Protein 8IDR (pdb70)

Organism: Corynebacterium glutamicum (strain ATCC 13032 / DSM 20300 / JCM 1318 / BCRC 11384 / CCUG 27702 / LMG 3730 / NBRC 12168 / NCIMB 10025 / NRRL B-2784 / 534) (NCBI:txid196627)

Nearest PDB structures (foldseek):
  8idr-assembly1_C  TM=9.839E-01  e=5.251E-28  Corynebacterium glutamicum ATCC 13032
  8idu-assembly1_A  TM=9.775E-01  e=5.382E-27  Corynebacterium glutamicum ATCC 13032
  6hsq-assembly1_D  TM=9.578E-01  e=5.255E-18  Psychromonas ingrahamii 37
  3n76-assembly1_A  TM=9.384E-01  e=9.936E-17  Mycobacterium tuberculosis
  6sme-assembly1_B  TM=9.315E-01  e=4.428E-15  Cutibacterium acnes

Sequence (582 aa):
PGKILLLNGPNLNMLGKREPDIYGHDTLEDVVALATAEAAKHGLEVEALQSNHEGELIDALHNARGTHIGCVINPGGLTHTSVALLDAVKASELPTVEVHISNPHAREEFRHHSYISLAAVSVIAGAGIQGYRFAVDILANLKKLEGKILLLNGPNLNMLGKREPDIYGHDTLEDVVALATAEAAKHGLEVEALQSNHEGELIDALHNARGTHIGCVINPGGLTHTSVALLDAVKASELPTVEVHISNPHAREEFRHHSYISLAAVSVIAGAGIQGYRFAVDILANLKKLPGKILLLNGPNLNMLGKREPDIYGHDTLEDVVALATAEAAKHGLEVEALQSNHEGELIDALHNARGTHIGCVINPGGLTHTSVALLDAVKASELPTVEVHISNPHAREEFRHHSYISLAAVSVIAGAGIQGYRFAVDILANLKKLEHPGKILLLNGPNLNMLGKREPDIYGHDTLEDVVALATAEAAKHGLEVEALQSNHEGELIDALHNARGTHIGCVINPGGLTHTSVALLDAVKASELPTVEVHISNPHAREEFRHHSYISLAAVSVIAGAGIQGYRFAVDILANLKKL

Foldseek 3Di:
DAEEEEEEEAPLQVAQPPPCVFQNRQHVVNLQVLLQVLQVVLVYGYDYDYYPDLVVLLVVLCVCQPRHLAYEYARDPCQLPDPSSLVSNVNSVGQYEYEEQGAQ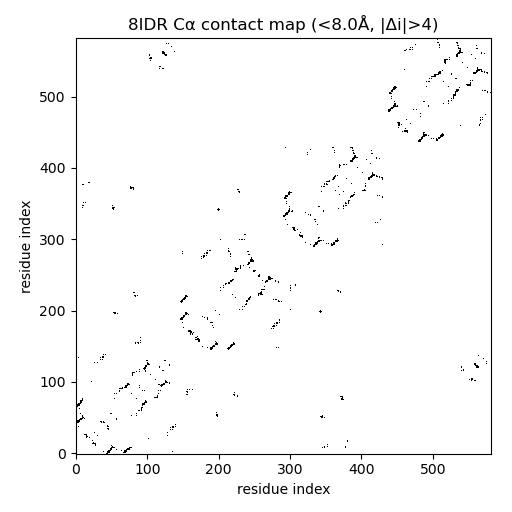CVDDPSSVHGSNVVRHPYYYHNPRSCRSSVRSVVSSVVSVVD/DEEEEEEEAPLQCACVPPCVPRNNDHVVNLQVLLQVLQVVLVYGYDYDYYNDLVVLLVVLQVCQPVHLAYEYAHPPCQLPDPVSLVSPVNSVGQYEYEAQAALVVDDPSSVHGSNVVRHPYYYHHVHSCSSSVRSVVSSVVSVD/DAEEEEEEEAPLQVPQPPPCVPRHNDHPVNLQVLLQVLQVVLVYGYDYDYYPDLVVLLVVLQVCQPRGLAYEYAHPPCQLPDPPSLVSNVNSVGQYEYEAQAAQVVDDPSSVHGSNVVRHPYYYHNVHSCRSSVRSVCSSPDDPPDD/DAEEEEEEEPPLQCALPPPCVFQNNDHVVNLQVLLQVLLVVLVYGYDYDYYPDLVVLLVSLLVCAPVHLAYEYAHPPCQLPDPSSLVSNVNSVGQYEYEEQGAQCVDDPSSNHGSNVVRHPYYYHNPRSVRSSVRSVVSSVVSVD

InterPro domains:
  IPR001874 Dehydroquinase, class II [MF_00169] (1-145)
  IPR001874 Dehydroquinase, class II [PF01220] (4-140)
  IPR001874 Dehydroquinase, class II [PIRSF001399] (3-143)
  IPR001874 Dehydroquinase, class II [PTHR21272] (3-143)
  IPR001874 Dehydroquinase, class II [TIGR01088] (4-142)
  IPR001874 Dehydroquinase, class II [cd00466] (4-143)
  IPR018509 Dehydroquinase, class II, conserved site [PS01029] (8-25)
  IPR036441 Dehydroquinase, class II superfamily [G3DSA:3.40.50.9100] (2-145)
  IPR036441 Dehydroquinase, class II superfamily [SSF52304] (4-143)

Solvent-accessible surface area: 23460 Å² total; per-residue (Å²): 112,28,65,0,6,0,0,1,0,1,0,3,47,9,3,19,87,7,38,45,152,71,19,26,141,60,50,38,135,54,0,42,58,44,0,59,55,14,0,65,151,50,49,24,83,28,78,44,62,39,5,10,37,34,4,69,0,0,48,18,0,18,121,3,75,76,91,24,23,0,0,0,0,5,0,16,2,11,0,22,30,4,0,1,0,4,24,0,4,79,7,1,81,13,52,1,0,0,0,16,9,15,12,10,33,52,49,69,146,44,11,56,80,13,27,0,3,67,35,7,58,1,23,0,5,17,8,31,12,58,0,0,44,3,0,0,15,12,1,2,53,57,104,128,156,146,64,83,0,6,1,0,2,0,1,21,16,27,19,36,20,121,44,83,41,120,129,110,32,119,66,46,38,135,56,0,42,59,45,0,59,56,15,0,67,146,47,65,22,108,26,78,44,48,40,6,7,40,28,3,70,0,0,48,17,0,15,120,3,81,78,91,25,22,0,0,0,0,7,0,17,2,4,2,21,27,6,0,1,0,3,23,0,4,54,14,1,82,13,53,1,0,0,0,18,42,56,69,10,113,87,100,79,148,49,6,64,85,18,29,0,45,104,33,16,82,33,73,28,45,41,37,26,16,63,0,0,76,84,0,1,61,47,2,1,63,77,134,128,184,143,32,69,0,3,1,0,1,0,1,19,15,45,19,40,25,96,67,86,39,133,123,122,30,116,65,50,35,138,55,0,45,57,42,0,60,52,15,0,68,152,66,59,13,115,28,72,45,47,40,5,10,46,38,3,69,0,0,48,17,0,13,121,2,81,77,93,26,60,0,0,0,0,6,0,17,2,7,1,23,27,4,0,1,0,1,2,0,5,63,0,1,102,11,52,1,0,1,0,18,38,55,71,13,114,87,98,76,141,43,7,71,85,19,29,0,44,111,35,17,78,27,74,28,43,41,36,26,15,63,0,0,78,84,0,0,59,47,7,32,92,58,150,193,181,88,239,136,22,70,0,4,1,0,2,0,19,73,2,51,81,3,25,142,45,94,46,152,73,20,27,145,57,52,36,125,53,0,42,48,45,0,62,53,22,0,67,161,70,44,24,100,29,86,46,51,40,5,86,124,56,40,80,0,30,81,16,0,91,120,2,128,78,87,21,23,0,0,0,0,6,0,13,35,30,1,27,96,8,75,50,0,18,70,3,4,124,52,1,126,12,56,1,0,1,0,16,12,14,14,10,32,53,50,84,142,126,49,48,82,13,58,0,2,87,33,6,59,1,20,0,6,18,11,28,15,56,0,0,47,3,0,0,16,11,2,8,47,80,129,157,170

B-factor: mean 26.46, std 10.52, range [14.24, 94.54]

Secondary structure (DSSP, 8-state):
--EEEEEE-TTGGGTTTS-HHHH-S--HHHHHHHHHHHHHHTT-EEEEEE-S-HHHHHHHHHHHTTTSSEEEEE-GGGGGT-HHHHHHHHHHT--EEEEESS-GGGS-GGGS--SGGGT-SEEEESSTTHHHHHHHHHHHHHHHH-/-EEEEEE-TTGGGTTTS-HHHH-S--HHHHHHHHHHHHHHTT-EEEEEE-S-HHHHHHHHHHTTTT-SEEEEE-GGGGGT-HHHHHHHHHHT--EEEEESS-GGGS-GGGS--SGGGT-SEEEESSTTHHHHHHHHHHHHHHH-/-EEEEEEE-TTGGGTTTSSHHHH-S--HHHHHHHHHHHHHHTTEEEEEEE-S-HHHHHHHHHHTTTTSSEEEEE-GGGGGT-HHHHHHHHHHT--EEEEESS-GGGS-GGGG--SHHHH-SEEEESSTTHHHHHHHHHHHH--TT--/--EEEEEE-TTGGGTTTS-HHHH-S--HHHHHHHHHHHHHHTT-EEEEEE-S-HHHHHHHHHHTTTT-SEEEEE-GGGGGT-HHHHHHHHHHT--EEEEESS-GGGS-GGGS--SGGGT-SEEEESSTTHHHHHHHHHHHHHHH-

Structure (mmCIF, N/CA/C/O backbone):
data_8IDR
#
_entry.id   8IDR
#
_cell.length_a   81.531
_cell.length_b   81.531
_cell.length_c   221.807
_cell.angle_alpha   90.00
_cell.angle_beta   90.00
_cell.angle_gamma   120.00
#
_symmetry.space_group_name_H-M   'H 3'
#
loop_
_entity.id
_entity.type
_entity.pdbx_description
1 polymer '3-dehydroquinate dehydratase'
2 non-polymer 'CITRATE ANION'
3 non-polymer 'TETRAETHYLENE GLYCOL'
4 water water
#
loop_
_atom_site.group_PDB
_atom_site.id
_atom_site.type_symbol
_atom_site.label_atom_id
_atom_site.label_alt_id
_atom_site.label_comp_id
_atom_site.label_asym_id
_atom_site.label_entity_id
_atom_site.label_seq_id
_atom_site.pdbx_PDB_ins_code
_atom_site.Cartn_x
_atom_site.Cartn_y
_atom_site.Cartn_z
_atom_site.occupancy
_atom_site.B_iso_or_equiv
_atom_site.auth_seq_id
_atom_site.auth_comp_id
_atom_site.auth_asym_id
_atom_site.auth_atom_id
_atom_site.pdbx_PDB_model_num
ATOM 1 N N . PRO A 1 2 ? 20.422 1.203 5.232 1.00 62.51 2 PRO A N 1
ATOM 2 C CA . PRO A 1 2 ? 19.742 2.192 6.069 1.00 56.78 2 PRO A CA 1
ATOM 3 C C . PRO A 1 2 ? 18.873 3.185 5.284 1.00 50.84 2 PRO A C 1
ATOM 4 O O . PRO A 1 2 ? 18.975 3.224 4.082 1.00 50.42 2 PRO A O 1
ATOM 8 N N . GLY A 1 3 ? 18.033 3.938 5.985 1.00 37.34 3 GLY A N 1
ATOM 9 C CA . GLY A 1 3 ? 17.239 4.970 5.304 1.00 36.29 3 GLY A CA 1
ATOM 10 C C . GLY A 1 3 ? 18.151 5.971 4.617 1.00 32.28 3 GLY A C 1
ATOM 11 O O . GLY A 1 3 ? 19.301 6.104 5.052 1.00 31.02 3 GLY A O 1
ATOM 12 N N . LYS A 1 4 ? 17.651 6.624 3.566 1.00 29.35 4 LYS A N 1
ATOM 13 C CA . LYS A 1 4 ? 18.493 7.577 2.805 1.00 27.24 4 LYS A CA 1
ATOM 14 C C . LYS A 1 4 ? 17.808 8.936 2.685 1.00 24.36 4 LYS A C 1
ATOM 15 O O . LYS A 1 4 ? 16.607 8.968 2.422 1.00 21.07 4 LYS A O 1
ATOM 21 N N . ILE A 1 5 ? 18.584 9.994 2.872 1.00 20.71 5 ILE A N 1
ATOM 22 C CA . ILE A 1 5 ? 18.067 11.370 2.676 1.00 20.13 5 ILE A CA 1
ATOM 23 C C . ILE A 1 5 ? 18.622 11.908 1.353 1.00 19.93 5 ILE A C 1
ATOM 24 O O . ILE A 1 5 ? 19.807 11.739 1.107 1.00 20.64 5 ILE A O 1
ATOM 29 N N . LEU A 1 6 ? 17.757 12.522 0.546 1.00 20.61 6 LEU A N 1
ATOM 30 C CA . LEU A 1 6 ? 18.210 13.168 -0.703 1.00 19.58 6 LEU A CA 1
ATOM 31 C C . LEU A 1 6 ? 18.624 14.602 -0.369 1.00 18.83 6 LEU A C 1
ATOM 32 O O . LEU A 1 6 ? 17.788 15.351 0.100 1.00 17.29 6 LEU A O 1
ATOM 37 N N . LEU A 1 7 ? 19.890 14.926 -0.616 1.00 19.02 7 LEU A N 1
ATOM 38 C CA . LEU A 1 7 ? 20.374 16.307 -0.409 1.00 17.98 7 LEU A CA 1
ATOM 39 C C . LEU A 1 7 ? 20.556 16.936 -1.790 1.00 18.94 7 LEU A C 1
ATOM 40 O O . LEU A 1 7 ? 21.401 16.461 -2.534 1.00 18.84 7 LEU A O 1
ATOM 45 N N . LEU A 1 8 ? 19.739 17.941 -2.084 1.00 18.13 8 LEU A N 1
ATOM 46 C CA . LEU A 1 8 ? 19.793 18.609 -3.400 1.00 18.79 8 LEU A CA 1
ATOM 47 C C . LEU A 1 8 ? 20.257 20.057 -3.239 1.00 18.99 8 LEU A C 1
ATOM 48 O O . LEU A 1 8 ? 19.677 20.756 -2.425 1.00 21.24 8 LEU A O 1
ATOM 53 N N . ASN A 1 9 ? 21.272 20.440 -4.005 1.00 19.42 9 ASN A N 1
ATOM 54 C CA . ASN A 1 9 ? 21.727 21.848 -4.027 1.00 18.67 9 ASN A CA 1
ATOM 55 C C . ASN A 1 9 ? 21.547 22.343 -5.465 1.00 19.54 9 ASN A C 1
ATOM 56 O O . ASN A 1 9 ? 21.952 21.655 -6.394 1.00 16.71 9 ASN A O 1
ATOM 61 N N . GLY A 1 10 ? 20.906 23.494 -5.598 1.00 17.57 10 GLY A N 1
ATOM 62 C CA . GLY A 1 10 ? 20.623 24.002 -6.939 1.00 18.88 10 GLY A CA 1
ATOM 63 C C . GLY A 1 10 ? 21.743 24.845 -7.513 1.00 18.01 10 GLY A C 1
ATOM 64 O O . GLY A 1 10 ? 22.875 24.768 -7.036 1.00 18.94 10 GLY A O 1
ATOM 65 N N . PRO A 1 11 ? 21.427 25.663 -8.526 1.00 17.72 11 PRO A N 1
ATOM 66 C CA . PRO A 1 11 ? 22.445 26.435 -9.218 1.00 18.61 11 PRO A CA 1
ATOM 67 C C . PRO A 1 11 ? 23.381 27.288 -8.351 1.00 17.72 11 PRO A C 1
ATOM 68 O O . PRO A 1 11 ? 22.931 27.809 -7.365 1.00 16.60 11 PRO A O 1
ATOM 72 N N . ASN A 1 12 ? 24.656 27.318 -8.736 1.00 17.24 12 ASN A N 1
ATOM 73 C CA . ASN A 1 12 ? 25.664 28.203 -8.084 1.00 18.19 12 ASN A CA 1
ATOM 74 C C . ASN A 1 12 ? 26.208 27.665 -6.752 1.00 18.54 12 ASN A C 1
ATOM 75 O O . ASN A 1 12 ? 27.216 28.184 -6.306 1.00 19.33 12 ASN A O 1
ATOM 80 N N . LEU A 1 13 ? 25.589 26.636 -6.176 1.00 17.65 13 LEU A N 1
ATOM 81 C CA . LEU A 1 13 ? 26.046 26.204 -4.825 1.00 18.07 13 LEU A CA 1
ATOM 82 C C . LEU A 1 13 ? 27.347 25.395 -4.936 1.00 17.91 13 LEU A C 1
ATOM 83 O O . LEU A 1 13 ? 28.021 25.248 -3.929 1.00 19.37 13 LEU A O 1
ATOM 88 N N . ASN A 1 14 ? 27.702 24.965 -6.139 1.00 19.57 14 ASN A N 1
ATOM 89 C CA . ASN A 1 14 ? 29.018 24.318 -6.358 1.00 19.87 14 ASN A CA 1
ATOM 90 C C . ASN A 1 14 ? 30.125 25.348 -6.128 1.00 19.61 14 ASN A C 1
ATOM 91 O O . ASN A 1 14 ? 31.270 24.947 -5.930 1.00 20.47 14 ASN A O 1
ATOM 96 N N . MET A 1 15 ? 29.771 26.629 -6.159 1.00 19.62 15 MET A N 1
ATOM 97 C CA . MET A 1 15 ? 30.790 27.709 -6.065 1.00 23.27 15 MET A CA 1
ATOM 98 C C . MET A 1 15 ? 30.953 28.200 -4.621 1.00 23.60 15 MET A C 1
ATOM 99 O O . MET A 1 15 ? 31.708 29.146 -4.412 1.00 20.78 15 MET A O 1
ATOM 104 N N . LEU A 1 16 ? 30.285 27.549 -3.675 1.00 22.18 16 LEU A N 1
ATOM 105 C CA . LEU A 1 16 ? 30.437 27.920 -2.247 1.00 23.65 16 LEU A CA 1
ATOM 106 C C . LEU A 1 16 ? 31.926 27.922 -1.880 1.00 20.89 16 LEU A C 1
ATOM 107 O O . LEU A 1 16 ? 32.637 27.034 -2.337 1.00 24.22 16 LEU A O 1
ATOM 112 N N . GLY A 1 17 ? 32.349 28.917 -1.099 1.00 23.67 17 GLY A N 1
ATOM 113 C CA . GLY A 1 17 ? 33.766 29.072 -0.735 1.00 27.20 17 GLY A CA 1
ATOM 114 C C . GLY A 1 17 ? 34.322 30.316 -1.398 1.00 29.12 17 GLY A C 1
ATOM 115 O O . GLY A 1 17 ? 34.794 31.192 -0.696 1.00 34.95 17 GLY A O 1
ATOM 116 N N . LYS A 1 18 ? 34.201 30.379 -2.718 1.00 33.27 18 LYS A N 1
ATOM 117 C CA . LYS A 1 18 ? 34.673 31.550 -3.484 1.00 36.25 18 LYS A CA 1
ATOM 118 C C . LYS A 1 18 ? 33.506 32.491 -3.801 1.00 34.59 18 LYS A C 1
ATOM 119 O O . LYS A 1 18 ? 33.753 33.677 -4.001 1.00 28.59 18 LYS A O 1
ATOM 125 N N . ARG A 1 19 ? 32.283 31.957 -3.820 1.00 30.06 19 ARG A N 1
ATOM 126 C CA . ARG A 1 19 ? 31.133 32.807 -4.216 1.00 29.19 19 ARG A CA 1
ATOM 127 C C . ARG A 1 19 ? 30.810 33.809 -3.106 1.00 27.19 19 ARG A C 1
ATOM 128 O O . ARG A 1 19 ? 30.608 33.368 -1.974 1.00 27.00 19 ARG A O 1
ATOM 136 N N . GLU A 1 20 ? 30.771 35.100 -3.457 1.00 26.98 20 GLU A N 1
ATOM 137 C CA . GLU A 1 20 ? 30.376 36.193 -2.532 1.00 25.28 20 GLU A CA 1
ATOM 138 C C . GLU A 1 20 ? 30.472 35.763 -1.064 1.00 26.93 20 GLU A C 1
ATOM 139 O O . GLU A 1 20 ? 29.443 35.653 -0.409 1.00 23.73 20 GLU A O 1
ATOM 145 N N . PRO A 1 21 ? 31.696 35.579 -0.533 1.00 26.56 21 PRO A N 1
ATOM 146 C CA . PRO A 1 21 ? 31.873 35.106 0.838 1.00 28.45 21 PRO A CA 1
ATOM 147 C C . PRO A 1 21 ? 31.212 35.983 1.918 1.00 27.51 21 PRO A C 1
ATOM 148 O O . PRO A 1 21 ? 30.878 35.473 2.932 1.00 29.06 21 PRO A O 1
ATOM 152 N N . ASP A 1 22 ? 31.091 37.287 1.668 1.00 28.98 22 ASP A N 1
ATOM 153 C CA . ASP A 1 22 ? 30.518 38.200 2.688 1.00 29.21 22 ASP A CA 1
ATOM 154 C C . ASP A 1 22 ? 29.052 37.841 2.875 1.00 27.01 22 ASP A C 1
ATOM 155 O O . ASP A 1 22 ? 28.473 38.253 3.876 1.00 29.30 22 ASP A O 1
ATOM 160 N N . ILE A 1 23 ? 28.500 37.100 1.922 1.00 27.89 23 ILE A N 1
ATOM 161 C CA . ILE A 1 23 ? 27.064 36.709 1.972 1.00 25.74 23 ILE A CA 1
ATOM 162 C C . ILE A 1 23 ? 26.954 35.216 2.281 1.00 25.01 23 ILE A C 1
ATOM 163 O O . ILE A 1 23 ? 26.155 34.868 3.146 1.00 25.47 23 ILE A O 1
ATOM 168 N N . TYR A 1 24 ? 27.763 34.385 1.624 1.00 25.26 24 TYR A N 1
ATOM 169 C CA . TYR A 1 24 ? 27.584 32.913 1.731 1.00 26.66 24 TYR A CA 1
ATOM 170 C C . TYR A 1 24 ? 28.605 32.237 2.647 1.00 27.24 24 TYR A C 1
ATOM 171 O O . TYR A 1 24 ? 28.428 31.056 2.934 1.00 28.40 24 TYR A O 1
ATOM 180 N N . GLY A 1 25 ? 29.630 32.965 3.070 1.00 27.71 25 GLY A N 1
ATOM 181 C CA . GLY A 1 25 ? 30.694 32.375 3.899 1.00 27.74 25 GLY A CA 1
ATOM 182 C C . GLY A 1 25 ? 31.786 31.680 3.105 1.00 25.12 25 GLY A C 1
ATOM 183 O O . GLY A 1 25 ? 31.843 31.901 1.906 1.00 22.79 25 GLY A O 1
ATOM 184 N N . HIS A 1 26 ? 32.640 30.901 3.784 1.00 24.42 26 HIS A N 1
ATOM 185 C CA . HIS A 1 26 ? 33.802 30.230 3.144 1.00 23.74 26 HIS A CA 1
ATOM 186 C C . HIS A 1 26 ? 33.656 28.710 3.164 1.00 24.97 26 HIS A C 1
ATOM 187 O O . HIS A 1 26 ? 34.552 28.036 2.712 1.00 23.73 26 HIS A O 1
ATOM 194 N N . ASP A 1 27 ? 32.533 28.221 3.674 1.00 25.30 27 ASP A N 1
ATOM 195 C CA . ASP A 1 27 ? 32.281 26.762 3.658 1.00 26.08 27 ASP A CA 1
ATOM 196 C C . ASP A 1 27 ? 31.997 26.326 2.220 1.00 27.70 27 ASP A C 1
ATOM 197 O O . ASP A 1 27 ? 31.329 27.085 1.506 1.00 26.38 27 ASP A O 1
ATOM 202 N N . THR A 1 28 ? 32.474 25.148 1.847 1.00 23.03 28 THR A N 1
ATOM 203 C CA . THR A 1 28 ? 32.303 24.608 0.481 1.00 21.34 28 THR A CA 1
ATOM 204 C C . THR A 1 28 ? 31.122 23.625 0.370 1.00 21.06 28 THR A C 1
ATOM 205 O O . THR A 1 28 ? 30.614 23.196 1.395 1.00 21.99 28 THR A O 1
ATOM 209 N N . LEU A 1 29 ? 30.739 23.288 -0.860 1.00 22.26 29 LEU A N 1
ATOM 210 C CA . LEU A 1 29 ? 29.685 22.260 -1.052 1.00 20.77 29 LEU A CA 1
ATOM 211 C C . LEU A 1 29 ? 30.150 20.953 -0.397 1.00 20.93 29 LEU A C 1
ATOM 212 O O . LEU A 1 29 ? 29.330 20.270 0.193 1.00 19.56 29 LEU A O 1
ATOM 217 N N . GLU A 1 30 ? 31.430 20.619 -0.524 1.00 21.69 30 GLU A N 1
ATOM 218 C CA . GLU A 1 30 ? 31.980 19.398 0.135 1.00 23.00 30 GLU A CA 1
ATOM 219 C C . GLU A 1 30 ? 31.687 19.462 1.635 1.00 20.83 30 GLU A C 1
ATOM 220 O O . GLU A 1 30 ? 31.286 18.457 2.194 1.00 22.86 30 GLU A O 1
ATOM 226 N N . ASP A 1 31 ? 31.878 20.633 2.243 1.00 21.01 31 ASP A N 1
ATOM 227 C CA . ASP A 1 31 ? 31.598 20.831 3.691 1.00 20.14 31 ASP A CA 1
ATOM 228 C C . ASP A 1 31 ? 30.106 20.617 3.965 1.00 21.49 31 ASP A C 1
ATOM 229 O O . ASP A 1 31 ? 29.763 20.007 4.978 1.00 20.51 31 ASP A O 1
ATOM 234 N N . VAL A 1 32 ? 29.267 21.173 3.097 1.00 21.03 32 VAL A N 1
ATOM 235 C CA . VAL A 1 32 ? 27.798 21.000 3.254 1.00 19.65 32 VAL A CA 1
ATOM 236 C C . VAL A 1 32 ? 27.481 19.501 3.257 1.00 18.54 32 VAL A C 1
ATOM 237 O O . VAL A 1 32 ? 26.806 19.031 4.170 1.00 20.38 32 VAL A O 1
ATOM 241 N N . VAL A 1 33 ? 27.982 18.795 2.259 1.00 18.98 33 VAL A N 1
ATOM 242 C CA . VAL A 1 33 ? 27.652 17.346 2.125 1.00 21.06 33 VAL A CA 1
ATOM 243 C C . VAL A 1 33 ? 28.220 16.573 3.324 1.00 21.78 33 VAL A C 1
ATOM 244 O O . VAL A 1 33 ? 27.528 15.703 3.860 1.00 20.58 33 VAL A O 1
ATOM 248 N N . ALA A 1 34 ? 29.438 16.911 3.726 1.00 22.15 34 ALA A N 1
ATOM 249 C CA . ALA A 1 34 ? 30.081 16.243 4.879 1.00 22.93 34 ALA A CA 1
ATOM 250 C C . ALA A 1 34 ? 29.257 16.433 6.167 1.00 23.62 34 ALA A C 1
ATOM 251 O O . ALA A 1 34 ? 29.014 15.452 6.864 1.00 22.55 34 ALA A O 1
ATOM 253 N N . LEU A 1 35 ? 28.806 17.652 6.435 1.00 22.98 35 LEU A N 1
ATOM 254 C CA . LEU A 1 35 ? 28.035 17.941 7.669 1.00 21.30 35 LEU A CA 1
ATOM 255 C C . LEU A 1 35 ? 26.692 17.195 7.646 1.00 20.95 35 LEU A C 1
ATOM 256 O O . LEU A 1 35 ? 26.330 16.627 8.671 1.00 23.08 35 LEU A O 1
ATOM 261 N N . ALA A 1 36 ? 25.985 17.238 6.515 1.00 20.93 36 ALA A N 1
ATOM 262 C CA . ALA A 1 36 ? 24.690 16.542 6.396 1.00 20.67 36 ALA A CA 1
ATOM 263 C C . ALA A 1 36 ? 24.940 15.048 6.581 1.00 21.40 36 ALA A C 1
ATOM 264 O O . ALA A 1 36 ? 24.155 14.395 7.261 1.00 22.65 36 ALA A O 1
ATOM 266 N N . THR A 1 37 ? 26.009 14.557 5.972 1.00 22.61 37 THR A N 1
ATOM 267 C CA . THR A 1 37 ? 26.335 13.110 6.016 1.00 24.07 37 THR A CA 1
ATOM 268 C C . THR A 1 37 ? 26.653 12.689 7.460 1.00 24.48 37 THR A C 1
ATOM 269 O O . THR A 1 37 ? 26.171 11.643 7.888 1.00 22.56 37 THR A O 1
ATOM 273 N N . ALA A 1 38 ? 27.411 13.502 8.191 1.00 23.99 38 ALA A N 1
ATOM 274 C CA . ALA A 1 38 ? 27.735 13.205 9.608 1.00 24.36 38 ALA A CA 1
ATOM 275 C C . ALA A 1 38 ? 26.477 13.203 10.492 1.00 24.31 38 ALA A C 1
ATOM 276 O O . ALA A 1 38 ? 26.371 12.376 11.390 1.00 22.88 38 ALA A O 1
ATOM 278 N N . GLU A 1 39 ? 25.593 14.169 10.270 1.00 23.53 39 GLU A N 1
ATOM 279 C CA . GLU A 1 39 ? 24.353 14.245 11.070 1.00 21.20 39 GLU A CA 1
ATOM 280 C C . GLU A 1 39 ? 23.471 13.027 10.780 1.00 21.72 39 GLU A C 1
ATOM 281 O O . GLU A 1 39 ? 22.905 12.490 11.725 1.00 22.24 39 GLU A O 1
ATOM 287 N N . ALA A 1 40 ? 23.353 12.646 9.510 1.00 20.33 40 ALA A N 1
ATOM 288 C CA . ALA A 1 40 ? 22.500 11.501 9.125 1.00 22.42 40 ALA A CA 1
ATOM 289 C C . ALA A 1 40 ? 23.034 10.221 9.780 1.00 23.04 40 ALA A C 1
ATOM 290 O O . ALA A 1 40 ? 22.243 9.401 10.236 1.00 22.37 40 ALA A O 1
ATOM 292 N N . ALA A 1 41 ? 24.353 10.093 9.802 1.00 23.82 41 ALA A N 1
ATOM 293 C CA . ALA A 1 41 ? 24.983 8.894 10.386 1.00 26.57 41 ALA A CA 1
ATOM 294 C C . ALA A 1 41 ? 24.596 8.759 11.861 1.00 25.60 41 ALA A C 1
ATOM 295 O O . ALA A 1 41 ? 24.465 7.633 12.328 1.00 29.20 41 ALA A O 1
ATOM 297 N N . LYS A 1 42 ? 24.444 9.875 12.565 1.00 24.27 42 LYS A N 1
ATOM 298 C CA . LYS A 1 42 ? 24.054 9.852 13.996 1.00 27.00 42 LYS A CA 1
ATOM 299 C C . LYS A 1 42 ? 22.707 9.141 14.135 1.00 29.07 42 LYS A C 1
ATOM 300 O O . LYS A 1 42 ? 22.465 8.563 15.197 1.00 30.88 42 LYS A O 1
ATOM 306 N N . HIS A 1 43 ? 21.874 9.218 13.108 1.00 25.06 43 HIS A N 1
ATOM 307 C CA . HIS A 1 43 ? 20.524 8.607 13.127 1.00 28.56 43 HIS A CA 1
ATOM 308 C C . HIS A 1 43 ? 20.520 7.273 12.385 1.00 27.35 43 HIS A C 1
ATOM 309 O O . HIS A 1 43 ? 19.435 6.729 12.186 1.00 28.53 43 HIS A O 1
ATOM 316 N N . GLY A 1 44 ? 21.697 6.762 12.037 1.00 28.59 44 GLY A N 1
ATOM 317 C CA . GLY A 1 44 ? 21.784 5.499 11.282 1.00 27.60 44 GLY A CA 1
ATOM 318 C C . GLY A 1 44 ? 21.274 5.675 9.860 1.00 29.01 44 GLY A C 1
ATOM 319 O O . GLY A 1 44 ? 20.738 4.710 9.305 1.00 27.41 44 GLY A O 1
ATOM 320 N N . LEU A 1 45 ? 21.447 6.875 9.301 1.00 24.42 45 LEU A N 1
ATOM 321 C CA . LEU A 1 45 ? 20.918 7.185 7.950 1.00 24.51 45 LEU A CA 1
ATOM 322 C C . LEU A 1 45 ? 22.052 7.551 6.997 1.00 24.66 45 LEU A C 1
ATOM 323 O O . LEU A 1 45 ? 23.116 7.931 7.467 1.00 23.46 45 LEU A O 1
ATOM 328 N N . GLU A 1 46 ? 21.775 7.447 5.704 1.00 26.36 46 GLU A N 1
ATOM 329 C CA . GLU A 1 46 ? 22.758 7.815 4.670 1.00 25.47 46 GLU A CA 1
ATOM 330 C C . GLU A 1 46 ? 22.271 9.059 3.923 1.00 24.62 46 GLU A C 1
ATOM 331 O O . GLU A 1 46 ? 21.104 9.390 4.042 1.00 21.17 46 GLU A O 1
ATOM 337 N N . VAL A 1 47 ? 23.176 9.681 3.178 1.00 23.83 47 VAL A N 1
ATOM 338 C CA . VAL A 1 47 ? 22.846 10.877 2.349 1.00 22.85 47 VAL A CA 1
ATOM 339 C C . VAL A 1 47 ? 23.249 10.596 0.911 1.00 23.82 47 VAL A C 1
ATOM 340 O O . VAL A 1 47 ? 24.407 10.132 0.669 1.00 23.40 47 VAL A O 1
ATOM 344 N N . GLU A 1 48 ? 22.329 10.836 -0.014 1.00 24.47 48 GLU A N 1
ATOM 345 C CA . GLU A 1 48 ? 22.618 10.856 -1.469 1.00 22.63 48 GLU A CA 1
ATOM 346 C C . GLU A 1 48 ? 22.558 12.312 -1.919 1.00 22.87 48 GLU A C 1
ATOM 347 O O . GLU A 1 48 ? 21.480 12.861 -1.936 1.00 21.45 48 GLU A O 1
ATOM 353 N N . ALA A 1 49 ? 23.712 12.916 -2.168 1.00 22.92 49 ALA A N 1
ATOM 354 C CA . ALA A 1 49 ? 23.848 14.351 -2.486 1.00 23.73 49 ALA A CA 1
ATOM 355 C C . ALA A 1 49 ? 23.979 14.550 -3.991 1.00 22.72 49 ALA A C 1
ATOM 356 O O . ALA A 1 49 ? 24.705 13.780 -4.661 1.00 20.86 49 ALA A O 1
ATOM 358 N N . LEU A 1 50 ? 23.316 15.591 -4.493 1.00 21.01 50 LEU A N 1
ATOM 359 C CA . LEU A 1 50 ? 23.416 16.008 -5.904 1.00 20.58 50 LEU A CA 1
ATOM 360 C C . LEU A 1 50 ? 23.371 17.530 -5.891 1.00 19.99 50 LEU A C 1
ATOM 361 O O . LEU A 1 50 ? 22.477 18.058 -5.240 1.00 19.93 50 LEU A O 1
ATOM 366 N N . GLN A 1 51 ? 24.342 18.178 -6.553 1.00 19.28 51 GLN A N 1
ATOM 367 C CA . GLN A 1 51 ? 24.235 19.605 -6.912 1.00 20.12 51 GLN A CA 1
ATOM 368 C C . GLN A 1 51 ? 24.173 19.698 -8.443 1.00 21.05 51 GLN A C 1
ATOM 369 O O . GLN A 1 51 ? 24.845 18.931 -9.151 1.00 20.02 51 GLN A O 1
ATOM 375 N N . SER A 1 52 ? 23.353 20.607 -8.964 1.00 20.15 52 SER A N 1
ATOM 376 C CA . SER A 1 52 ? 23.285 20.857 -10.417 1.00 19.52 52 SER A CA 1
ATOM 377 C C . SER A 1 52 ? 22.936 22.308 -10.687 1.00 18.94 52 SER A C 1
ATOM 378 O O . SER A 1 52 ? 22.144 22.884 -9.876 1.00 15.32 52 SER A O 1
ATOM 381 N N . ASN A 1 53 ? 23.418 22.807 -11.830 1.00 18.15 53 ASN A N 1
ATOM 382 C CA . ASN A 1 53 ? 23.047 24.146 -12.351 1.00 19.46 53 ASN A CA 1
ATOM 383 C C . ASN A 1 53 ? 21.866 23.980 -13.288 1.00 17.16 53 ASN A C 1
ATOM 384 O O . ASN A 1 53 ? 21.360 25.012 -13.753 1.00 18.33 53 ASN A O 1
ATOM 389 N N . HIS A 1 54 ? 21.348 22.748 -13.445 1.00 18.76 54 HIS A N 1
ATOM 390 C CA . HIS A 1 54 ? 20.288 22.417 -14.421 1.00 20.48 54 HIS A CA 1
ATOM 391 C C . HIS A 1 54 ? 18.985 22.041 -13.697 1.00 19.96 54 HIS A C 1
ATOM 392 O O . HIS A 1 54 ? 18.949 21.011 -13.022 1.00 18.50 54 HIS A O 1
ATOM 399 N N . GLU A 1 55 ? 17.957 22.864 -13.822 1.00 18.96 55 GLU A N 1
ATOM 400 C CA . GLU A 1 55 ? 16.652 22.628 -13.151 1.00 18.61 55 GLU A CA 1
ATOM 401 C C . GLU A 1 55 ? 16.184 21.198 -13.483 1.00 18.44 55 GLU A C 1
ATOM 402 O O . GLU A 1 55 ? 15.696 20.501 -12.589 1.00 18.88 55 GLU A O 1
ATOM 408 N N . GLY A 1 56 ? 16.283 20.773 -14.724 1.00 17.57 56 GLY A N 1
ATOM 409 C CA . GLY A 1 56 ? 15.779 19.429 -15.098 1.00 20.10 56 GLY A CA 1
ATOM 410 C C . GLY A 1 56 ? 16.470 18.262 -14.382 1.00 18.46 56 GLY A C 1
ATOM 411 O O . GLY A 1 56 ? 15.841 17.192 -14.212 1.00 18.17 56 GLY A O 1
ATOM 412 N N . GLU A 1 57 ? 17.744 18.400 -14.026 1.00 19.55 57 GLU A N 1
ATOM 413 C CA . GLU A 1 57 ? 18.507 17.349 -13.285 1.00 19.09 57 GLU A CA 1
ATOM 414 C C . GLU A 1 57 ? 17.954 17.249 -11.862 1.00 19.60 57 GLU A C 1
ATOM 415 O O . GLU A 1 57 ? 17.816 16.146 -11.339 1.00 19.14 57 GLU A O 1
ATOM 421 N N . LEU A 1 58 ? 17.653 18.390 -11.234 1.00 19.55 58 LEU A N 1
ATOM 422 C CA . LEU A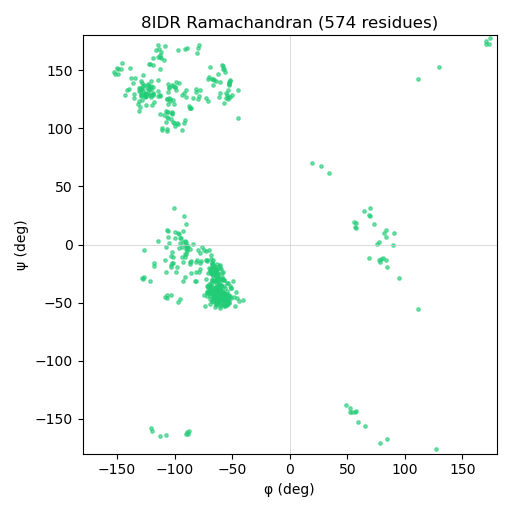 1 58 ? 17.023 18.376 -9.889 1.00 19.19 58 LEU A CA 1
ATOM 423 C C . LEU A 1 58 ? 15.648 17.670 -9.957 1.00 18.36 58 LEU A C 1
ATOM 424 O O . LEU A 1 58 ? 15.371 16.848 -9.080 1.00 19.13 58 LEU A O 1
ATOM 429 N N . ILE A 1 59 ? 14.847 17.990 -10.967 1.00 18.34 59 ILE A N 1
ATOM 430 C CA . ILE A 1 59 ? 13.507 17.393 -11.178 1.00 18.33 59 ILE A CA 1
ATOM 431 C C . ILE A 1 59 ? 13.672 15.889 -11.402 1.00 19.24 59 ILE A C 1
ATOM 432 O O . ILE A 1 59 ? 12.968 15.104 -10.749 1.00 16.57 59 ILE A O 1
ATOM 437 N N . ASP A 1 60 ? 14.553 15.486 -12.303 1.00 18.82 60 ASP A N 1
ATOM 438 C CA . ASP A 1 60 ? 14.804 14.051 -12.560 1.00 20.11 60 ASP A CA 1
ATOM 439 C C . ASP A 1 60 ? 15.161 13.358 -11.239 1.00 19.61 60 ASP A C 1
ATOM 440 O O . ASP A 1 60 ? 14.654 12.265 -11.009 1.00 20.39 60 ASP A O 1
ATOM 445 N N . ALA A 1 61 ? 16.036 13.950 -10.422 1.00 18.05 61 ALA A N 1
ATOM 446 C CA . ALA A 1 61 ? 16.516 13.388 -9.142 1.00 19.41 61 ALA A CA 1
ATOM 447 C C . ALA A 1 61 ? 15.326 13.217 -8.202 1.00 17.79 61 ALA A C 1
ATOM 448 O O . ALA A 1 61 ? 15.161 12.151 -7.589 1.00 17.56 61 ALA A O 1
ATOM 450 N N . LEU A 1 62 ? 14.439 14.205 -8.172 1.00 17.11 62 LEU A N 1
ATOM 451 C CA . LEU A 1 62 ? 13.291 14.128 -7.235 1.00 17.87 62 LEU A CA 1
ATOM 452 C C . LEU A 1 62 ? 12.422 12.942 -7.639 1.00 16.89 62 LEU A C 1
ATOM 453 O O . LEU A 1 62 ? 11.966 12.189 -6.720 1.00 18.58 62 LEU A O 1
ATOM 458 N N . HIS A 1 63 ? 12.138 12.805 -8.937 1.00 16.80 63 HIS A N 1
ATOM 459 C CA . HIS A 1 63 ? 11.246 11.741 -9.440 1.00 17.28 63 HIS A CA 1
ATOM 460 C C . HIS A 1 63 ? 11.889 10.401 -9.060 1.00 18.43 63 HIS A C 1
ATOM 461 O O . HIS A 1 63 ? 11.194 9.453 -8.677 1.00 18.37 63 HIS A O 1
ATOM 468 N N . ASN A 1 64 ? 13.191 10.312 -9.252 1.00 18.88 64 ASN A N 1
ATOM 469 C CA . ASN A 1 64 ? 13.930 9.030 -9.153 1.00 20.44 64 ASN A CA 1
ATOM 470 C C . ASN A 1 64 ? 14.146 8.683 -7.690 1.00 22.39 64 ASN A C 1
ATOM 471 O O . ASN A 1 64 ? 14.477 7.511 -7.412 1.00 22.55 64 ASN A O 1
ATOM 476 N N . ALA A 1 65 ? 13.982 9.641 -6.785 1.00 19.79 65 ALA A N 1
ATOM 477 C CA . ALA A 1 65 ? 14.107 9.402 -5.329 1.00 21.27 65 ALA A CA 1
ATOM 478 C C . ALA A 1 65 ? 12.755 9.034 -4.701 1.00 21.14 65 ALA A C 1
ATOM 479 O O . ALA A 1 65 ? 12.726 8.645 -3.497 1.00 22.65 65 ALA A O 1
ATOM 481 N N . ARG A 1 66 ? 11.658 9.140 -5.448 1.00 21.51 66 ARG A N 1
ATOM 482 C CA . ARG A 1 66 ? 10.326 8.803 -4.902 1.00 22.69 66 ARG A CA 1
ATOM 483 C C . ARG A 1 66 ? 10.389 7.359 -4.347 1.00 23.54 66 ARG A C 1
ATOM 484 O O . ARG A 1 66 ? 10.858 6.498 -5.053 1.00 23.92 66 ARG A O 1
ATOM 492 N N . GLY A 1 67 ? 9.966 7.142 -3.114 1.00 25.01 67 GLY A N 1
ATOM 493 C CA . GLY A 1 67 ? 9.762 5.797 -2.552 1.00 29.15 67 GLY A CA 1
ATOM 494 C C . GLY A 1 67 ? 11.042 5.106 -2.132 1.00 29.63 67 GLY A C 1
ATOM 495 O O . GLY A 1 67 ? 10.939 3.961 -1.698 1.00 27.48 67 GLY A O 1
ATOM 496 N N . THR A 1 68 ? 12.220 5.726 -2.243 1.00 28.16 68 THR A N 1
ATOM 497 C CA . THR A 1 68 ? 13.502 5.050 -1.875 1.00 26.95 68 THR A CA 1
ATOM 498 C C . THR A 1 68 ? 14.305 5.901 -0.884 1.00 27.79 68 THR A C 1
ATOM 499 O O . THR A 1 68 ? 15.413 5.481 -0.495 1.00 26.67 68 THR A O 1
ATOM 503 N N . HIS A 1 69 ? 13.801 7.097 -0.595 1.00 24.98 69 HIS A N 1
ATOM 504 C CA . HIS A 1 69 ? 14.420 8.116 0.282 1.00 22.05 69 HIS A CA 1
ATOM 505 C C . HIS A 1 69 ? 13.389 8.525 1.318 1.00 21.17 69 HIS A C 1
ATOM 506 O O . HIS A 1 69 ? 12.173 8.543 0.970 1.00 25.57 69 HIS A O 1
ATOM 513 N N . ILE A 1 70 ? 13.835 8.838 2.532 1.00 22.46 70 ILE A N 1
ATOM 514 C CA . ILE A 1 70 ? 12.930 9.155 3.673 1.00 23.12 70 ILE A CA 1
ATOM 515 C C . ILE A 1 70 ? 12.482 10.612 3.571 1.00 24.03 70 ILE A C 1
ATOM 516 O O . ILE A 1 70 ? 11.561 10.985 4.328 1.00 23.41 70 ILE A O 1
ATOM 521 N N . GLY A 1 71 ? 13.171 11.405 2.746 1.00 23.08 71 GLY A N 1
ATOM 522 C CA . GLY A 1 71 ? 12.938 12.859 2.680 1.00 21.44 71 GLY A CA 1
ATOM 523 C C . GLY A 1 71 ? 13.994 13.555 1.837 1.00 20.35 71 GLY A C 1
ATOM 524 O O . GLY A 1 71 ? 14.956 12.910 1.375 1.00 19.52 71 GLY A O 1
ATOM 525 N N . CYS A 1 72 ? 13.799 14.847 1.649 1.00 19.74 72 CYS A N 1
ATOM 526 C CA . CYS A 1 72 ? 14.701 15.658 0.824 1.00 19.49 72 CYS A CA 1
ATOM 527 C C . CYS A 1 72 ? 15.099 16.912 1.606 1.00 17.63 72 CYS A C 1
ATOM 528 O O . CYS A 1 72 ? 14.259 17.540 2.227 1.00 18.85 72 CYS A O 1
ATOM 531 N N . VAL A 1 73 ? 16.389 17.240 1.577 1.00 16.88 73 VAL A N 1
ATOM 532 C CA . VAL A 1 73 ? 16.900 18.558 2.025 1.00 17.75 73 VAL A CA 1
ATOM 533 C C . VAL A 1 73 ? 17.251 19.300 0.732 1.00 16.70 73 VAL A C 1
ATOM 534 O O . VAL A 1 73 ? 18.045 18.764 -0.076 1.00 16.24 73 VAL A O 1
ATOM 538 N N . ILE A 1 74 ? 16.624 20.465 0.486 1.00 15.80 74 ILE A N 1
ATOM 539 C CA . ILE A 1 74 ? 16.869 21.195 -0.773 1.00 16.50 74 ILE A CA 1
ATOM 540 C C . ILE A 1 74 ? 17.218 22.657 -0.466 1.00 16.50 74 ILE A C 1
ATOM 541 O O . ILE A 1 74 ? 16.516 23.288 0.276 1.00 16.13 74 ILE A O 1
ATOM 546 N N . ASN A 1 75 ? 18.324 23.096 -1.035 1.00 17.62 75 ASN A N 1
ATOM 547 C CA . ASN A 1 75 ? 18.641 24.534 -1.267 1.00 17.82 75 ASN A CA 1
ATOM 548 C C . ASN A 1 75 ? 18.488 24.774 -2.765 1.00 17.42 75 ASN A C 1
ATOM 549 O O . ASN A 1 75 ? 19.397 24.440 -3.545 1.00 17.84 75 ASN A O 1
ATOM 554 N N . PRO A 1 76 ? 17.337 25.300 -3.256 1.00 17.52 76 PRO A N 1
ATOM 555 C CA . PRO A 1 76 ? 17.122 25.478 -4.695 1.00 17.14 76 PRO A CA 1
ATOM 556 C C . PRO A 1 76 ? 17.933 26.613 -5.338 1.00 17.13 76 PRO A C 1
ATOM 557 O O . PRO A 1 76 ? 17.890 26.777 -6.550 1.00 19.06 76 PRO A O 1
ATOM 561 N N . GLY A 1 77 ? 18.656 27.380 -4.533 1.00 16.79 77 GLY A N 1
ATOM 562 C CA . GLY A 1 77 ? 19.342 28.591 -5.014 1.00 17.22 77 GLY A CA 1
ATOM 563 C C . GLY A 1 77 ? 18.381 29.531 -5.717 1.00 16.41 77 GLY A C 1
ATOM 564 O O . GLY A 1 77 ? 17.235 29.658 -5.261 1.00 16.53 77 GLY A O 1
ATOM 565 N N . GLY A 1 78 ? 18.830 30.227 -6.779 1.00 18.02 78 GLY A N 1
ATOM 566 C CA . GLY A 1 78 ? 17.950 31.140 -7.547 1.00 18.55 78 GLY A CA 1
ATOM 567 C C . GLY A 1 78 ? 16.613 30.537 -7.961 1.00 17.89 78 GLY A C 1
ATOM 568 O O . GLY A 1 78 ? 15.619 31.312 -8.088 1.00 17.50 78 GLY A O 1
ATOM 569 N N . LEU A 1 79 ? 16.546 29.227 -8.211 1.00 17.69 79 LEU A N 1
ATOM 570 C CA . LEU A 1 79 ? 15.305 28.589 -8.678 1.00 16.69 79 LEU A CA 1
ATOM 571 C C . LEU A 1 79 ? 14.219 28.721 -7.609 1.00 15.21 79 LEU A C 1
ATOM 572 O O . LEU A 1 79 ? 13.011 28.573 -7.946 1.00 16.49 79 LEU A O 1
ATOM 577 N N . THR A 1 80 ? 14.596 28.942 -6.354 1.00 17.28 80 THR A N 1
ATOM 578 C CA . THR A 1 80 ? 13.633 29.140 -5.246 1.00 15.89 80 THR A CA 1
ATOM 579 C C . THR A 1 80 ? 12.499 30.071 -5.670 1.00 15.51 80 THR A C 1
ATOM 580 O O . THR A 1 80 ? 11.336 29.803 -5.339 1.00 16.24 80 THR A O 1
ATOM 584 N N . HIS A 1 81 ? 12.872 31.192 -6.257 1.00 17.74 81 HIS A N 1
ATOM 585 C CA . HIS A 1 81 ? 11.948 32.337 -6.452 1.00 17.70 81 HIS A CA 1
ATOM 586 C C . HIS A 1 81 ? 11.227 32.204 -7.804 1.00 19.96 81 HIS A C 1
ATOM 587 O O . HIS A 1 81 ? 10.289 32.983 -8.046 1.00 17.88 81 HIS A O 1
ATOM 594 N N . THR A 1 82 ? 11.606 31.260 -8.667 1.00 17.00 82 THR A N 1
ATOM 595 C CA . THR A 1 82 ? 11.267 31.339 -10.106 1.00 16.70 82 THR A CA 1
ATOM 596 C C . THR A 1 82 ? 10.586 30.069 -10.619 1.00 18.12 82 THR A C 1
ATOM 597 O O . THR A 1 82 ? 9.864 30.196 -11.638 1.00 17.05 82 THR A O 1
ATOM 601 N N . SER A 1 83 ? 10.872 28.905 -10.039 1.00 16.25 83 SER A N 1
ATOM 602 C CA . SER A 1 83 ? 10.513 27.585 -10.636 1.00 16.78 83 SER A CA 1
ATOM 603 C C . SER A 1 83 ? 9.204 26.987 -10.064 1.00 16.46 83 SER A C 1
ATOM 604 O O . SER A 1 83 ? 9.268 26.316 -9.023 1.00 17.72 83 SER A O 1
ATOM 607 N N . VAL A 1 84 ? 8.111 27.064 -10.822 1.00 17.02 84 VAL A N 1
ATOM 608 C CA . VAL A 1 84 ? 6.883 26.272 -10.541 1.00 16.95 84 VAL A CA 1
ATOM 609 C C . VAL A 1 84 ? 7.194 24.786 -10.811 1.00 15.75 84 VAL A C 1
ATOM 610 O O . VAL A 1 84 ? 6.751 23.909 -10.047 1.00 16.25 84 VAL A O 1
ATOM 614 N N . ALA A 1 85 ? 7.941 24.506 -11.877 1.00 17.07 85 ALA A N 1
ATOM 615 C CA . ALA A 1 85 ? 8.273 23.113 -12.285 1.00 17.00 85 ALA A CA 1
ATOM 616 C C . ALA A 1 85 ? 8.960 22.416 -11.101 1.00 17.85 85 ALA A C 1
ATOM 617 O O . ALA A 1 85 ? 8.692 21.253 -10.806 1.00 16.21 85 ALA A O 1
ATOM 619 N N . LEU A 1 86 ? 9.863 23.089 -10.413 1.00 15.99 86 LEU A N 1
ATOM 620 C CA . LEU A 1 86 ? 10.606 22.441 -9.305 1.00 18.41 86 LEU A CA 1
ATOM 621 C C . LEU A 1 86 ? 9.669 22.196 -8.121 1.00 17.73 86 LEU A C 1
ATOM 622 O O . LEU A 1 86 ? 9.755 21.103 -7.513 1.00 18.02 86 LEU A O 1
ATOM 627 N N . LEU A 1 87 ? 8.787 23.143 -7.801 1.00 18.02 87 LEU A N 1
ATOM 628 C CA . LEU A 1 87 ? 7.767 22.924 -6.752 1.00 16.62 87 LEU A CA 1
ATOM 629 C C . LEU A 1 87 ? 6.958 21.661 -7.116 1.00 14.94 87 LEU A C 1
ATOM 630 O O . LEU A 1 87 ? 6.735 20.828 -6.266 1.00 15.39 87 LEU A O 1
ATOM 635 N N . ASP A 1 88 ? 6.489 21.580 -8.346 1.00 15.76 88 ASP A N 1
ATOM 636 C CA . ASP A 1 88 ? 5.639 20.457 -8.816 1.00 16.22 88 ASP A CA 1
ATOM 637 C C . ASP A 1 88 ? 6.437 19.152 -8.701 1.00 16.92 88 ASP A C 1
ATOM 638 O O . ASP A 1 88 ? 5.821 18.103 -8.419 1.00 17.30 88 ASP A O 1
ATOM 643 N N . ALA A 1 89 ? 7.742 19.187 -8.883 1.00 14.45 89 ALA A N 1
ATOM 644 C CA . ALA A 1 89 ? 8.611 17.973 -8.757 1.00 16.21 89 ALA A CA 1
ATOM 645 C C . ALA A 1 89 ? 8.735 17.557 -7.291 1.00 15.95 89 ALA A C 1
ATOM 646 O O . ALA A 1 89 ? 8.726 16.338 -6.994 1.00 18.28 89 ALA A O 1
ATOM 648 N N . VAL A 1 90 ? 8.950 18.510 -6.381 1.00 16.13 90 VAL A N 1
ATOM 649 C CA . VAL A 1 90 ? 8.950 18.252 -4.914 1.00 16.09 90 VAL A CA 1
ATOM 650 C C . VAL A 1 90 ? 7.617 17.584 -4.551 1.00 16.21 90 VAL A C 1
ATOM 651 O O . VAL A 1 90 ? 7.622 16.521 -3.915 1.00 17.87 90 VAL A O 1
ATOM 655 N N . LYS A 1 91 ? 6.508 18.176 -4.951 1.00 15.66 91 LYS A N 1
ATOM 656 C CA . LYS A 1 91 ? 5.181 17.578 -4.662 1.00 16.10 91 LYS A CA 1
ATOM 657 C C . LYS A 1 91 ? 5.089 16.161 -5.241 1.00 18.51 91 LYS A C 1
ATOM 658 O O . LYS A 1 91 ? 4.615 15.262 -4.513 1.00 18.91 91 LYS A O 1
ATOM 664 N N . ALA A 1 92 ? 5.475 15.939 -6.493 1.00 19.22 92 ALA A N 1
ATOM 665 C CA . ALA A 1 92 ? 5.306 14.624 -7.169 1.00 20.06 92 ALA A CA 1
ATOM 666 C C . ALA A 1 92 ? 6.196 13.572 -6.504 1.00 19.71 92 ALA A C 1
ATOM 667 O O . ALA A 1 92 ? 5.826 12.400 -6.475 1.00 19.42 92 ALA A O 1
ATOM 669 N N . SER A 1 93 ? 7.339 13.959 -5.964 1.00 19.10 93 SER A N 1
ATOM 670 C CA . SER A 1 93 ? 8.266 13.029 -5.272 1.00 18.74 93 SER A CA 1
ATOM 671 C C . SER A 1 93 ? 7.614 12.458 -3.999 1.00 18.41 93 SER A C 1
ATOM 672 O O . SER A 1 93 ? 8.082 11.382 -3.544 1.00 19.49 93 SER A O 1
ATOM 675 N N . GLU A 1 94 ? 6.633 13.154 -3.411 1.00 18.37 94 GLU A N 1
ATOM 676 C CA . GLU A 1 94 ? 6.035 12.815 -2.091 1.00 19.51 94 GLU A CA 1
ATOM 677 C C . GLU A 1 94 ? 7.087 12.752 -0.972 1.00 20.59 94 GLU A C 1
ATOM 678 O O . GLU A 1 94 ? 6.771 12.256 0.087 1.00 22.12 94 GLU A O 1
ATOM 684 N N . LEU A 1 95 ? 8.307 13.277 -1.164 1.00 18.10 95 LEU A N 1
ATOM 685 C CA . LEU A 1 95 ? 9.318 13.329 -0.093 1.00 20.63 95 LEU A CA 1
ATOM 686 C C . LEU A 1 95 ? 9.001 14.481 0.848 1.00 19.26 95 LEU A C 1
ATOM 687 O O . LEU A 1 95 ? 8.854 15.643 0.425 1.00 21.40 95 LEU A O 1
ATOM 692 N N . PRO A 1 96 ? 8.926 14.208 2.161 1.00 16.61 96 PRO A N 1
ATOM 693 C CA . PRO A 1 96 ? 8.934 15.274 3.160 1.00 17.63 96 PRO A CA 1
ATOM 694 C C . PRO A 1 96 ? 10.152 16.146 2.847 1.00 17.12 96 PRO A C 1
ATOM 695 O O . PRO A 1 96 ? 11.220 15.597 2.744 1.00 16.99 96 PRO A O 1
ATOM 699 N N . THR A 1 97 ? 9.968 17.443 2.695 1.00 16.86 97 THR A N 1
ATOM 700 C CA . THR A 1 97 ? 11.046 18.280 2.129 1.00 18.19 97 THR A CA 1
ATOM 701 C C . THR A 1 97 ? 11.357 19.436 3.056 1.00 18.36 97 THR A C 1
ATOM 702 O O . THR A 1 97 ? 10.433 20.133 3.480 1.00 19.22 97 THR A O 1
ATOM 706 N N . VAL A 1 98 ? 12.634 19.584 3.405 1.00 18.02 98 VAL A N 1
ATOM 707 C CA . VAL A 1 98 ? 13.099 20.740 4.194 1.00 17.43 98 VAL A CA 1
ATOM 708 C C . VAL A 1 98 ? 13.868 21.655 3.256 1.00 17.80 98 VAL A C 1
ATOM 709 O O . VAL A 1 98 ? 14.835 21.211 2.651 1.00 17.73 98 VAL A O 1
ATOM 713 N N . GLU A 1 99 ? 13.458 22.913 3.212 1.00 17.61 99 GLU A N 1
ATOM 714 C CA . GLU A 1 99 ? 14.056 23.960 2.359 1.00 19.02 99 GLU A CA 1
ATOM 715 C C . GLU A 1 99 ? 15.101 24.667 3.208 1.00 18.35 99 GLU A C 1
ATOM 716 O O . GLU A 1 99 ? 14.750 25.105 4.304 1.00 17.88 99 GLU A O 1
ATOM 722 N N . VAL A 1 100 ? 16.318 24.784 2.686 1.00 18.34 100 VAL A N 1
ATOM 723 C CA . VAL A 1 100 ? 17.484 25.373 3.384 1.00 18.29 100 VAL A CA 1
ATOM 724 C C . VAL A 1 100 ? 18.036 26.510 2.517 1.00 17.62 100 VAL A C 1
ATOM 725 O O . VAL A 1 100 ? 18.137 26.349 1.324 1.00 15.71 100 VAL A O 1
ATOM 729 N N . HIS A 1 101 ? 18.335 27.635 3.140 1.00 18.15 101 HIS A N 1
ATOM 730 C CA . HIS A 1 101 ? 19.082 28.738 2.512 1.00 17.48 101 HIS A CA 1
ATOM 731 C C . HIS A 1 101 ? 20.223 29.093 3.448 1.00 16.45 101 HIS A C 1
ATOM 732 O O . HIS A 1 101 ? 20.010 29.184 4.666 1.00 16.96 101 HIS A O 1
ATOM 739 N N . ILE A 1 102 ? 21.387 29.348 2.878 1.00 17.58 102 ILE A N 1
ATOM 740 C CA . ILE A 1 102 ? 22.599 29.728 3.644 1.00 18.58 102 ILE A CA 1
ATOM 741 C C . ILE A 1 102 ? 22.443 31.169 4.136 1.00 19.16 102 ILE A C 1
ATOM 742 O O . ILE A 1 102 ? 22.623 31.406 5.376 1.00 20.50 102 ILE A O 1
ATOM 747 N N . SER A 1 103 ? 22.141 32.085 3.223 1.00 19.05 103 SER A N 1
ATOM 748 C CA . SER A 1 103 ? 21.825 33.511 3.517 1.00 19.88 103 SER A CA 1
ATOM 749 C C . SER A 1 103 ? 20.377 33.605 3.989 1.00 19.51 103 SER A C 1
ATOM 750 O O . SER A 1 103 ? 19.631 32.608 3.888 1.00 17.90 103 SER A O 1
ATOM 753 N N . ASN A 1 104 ? 19.993 34.763 4.501 1.00 22.47 104 ASN A N 1
ATOM 754 C CA . ASN A 1 104 ? 18.609 35.051 4.910 1.00 21.28 104 ASN A CA 1
ATOM 755 C C . ASN A 1 104 ? 17.997 35.837 3.767 1.00 22.11 104 ASN A C 1
ATOM 756 O O . ASN A 1 104 ? 18.276 37.024 3.666 1.00 21.82 104 ASN A O 1
ATOM 761 N N . PRO A 1 105 ? 17.170 35.223 2.887 1.00 22.62 105 PRO A N 1
ATOM 762 C CA . PRO A 1 105 ? 16.764 35.901 1.646 1.00 21.89 105 PRO A CA 1
ATOM 763 C C . PRO A 1 105 ? 15.834 37.086 1.926 1.00 22.60 105 PRO A C 1
ATOM 764 O O . PRO A 1 105 ? 15.765 38.013 1.121 1.00 22.28 105 PRO A O 1
ATOM 768 N N . HIS A 1 106 ? 15.138 37.057 3.073 1.00 24.51 106 HIS A N 1
ATOM 769 C CA . HIS A 1 106 ? 14.160 38.100 3.453 1.00 25.47 106 HIS A CA 1
ATOM 770 C C . HIS A 1 106 ? 14.906 39.335 3.976 1.00 26.38 106 HIS A C 1
ATOM 771 O O . HIS A 1 106 ? 14.245 40.350 4.156 1.00 33.51 106 HIS A O 1
ATOM 778 N N . ALA A 1 107 ? 16.225 39.266 4.156 1.00 23.88 107 ALA A N 1
ATOM 779 C CA . ALA A 1 107 ? 17.103 40.411 4.513 1.00 24.64 107 ALA A CA 1
ATOM 780 C C . ALA A 1 107 ? 17.802 40.923 3.247 1.00 25.37 107 ALA A C 1
ATOM 781 O O . ALA A 1 107 ? 18.683 41.772 3.340 1.00 23.75 107 ALA A O 1
ATOM 783 N N . ARG A 1 108 ? 17.444 40.378 2.086 1.00 22.90 108 ARG A N 1
ATOM 784 C CA . ARG A 1 108 ? 18.167 40.638 0.826 1.00 22.65 108 ARG A CA 1
ATOM 785 C C . ARG A 1 108 ? 17.195 41.259 -0.173 1.00 20.20 108 ARG A C 1
ATOM 786 O O . ARG A 1 108 ? 16.188 41.805 0.275 1.00 21.55 108 ARG A O 1
ATOM 794 N N . GLU A 1 109 ? 17.478 41.173 -1.485 1.00 22.73 109 GLU A N 1
ATOM 795 C CA . GLU A 1 109 ? 16.643 41.827 -2.517 1.00 23.28 109 GLU A CA 1
ATOM 796 C C . GLU A 1 109 ? 15.194 41.359 -2.443 1.00 22.53 109 GLU A C 1
ATOM 797 O O . GLU A 1 109 ? 14.921 40.161 -2.187 1.00 20.57 109 GLU A O 1
ATOM 803 N N . GLU A 1 110 ? 14.269 42.226 -2.856 1.00 20.65 110 GLU A N 1
ATOM 804 C CA . GLU A 1 110 ? 12.833 41.881 -2.795 1.00 23.52 110 GLU A CA 1
ATOM 805 C C . GLU A 1 110 ? 12.538 40.683 -3.707 1.00 21.38 110 GLU A C 1
ATOM 806 O O . GLU A 1 110 ? 11.603 39.917 -3.389 1.00 22.86 110 GLU A O 1
ATOM 812 N N . PHE A 1 111 ? 13.285 40.498 -4.800 1.00 21.55 111 PHE A N 1
ATOM 813 C CA . PHE A 1 111 ? 13.014 39.353 -5.725 1.00 21.90 111 PHE A CA 1
ATOM 814 C C . PHE A 1 111 ? 13.321 38.013 -5.021 1.00 21.25 111 PHE A C 1
ATOM 815 O O . PHE A 1 111 ? 12.931 36.982 -5.556 1.00 22.22 111 PHE A O 1
ATOM 823 N N . ARG A 1 112 ? 14.001 38.020 -3.877 1.00 20.50 112 ARG A N 1
ATOM 824 C CA . ARG A 1 112 ? 14.330 36.783 -3.129 1.00 21.22 112 ARG A CA 1
ATOM 825 C C . ARG A 1 112 ? 13.290 36.509 -2.043 1.00 19.33 112 ARG A C 1
ATOM 826 O O . ARG A 1 112 ? 13.451 35.513 -1.296 1.00 19.09 112 ARG A O 1
ATOM 834 N N . HIS A 1 113 ? 12.256 37.336 -1.916 1.00 19.38 113 HIS A N 1
ATOM 835 C CA . HIS A 1 113 ? 11.309 37.256 -0.779 1.00 21.02 113 HIS A CA 1
ATOM 836 C C . HIS A 1 113 ? 10.284 36.159 -1.034 1.00 24.06 113 HIS A C 1
ATOM 837 O O . HIS A 1 113 ? 9.678 35.746 -0.065 1.00 28.67 113 HIS A O 1
ATOM 844 N N . HIS A 1 114 ? 10.036 35.786 -2.296 1.00 20.57 114 HIS A N 1
ATOM 845 C CA . HIS A 1 114 ? 9.032 34.745 -2.618 1.00 21.02 114 HIS A CA 1
ATOM 846 C C . HIS A 1 114 ? 9.737 33.400 -2.778 1.00 20.52 114 HIS A C 1
ATOM 847 O O . HIS A 1 114 ? 10.713 33.319 -3.466 1.00 21.85 114 HIS A O 1
ATOM 854 N N . SER A 1 115 ? 9.139 32.346 -2.258 1.00 18.03 115 SER A N 1
ATOM 855 C CA . SER A 1 115 ? 9.677 30.980 -2.448 1.00 16.81 115 SER A CA 1
ATOM 856 C C . SER A 1 115 ? 8.540 30.085 -2.904 1.00 17.37 115 SER A C 1
ATOM 857 O O . SER A 1 115 ? 7.627 29.874 -2.140 1.00 17.16 115 SER A O 1
ATOM 860 N N . TYR A 1 116 ? 8.605 29.562 -4.130 1.00 17.18 116 TYR A N 1
ATOM 861 C CA . TYR A 1 116 ? 7.711 28.456 -4.549 1.00 16.87 116 TYR A CA 1
ATOM 862 C C . TYR A 1 116 ? 7.861 27.240 -3.643 1.00 16.03 116 TYR A C 1
ATOM 863 O O . TYR A 1 116 ? 6.845 26.586 -3.310 1.00 16.57 116 TYR A O 1
ATOM 872 N N . ILE A 1 117 ? 9.092 26.878 -3.290 1.00 16.80 117 ILE A N 1
ATOM 873 C CA . ILE A 1 117 ? 9.353 25.614 -2.545 1.00 17.17 117 ILE A CA 1
ATOM 874 C C . ILE A 1 117 ? 8.707 25.670 -1.163 1.00 17.29 117 ILE A C 1
ATOM 875 O O . ILE A 1 117 ? 8.232 24.644 -0.724 1.00 17.66 117 ILE A O 1
ATOM 880 N N . SER A 1 118 ? 8.590 26.856 -0.558 1.00 18.64 118 SER A N 1
ATOM 881 C CA . SER A 1 118 ? 8.041 27.040 0.804 1.00 19.57 118 SER A CA 1
ATOM 882 C C . SER A 1 118 ? 6.560 26.610 0.801 1.00 18.83 118 SER A C 1
ATOM 883 O O . SER A 1 118 ? 6.047 26.222 1.855 1.00 21.54 118 SER A O 1
ATOM 886 N N . LEU A 1 119 ? 5.908 26.604 -0.346 1.00 20.68 119 LEU A N 1
ATOM 887 C CA . LEU A 1 119 ? 4.488 26.172 -0.429 1.00 21.09 119 LEU A CA 1
ATOM 888 C C . LEU A 1 119 ? 4.350 24.681 -0.167 1.00 24.07 119 LEU A C 1
ATOM 889 O O . LEU A 1 119 ? 3.225 24.279 0.232 1.00 25.15 119 LEU A O 1
ATOM 894 N N . ALA A 1 120 ? 5.403 23.878 -0.392 1.00 22.30 120 ALA A N 1
ATOM 895 C CA . ALA A 1 120 ? 5.322 22.411 -0.221 1.00 21.87 120 ALA A CA 1
ATOM 896 C C . ALA A 1 120 ? 6.266 21.897 0.864 1.00 22.43 120 ALA A C 1
ATOM 897 O O . ALA A 1 120 ? 6.071 20.740 1.303 1.00 21.48 120 ALA A O 1
ATOM 899 N N . ALA A 1 121 ? 7.277 22.678 1.247 1.00 18.56 121 ALA A N 1
ATOM 900 C CA . ALA A 1 121 ? 8.266 22.246 2.255 1.00 20.27 121 ALA A CA 1
ATOM 901 C C . ALA A 1 121 ? 7.569 22.083 3.625 1.00 20.18 121 ALA A C 1
ATOM 902 O O . ALA A 1 121 ? 6.716 22.900 3.998 1.00 21.56 121 ALA A O 1
ATOM 904 N N . VAL A 1 122 ? 7.948 21.078 4.380 1.00 20.37 122 VAL A N 1
ATOM 905 C CA . VAL A 1 122 ? 7.445 20.890 5.780 1.00 22.56 122 VAL A CA 1
ATOM 906 C C . VAL A 1 122 ? 8.060 21.975 6.654 1.00 23.27 122 VAL A C 1
ATOM 907 O O . VAL A 1 122 ? 7.332 22.565 7.493 1.00 23.78 122 VAL A O 1
ATOM 911 N N . SER A 1 123 ? 9.317 22.336 6.360 1.00 18.81 123 SER A N 1
ATOM 912 C CA . SER A 1 123 ? 10.081 23.319 7.143 1.00 18.59 123 SER A CA 1
ATOM 913 C C . SER A 1 123 ? 10.992 24.122 6.215 1.00 16.61 123 SER A C 1
ATOM 914 O O . SER A 1 123 ? 11.393 23.626 5.171 1.00 18.72 123 SER A O 1
ATOM 917 N N . VAL A 1 124 ? 11.346 25.319 6.653 1.00 17.95 124 VAL A N 1
ATOM 918 C CA . VAL A 1 124 ? 12.267 26.233 5.936 1.00 17.06 124 VAL A CA 1
ATOM 919 C C . VAL A 1 124 ? 13.237 26.805 6.969 1.00 17.83 124 VAL A C 1
ATOM 920 O O . VAL A 1 124 ? 12.788 27.348 7.970 1.00 18.39 124 VAL A O 1
ATOM 924 N N . ILE A 1 125 ? 14.525 26.673 6.714 1.00 16.61 125 ILE A N 1
ATOM 925 C CA . ILE A 1 125 ? 15.625 27.183 7.537 1.00 19.41 125 ILE A CA 1
ATOM 926 C C . ILE A 1 125 ? 16.436 28.130 6.656 1.00 19.14 125 ILE A C 1
ATOM 927 O O . ILE A 1 125 ? 16.848 27.738 5.580 1.00 19.62 125 ILE A O 1
ATOM 932 N N . ALA A 1 126 ? 16.662 29.335 7.122 1.00 19.20 126 ALA A N 1
ATOM 933 C CA . ALA A 1 126 ? 17.448 30.345 6.395 1.00 21.41 126 ALA A CA 1
ATOM 934 C C . ALA A 1 126 ? 18.437 31.026 7.344 1.00 20.06 126 ALA A C 1
ATOM 935 O O . ALA A 1 126 ? 18.042 31.353 8.487 1.00 20.44 126 ALA A O 1
ATOM 937 N N . GLY A 1 127 ? 19.630 31.338 6.832 1.00 20.23 127 GLY A N 1
ATOM 938 C CA . GLY A 1 127 ? 20.560 32.292 7.459 1.00 20.78 127 GLY A CA 1
ATOM 939 C C . GLY A 1 127 ? 21.400 31.620 8.541 1.00 20.96 127 GLY A C 1
ATOM 940 O O . GLY A 1 127 ? 22.090 32.331 9.275 1.00 22.16 127 GLY A O 1
ATOM 941 N N . ALA A 1 128 ? 21.401 30.290 8.624 1.00 22.08 128 ALA A N 1
ATOM 942 C CA . ALA A 1 128 ? 22.194 29.559 9.653 1.00 22.71 128 ALA A CA 1
ATOM 943 C C . ALA A 1 128 ? 23.491 29.019 9.040 1.00 23.77 128 ALA A C 1
ATOM 944 O O . ALA A 1 128 ? 24.017 28.010 9.494 1.00 25.63 128 ALA A O 1
ATOM 946 N N . GLY A 1 129 ? 24.042 29.718 8.055 1.00 24.93 129 GLY A N 1
ATOM 947 C CA . GLY A 1 129 ? 25.201 29.230 7.295 1.00 25.58 129 GLY A CA 1
ATOM 948 C C . GLY A 1 129 ? 24.938 27.811 6.856 1.00 23.24 129 GLY A C 1
ATOM 949 O O . GLY A 1 129 ? 23.822 27.499 6.442 1.00 25.45 129 GLY A O 1
ATOM 950 N N . ILE A 1 130 ? 25.921 26.932 6.945 1.00 21.56 130 ILE A N 1
ATOM 951 C CA . ILE A 1 130 ? 25.691 25.554 6.433 1.00 19.71 130 ILE A CA 1
ATOM 952 C C . ILE A 1 130 ? 25.051 24.717 7.535 1.00 19.23 130 ILE A C 1
ATOM 953 O O . ILE A 1 130 ? 24.674 23.548 7.255 1.00 19.00 130 ILE A O 1
ATOM 958 N N . GLN A 1 131 ? 24.872 25.266 8.729 1.00 21.16 131 GLN A N 1
ATOM 959 C CA . GLN A 1 131 ? 24.277 24.513 9.852 1.00 20.93 131 GLN A CA 1
ATOM 960 C C . GLN A 1 131 ? 22.815 24.236 9.506 1.00 20.27 131 GLN A C 1
ATOM 961 O O . GLN A 1 131 ? 22.281 23.260 10.027 1.00 18.62 131 GLN A O 1
ATOM 967 N N . GLY A 1 132 ? 22.192 25.053 8.652 1.00 19.16 132 GLY A N 1
ATOM 968 C CA . GLY A 1 132 ? 20.814 24.763 8.221 1.00 16.84 132 GLY A CA 1
ATOM 969 C C . GLY A 1 132 ? 20.645 23.345 7.712 1.00 18.35 132 GLY A C 1
ATOM 970 O O . GLY A 1 132 ? 19.577 22.738 7.934 1.00 19.05 132 GLY A O 1
ATOM 971 N N . TYR A 1 133 ? 21.645 22.812 7.009 1.00 19.18 133 TYR A N 1
ATOM 972 C CA . TYR A 1 133 ? 21.581 21.442 6.431 1.00 19.70 133 TYR A CA 1
ATOM 973 C C . TYR A 1 133 ? 21.604 20.381 7.538 1.00 18.15 133 TYR A C 1
ATOM 974 O O . TYR A 1 133 ? 20.940 19.372 7.386 1.00 18.62 133 TYR A O 1
ATOM 983 N N . ARG A 1 134 ? 22.365 20.632 8.603 1.00 19.47 134 ARG A N 1
ATOM 984 C CA . ARG A 1 134 ? 22.451 19.771 9.811 1.00 19.36 134 ARG A CA 1
ATOM 985 C C . ARG A 1 134 ? 21.080 19.717 10.489 1.00 18.49 134 ARG A C 1
ATOM 986 O O . ARG A 1 134 ? 20.555 18.608 10.701 1.00 18.87 134 ARG A O 1
ATOM 994 N N . PHE A 1 135 ? 20.454 20.865 10.719 1.00 19.33 135 PHE A N 1
ATOM 995 C CA . PHE A 1 135 ? 19.099 20.916 11.345 1.00 19.58 135 PHE A CA 1
ATOM 996 C C . PHE A 1 135 ? 18.082 20.217 10.432 1.00 19.34 135 PHE A C 1
ATOM 997 O O . PHE A 1 135 ? 17.142 19.562 10.933 1.00 18.39 135 PHE A O 1
ATOM 1005 N N . ALA A 1 136 ? 18.207 20.415 9.109 1.00 17.54 136 ALA A N 1
ATOM 1006 C CA . ALA A 1 136 ? 17.280 19.807 8.131 1.00 16.85 136 ALA A CA 1
ATOM 1007 C C . ALA A 1 136 ? 17.336 18.289 8.252 1.00 18.05 136 ALA A C 1
ATOM 1008 O O . ALA A 1 136 ? 16.306 17.628 8.253 1.00 20.71 136 ALA A O 1
ATOM 1010 N N . VAL A 1 137 ? 18.534 17.748 8.348 1.00 17.78 137 VAL A N 1
ATOM 1011 C CA . VAL A 1 137 ? 18.682 16.256 8.478 1.00 18.11 137 VAL A CA 1
ATOM 1012 C C . VAL A 1 137 ? 18.006 15.820 9.786 1.00 20.05 137 VAL A C 1
ATOM 1013 O O . VAL A 1 137 ? 17.253 14.808 9.801 1.00 19.96 137 VAL A O 1
ATOM 1017 N N . ASP A 1 138 ? 18.270 16.551 10.863 1.00 19.39 138 ASP A N 1
ATOM 1018 C CA . ASP A 1 138 ? 17.638 16.313 12.192 1.00 19.83 138 ASP A CA 1
ATOM 1019 C C . ASP A 1 138 ? 16.100 16.284 12.025 1.00 21.14 138 ASP A C 1
ATOM 1020 O O . ASP A 1 138 ? 15.456 15.307 12.431 1.00 22.18 138 ASP A O 1
ATOM 1025 N N . ILE A 1 139 ? 15.509 17.282 11.367 1.00 20.33 139 ILE A N 1
ATOM 1026 C CA . ILE A 1 139 ? 14.046 17.294 11.139 1.00 20.61 139 ILE A CA 1
ATOM 1027 C C . ILE A 1 139 ? 13.621 15.997 10.457 1.00 21.55 139 ILE A C 1
ATOM 1028 O O . ILE A 1 139 ? 12.631 15.368 10.906 1.00 24.04 139 ILE A O 1
ATOM 1033 N N . LEU A 1 140 ? 14.279 15.621 9.366 1.00 21.35 140 LEU A N 1
ATOM 1034 C CA . LEU A 1 140 ? 13.815 14.443 8.581 1.00 22.09 140 LEU A CA 1
ATOM 1035 C C . LEU A 1 140 ? 13.998 13.134 9.358 1.00 21.93 140 LEU A C 1
ATOM 1036 O O . LEU A 1 140 ? 13.109 12.264 9.203 1.00 23.42 140 LEU A O 1
ATOM 1041 N N . ALA A 1 141 ? 15.101 12.959 10.076 1.00 22.62 141 ALA A N 1
ATOM 1042 C CA . ALA A 1 141 ? 15.369 11.750 10.887 1.00 26.37 141 ALA A CA 1
ATOM 1043 C C . ALA A 1 141 ? 14.258 11.584 11.926 1.00 26.68 141 ALA A C 1
ATOM 1044 O O . ALA A 1 141 ? 13.774 10.448 12.076 1.00 29.13 141 ALA A O 1
ATOM 1046 N N . ASN A 1 142 ? 13.811 12.675 12.543 1.00 25.85 142 ASN A N 1
ATOM 1047 C CA . ASN A 1 142 ? 12.818 12.662 13.656 1.00 26.24 142 ASN A CA 1
ATOM 1048 C C . ASN A 1 142 ? 11.394 12.550 13.077 1.00 30.43 142 ASN A C 1
ATOM 1049 O O . ASN A 1 142 ? 10.546 11.907 13.718 1.00 31.75 142 ASN A O 1
ATOM 1054 N N . LEU A 1 143 ? 11.130 13.086 11.889 1.00 27.46 143 LEU A N 1
ATOM 1055 C CA . LEU A 1 143 ? 9.802 12.917 11.246 1.00 32.83 143 LEU A CA 1
ATOM 1056 C C . LEU A 1 143 ? 9.601 11.432 10.974 1.00 40.63 143 LEU A C 1
ATOM 1057 O O . LEU A 1 143 ? 8.546 10.914 11.373 1.00 42.92 143 LEU A O 1
ATOM 1062 N N . LYS A 1 144 ? 10.604 10.804 10.351 1.00 44.36 144 LYS A N 1
ATOM 1063 C CA . LYS A 1 144 ? 10.603 9.364 9.980 1.00 49.84 144 LYS A CA 1
ATOM 1064 C C . LYS A 1 144 ? 10.404 8.496 11.233 1.00 47.81 144 LYS A C 1
ATOM 1065 O O . LYS A 1 144 ? 9.621 7.543 11.130 1.00 46.15 144 LYS A O 1
ATOM 1071 N N . LYS A 1 145 ? 11.077 8.803 12.355 1.00 47.66 145 LYS A N 1
ATOM 1072 C CA . LYS A 1 145 ? 10.943 8.042 13.639 1.00 52.42 145 LYS A CA 1
ATOM 1073 C C . LYS A 1 145 ? 9.468 8.021 14.093 1.00 56.64 145 LYS A C 1
ATOM 1074 O O . LYS A 1 145 ? 9.016 6.950 14.514 1.00 55.36 145 LYS A O 1
ATOM 1080 N N . LEU A 1 146 ? 8.735 9.139 13.991 1.00 57.44 146 LEU A N 1
ATOM 1081 C CA . LEU A 1 146 ? 7.306 9.245 14.408 1.00 65.22 146 LEU A CA 1
ATOM 1082 C C . LEU A 1 146 ? 6.402 8.530 13.387 1.00 71.19 146 LEU A C 1
ATOM 1083 O O . LEU A 1 146 ? 5.511 7.785 13.833 1.00 81.14 146 LEU A O 1
ATOM 1088 N N . GLU A 1 147 ? 6.644 8.720 12.083 1.00 77.08 147 GLU A N 1
ATOM 1089 C CA . GLU A 1 147 ? 5.881 8.101 10.959 1.00 81.47 147 GLU A CA 1
ATOM 1090 C C . GLU A 1 147 ? 6.708 6.982 10.317 1.00 80.47 147 GLU A C 1
ATOM 1091 O O . GLU A 1 147 ? 7.200 7.135 9.190 1.00 86.08 147 GLU A O 1
ATOM 1097 N N . GLY B 1 3 ? 2.623 13.626 -42.914 1.00 35.35 3 GLY B N 1
ATOM 1098 C CA . GLY B 1 3 ? 2.538 14.855 -42.098 1.00 36.08 3 GLY B CA 1
ATOM 1099 C C . GLY B 1 3 ? 2.803 14.562 -40.629 1.00 30.85 3 GLY B C 1
ATOM 1100 O O . GLY B 1 3 ? 2.230 13.593 -40.136 1.00 33.59 3 GLY B O 1
ATOM 1101 N N . LYS B 1 4 ? 3.626 15.369 -39.960 1.00 26.52 4 LYS B N 1
ATOM 1102 C CA . LYS B 1 4 ? 4.005 15.031 -38.565 1.00 26.16 4 LYS B CA 1
ATOM 1103 C C . LYS B 1 4 ? 3.667 16.151 -37.579 1.00 22.25 4 LYS B C 1
ATOM 1104 O O . LYS B 1 4 ? 3.920 17.308 -37.898 1.00 24.18 4 LYS B O 1
ATOM 1110 N N . ILE B 1 5 ? 3.125 15.763 -36.431 1.00 21.12 5 ILE B N 1
ATOM 1111 C CA . ILE B 1 5 ? 2.843 16.729 -35.336 1.00 19.19 5 ILE B CA 1
ATOM 1112 C C . ILE B 1 5 ? 3.886 16.542 -34.231 1.00 18.06 5 ILE B C 1
ATOM 1113 O O . ILE B 1 5 ? 4.193 15.397 -33.912 1.00 19.00 5 ILE B O 1
ATOM 1118 N N . LEU B 1 6 ? 4.431 17.646 -33.715 1.00 18.32 6 LEU B N 1
ATOM 1119 C CA . LEU B 1 6 ? 5.350 17.538 -32.562 1.00 17.41 6 LEU B CA 1
ATOM 1120 C C . LEU B 1 6 ? 4.506 17.559 -31.280 1.00 19.08 6 LEU B C 1
ATOM 1121 O O . LEU B 1 6 ? 3.828 18.549 -31.068 1.00 18.92 6 LEU B O 1
ATOM 1126 N N . LEU B 1 7 ? 4.544 16.471 -30.506 1.00 20.02 7 LEU B N 1
ATOM 1127 C CA . LEU B 1 7 ? 3.838 16.420 -29.202 1.00 17.87 7 LEU B CA 1
ATOM 1128 C C . LEU B 1 7 ? 4.889 16.618 -28.115 1.00 17.36 7 LEU B C 1
ATOM 1129 O O . LEU B 1 7 ? 5.742 15.756 -27.955 1.00 16.11 7 LEU B O 1
ATOM 1134 N N . LEU B 1 8 ? 4.791 17.751 -27.433 1.00 16.58 8 LEU B N 1
ATOM 1135 C CA . LEU B 1 8 ? 5.756 18.047 -26.357 1.00 17.20 8 LEU B CA 1
ATOM 1136 C C . LEU B 1 8 ? 5.069 18.043 -24.993 1.00 18.95 8 LEU B C 1
ATOM 1137 O O . LEU B 1 8 ? 4.064 18.747 -24.845 1.00 17.46 8 LEU B O 1
ATOM 1142 N N . ASN B 1 9 ? 5.637 17.301 -24.054 1.00 17.29 9 ASN B N 1
ATOM 1143 C CA . ASN B 1 9 ? 5.137 17.309 -22.660 1.00 16.90 9 ASN B CA 1
ATOM 1144 C C . ASN B 1 9 ? 6.273 17.817 -21.767 1.00 18.55 9 ASN B C 1
ATOM 1145 O O . ASN B 1 9 ? 7.378 17.306 -21.869 1.00 17.75 9 ASN B O 1
ATOM 1150 N N . GLY B 1 10 ? 5.973 18.807 -20.943 1.00 18.84 10 GLY B N 1
ATOM 1151 C CA . GLY B 1 10 ? 7.014 19.421 -20.120 1.00 16.71 10 GLY B CA 1
ATOM 1152 C C . GLY B 1 10 ? 7.230 18.764 -18.779 1.00 16.96 10 GLY B C 1
ATOM 1153 O O . GLY B 1 10 ? 6.825 17.621 -18.591 1.00 15.89 10 GLY B O 1
ATOM 1154 N N . PRO B 1 11 ? 7.877 19.487 -17.852 1.00 16.42 11 PRO B N 1
ATOM 1155 C CA . PRO B 1 11 ? 8.256 18.924 -16.575 1.00 16.81 11 PRO B CA 1
ATOM 1156 C C . PRO B 1 11 ? 7.127 18.245 -15.786 1.00 15.95 11 PRO B C 1
ATOM 1157 O O . PRO B 1 11 ? 6.048 18.774 -15.780 1.00 14.98 11 PRO B O 1
ATOM 1161 N N . ASN B 1 12 ? 7.436 17.089 -15.208 1.00 15.70 12 ASN B N 1
ATOM 1162 C CA . ASN B 1 12 ? 6.518 16.364 -14.282 1.00 15.94 12 ASN B CA 1
ATOM 1163 C C . ASN B 1 12 ? 5.450 15.538 -15.007 1.00 15.63 12 ASN B C 1
ATOM 1164 O O . ASN B 1 12 ? 4.807 14.734 -14.345 1.00 19.15 12 ASN B O 1
ATOM 1169 N N . LEU B 1 13 ? 5.296 15.735 -16.306 1.00 15.13 13 LEU B N 1
ATOM 1170 C CA . LEU B 1 13 ? 4.232 15.004 -17.045 1.00 17.43 13 LEU B CA 1
ATOM 1171 C C . LEU B 1 13 ? 4.579 13.504 -17.101 1.00 16.18 13 LEU B C 1
ATOM 1172 O O . LEU B 1 13 ? 3.689 12.694 -17.315 1.00 15.60 13 LEU B O 1
ATOM 1177 N N . ASN B 1 14 ? 5.850 13.178 -16.902 1.00 17.18 14 ASN B N 1
ATOM 1178 C CA . ASN B 1 14 ? 6.267 11.753 -16.843 1.00 17.71 14 ASN B CA 1
ATOM 1179 C C . ASN B 1 14 ? 5.629 11.065 -15.629 1.00 19.48 14 ASN B C 1
ATOM 1180 O O . ASN B 1 14 ? 5.551 9.833 -15.647 1.00 22.26 14 ASN B O 1
ATOM 1185 N N . MET B 1 15 ? 5.184 11.834 -14.638 1.00 18.56 15 MET B N 1
ATOM 1186 C CA . MET B 1 15 ? 4.645 11.262 -13.374 1.00 18.98 15 MET B CA 1
ATOM 1187 C C . MET B 1 15 ? 3.127 11.023 -13.464 1.00 20.74 15 MET B C 1
ATOM 1188 O O . MET B 1 15 ? 2.559 10.563 -12.478 1.00 20.47 15 MET B O 1
ATOM 1193 N N . LEU B 1 16 ? 2.520 11.351 -14.602 1.00 19.12 16 LEU B N 1
ATOM 1194 C CA . LEU B 1 16 ? 1.068 11.094 -14.789 1.00 19.43 16 LEU B CA 1
ATOM 1195 C C . LEU B 1 16 ? 0.750 9.640 -14.426 1.00 20.87 16 LEU B C 1
ATOM 1196 O O . LEU B 1 16 ? 1.450 8.765 -14.917 1.00 20.51 16 LEU B O 1
ATOM 1201 N N . GLY B 1 17 ? -0.241 9.417 -13.563 1.00 21.54 17 GLY B N 1
ATOM 1202 C CA . GLY B 1 17 ? -0.676 8.040 -13.263 1.00 22.81 17 GLY B CA 1
ATOM 1203 C C . GLY B 1 17 ? 0.258 7.277 -12.339 1.00 24.12 17 GLY B C 1
ATOM 1204 O O . GLY B 1 17 ? -0.094 6.140 -11.998 1.00 24.63 17 GLY B O 1
ATOM 1205 N N . LYS B 1 18 ? 1.353 7.885 -11.887 1.00 21.26 18 LYS B N 1
ATOM 1206 C CA . LYS B 1 18 ? 2.370 7.141 -11.087 1.00 25.76 18 LYS B CA 1
ATOM 1207 C C . LYS B 1 18 ? 2.098 7.262 -9.580 1.00 24.96 18 LYS B C 1
ATOM 1208 O O . LYS B 1 18 ? 2.411 6.318 -8.859 1.00 25.76 18 LYS B O 1
ATOM 1214 N N . ARG B 1 19 ? 1.536 8.380 -9.132 1.00 23.77 19 ARG B N 1
ATOM 1215 C CA . ARG B 1 19 ? 1.125 8.489 -7.715 1.00 22.13 19 ARG B CA 1
ATOM 1216 C C . ARG B 1 19 ? -0.211 7.735 -7.579 1.00 23.14 19 ARG B C 1
ATOM 1217 O O . ARG B 1 19 ? -0.747 7.304 -8.595 1.00 22.96 19 ARG B O 1
ATOM 1225 N N . GLU B 1 20 ? -0.690 7.564 -6.355 1.00 24.29 20 GLU B N 1
ATOM 1226 C CA . GLU B 1 20 ? -1.950 6.810 -6.130 1.00 24.15 20 GLU B CA 1
ATOM 1227 C C . GLU B 1 20 ? -2.973 7.294 -7.162 1.00 24.99 20 GLU B C 1
ATOM 1228 O O . GLU B 1 20 ? -3.446 8.424 -7.044 1.00 24.65 20 GLU B O 1
ATOM 1234 N N . PRO B 1 21 ? -3.313 6.465 -8.163 1.00 24.44 21 PRO B N 1
ATOM 1235 C CA . PRO B 1 21 ? -4.171 6.917 -9.262 1.00 22.92 21 PRO B CA 1
ATOM 1236 C C . PRO B 1 21 ? -5.613 7.269 -8.857 1.00 21.26 21 PRO B C 1
ATOM 1237 O O . PRO B 1 21 ? -6.221 8.072 -9.504 1.00 24.16 21 PRO B O 1
ATOM 1241 N N . ASP B 1 22 ? -6.096 6.684 -7.770 1.00 23.60 22 ASP B N 1
ATOM 1242 C CA . ASP B 1 22 ? -7.476 6.987 -7.311 1.00 26.98 22 ASP B CA 1
ATOM 1243 C C . ASP B 1 22 ? -7.543 8.446 -6.845 1.00 28.59 22 ASP B C 1
ATOM 1244 O O . ASP B 1 22 ? -8.621 9.028 -6.876 1.00 25.79 22 ASP B O 1
ATOM 1249 N N . ILE B 1 23 ? -6.406 8.997 -6.440 1.00 25.25 23 ILE B N 1
ATOM 1250 C CA . ILE B 1 23 ? -6.360 10.413 -5.987 1.00 25.33 23 ILE B CA 1
ATOM 1251 C C . ILE B 1 23 ? -5.757 11.297 -7.081 1.00 27.40 23 ILE B C 1
ATOM 1252 O O . ILE B 1 23 ? -6.333 12.353 -7.345 1.00 25.11 23 ILE B O 1
ATOM 1257 N N . TYR B 1 24 ? -4.673 10.851 -7.715 1.00 24.16 24 TYR B N 1
ATOM 1258 C CA . TYR B 1 24 ? -3.930 11.736 -8.648 1.00 28.66 24 TYR B CA 1
ATOM 1259 C C . TYR B 1 24 ? -4.165 11.410 -10.136 1.00 26.89 24 TYR B C 1
ATOM 1260 O O . TYR B 1 24 ? -3.604 12.134 -10.956 1.00 28.56 24 TYR B O 1
ATOM 1269 N N . GLY B 1 25 ? -4.994 10.419 -10.453 1.00 25.88 25 GLY B N 1
ATOM 1270 C CA . GLY B 1 25 ? -5.317 10.121 -11.856 1.00 22.93 25 GLY B CA 1
ATOM 1271 C C . GLY B 1 25 ? -4.750 8.798 -12.334 1.00 24.84 25 GLY B C 1
ATOM 1272 O O . GLY B 1 25 ? -3.652 8.458 -11.909 1.00 25.88 25 GLY B O 1
ATOM 1273 N N . HIS B 1 26 ? -5.503 8.077 -13.171 1.00 23.05 26 HIS B N 1
ATOM 1274 C CA . HIS B 1 26 ? -5.035 6.788 -13.739 1.00 24.01 26 HIS B CA 1
ATOM 1275 C C . HIS B 1 26 ? -4.312 7.014 -15.072 1.00 20.54 26 HIS B C 1
ATOM 1276 O O . HIS B 1 26 ? -3.458 6.222 -15.408 1.00 21.69 26 HIS B O 1
ATOM 1283 N N . ASP B 1 27 ? -4.669 8.076 -15.784 1.00 21.19 27 ASP B N 1
ATOM 1284 C CA . ASP B 1 27 ? -4.077 8.310 -17.125 1.00 19.87 27 AS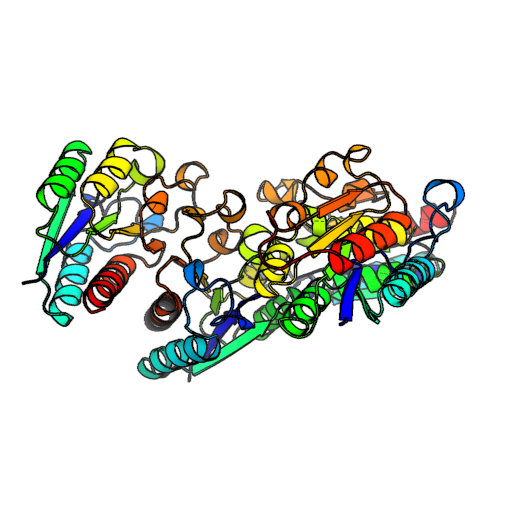P B CA 1
ATOM 1285 C C . ASP B 1 27 ? -2.558 8.469 -17.031 1.00 19.74 27 ASP B C 1
ATOM 1286 O O . ASP B 1 27 ? -2.091 9.155 -16.127 1.00 23.17 27 ASP B O 1
ATOM 1291 N N . THR B 1 28 ? -1.849 7.890 -17.993 1.00 19.99 28 THR B N 1
ATOM 1292 C CA . THR B 1 28 ? -0.374 7.940 -18.019 1.00 20.43 28 THR B CA 1
ATOM 1293 C C . THR B 1 28 ? 0.118 8.754 -19.222 1.00 18.75 28 THR B C 1
ATOM 1294 O O . THR B 1 28 ? -0.676 9.027 -20.115 1.00 17.63 28 THR B O 1
ATOM 1298 N N . LEU B 1 29 ? 1.408 9.090 -19.234 1.00 20.06 29 LEU B N 1
ATOM 1299 C CA . LEU B 1 29 ? 1.997 9.762 -20.420 1.00 17.79 29 LEU B CA 1
ATOM 1300 C C . LEU B 1 29 ? 1.788 8.879 -21.663 1.00 17.80 29 LEU B C 1
ATOM 1301 O O . LEU B 1 29 ? 1.467 9.400 -22.710 1.00 17.48 29 LEU B O 1
ATOM 1306 N N . GLU B 1 30 ? 1.977 7.570 -21.509 1.00 19.14 30 GLU B N 1
ATOM 1307 C CA . GLU B 1 30 ? 1.771 6.640 -22.652 1.00 19.91 30 GLU B CA 1
ATOM 1308 C C . GLU B 1 30 ? 0.338 6.793 -23.168 1.00 17.82 30 GLU B C 1
ATOM 1309 O O . GLU B 1 30 ? 0.146 6.779 -24.368 1.00 17.50 30 GLU B O 1
ATOM 1315 N N . ASP B 1 31 ? -0.622 6.922 -22.255 1.00 18.58 31 ASP B N 1
ATOM 1316 C CA . ASP B 1 31 ? -2.041 7.122 -22.646 1.00 18.83 31 ASP B CA 1
ATOM 1317 C C . ASP B 1 31 ? -2.172 8.397 -23.488 1.00 18.80 31 ASP B C 1
ATOM 1318 O O . ASP B 1 31 ? -2.885 8.390 -24.488 1.00 18.30 31 ASP B O 1
ATOM 1323 N N . VAL B 1 32 ? -1.504 9.458 -23.047 1.00 18.61 32 VAL B N 1
ATOM 1324 C CA . VAL B 1 32 ? -1.535 10.756 -23.779 1.00 17.57 32 VAL B CA 1
ATOM 1325 C C . VAL B 1 32 ? -0.988 10.545 -25.192 1.00 16.61 32 VAL B C 1
ATOM 1326 O O . VAL B 1 32 ? -1.622 10.966 -26.133 1.00 15.70 32 VAL B O 1
ATOM 1330 N N . VAL B 1 33 ? 0.186 9.925 -25.290 1.00 18.02 33 VAL B N 1
ATOM 1331 C CA . VAL B 1 33 ? 0.833 9.753 -26.623 1.00 17.42 33 VAL B CA 1
ATOM 1332 C C . VAL B 1 33 ? -0.054 8.879 -27.522 1.00 20.08 33 VAL B C 1
ATOM 1333 O O . VAL B 1 33 ? -0.249 9.246 -28.675 1.00 19.26 33 VAL B O 1
ATOM 1337 N N . ALA B 1 34 ? -0.589 7.791 -26.969 1.00 19.56 34 ALA B N 1
ATOM 1338 C CA . ALA B 1 34 ? -1.422 6.867 -27.774 1.00 19.13 34 ALA B CA 1
ATOM 1339 C C . ALA B 1 34 ? -2.653 7.615 -28.288 1.00 18.90 34 ALA B C 1
ATOM 1340 O O . ALA B 1 34 ? -2.986 7.466 -29.452 1.00 22.17 34 ALA B O 1
ATOM 1342 N N . LEU B 1 35 ? -3.276 8.417 -27.432 1.00 17.69 35 LEU B N 1
ATOM 1343 C CA . LEU B 1 35 ? -4.532 9.105 -27.833 1.00 18.29 35 LEU B CA 1
ATOM 1344 C C . LEU B 1 35 ? -4.231 10.109 -28.949 1.00 17.48 35 LEU B C 1
ATOM 1345 O O . LEU B 1 35 ? -4.954 10.145 -29.932 1.00 19.34 35 LEU B O 1
ATOM 1350 N N . ALA B 1 36 ? -3.182 10.903 -28.766 1.00 19.68 36 ALA B N 1
ATOM 1351 C CA . ALA B 1 36 ? -2.795 11.896 -29.786 1.00 17.90 36 ALA B CA 1
ATOM 1352 C C . ALA B 1 36 ? -2.433 11.166 -31.080 1.00 19.96 36 ALA B C 1
ATOM 1353 O O . ALA B 1 36 ? -2.846 11.605 -32.142 1.00 19.93 36 ALA B O 1
ATOM 1355 N N . THR B 1 37 ? -1.660 10.091 -30.952 1.00 19.97 37 THR B N 1
ATOM 1356 C CA . THR B 1 37 ? -1.236 9.287 -32.128 1.00 20.25 37 THR B CA 1
ATOM 1357 C C . THR B 1 37 ? -2.457 8.734 -32.884 1.00 19.92 37 THR B C 1
ATOM 1358 O O . THR B 1 37 ? -2.482 8.830 -34.103 1.00 20.52 37 THR B O 1
ATOM 1362 N N . ALA B 1 38 ? -3.427 8.176 -32.167 1.00 22.38 38 ALA B N 1
ATOM 1363 C CA . ALA B 1 38 ? -4.616 7.586 -32.820 1.00 21.68 38 ALA B CA 1
ATOM 1364 C C . ALA B 1 38 ? -5.436 8.676 -33.522 1.00 22.11 38 ALA B C 1
ATOM 1365 O O . ALA B 1 38 ? -5.953 8.428 -34.605 1.00 22.56 38 ALA B O 1
ATOM 1367 N N . GLU B 1 39 ? -5.551 9.844 -32.898 1.00 20.45 39 GLU B N 1
ATOM 1368 C CA . GLU B 1 39 ? -6.291 10.946 -33.552 1.00 20.14 39 GLU B CA 1
ATOM 1369 C C . GLU B 1 39 ? -5.539 11.380 -34.813 1.00 21.22 39 GLU B C 1
ATOM 1370 O O . GLU B 1 39 ? -6.180 11.613 -35.830 1.00 22.11 39 GLU B O 1
ATOM 1376 N N . ALA B 1 40 ? -4.214 11.479 -34.708 1.00 19.77 40 ALA B N 1
ATOM 1377 C CA . ALA B 1 40 ? -3.406 11.915 -35.860 1.00 20.31 40 ALA B CA 1
ATOM 1378 C C . ALA B 1 40 ? -3.601 10.920 -37.010 1.00 20.84 40 ALA B C 1
ATOM 1379 O O . ALA B 1 40 ? -3.732 11.356 -38.147 1.00 21.45 40 ALA B O 1
ATOM 1381 N N . ALA B 1 41 ? -3.633 9.635 -36.680 1.00 23.86 41 ALA B N 1
ATOM 1382 C CA . ALA B 1 41 ? -3.795 8.577 -37.708 1.00 25.32 41 ALA B CA 1
ATOM 1383 C C . ALA B 1 41 ? -5.113 8.748 -38.468 1.00 24.04 41 ALA B C 1
ATOM 1384 O O . ALA B 1 41 ? -5.131 8.480 -39.669 1.00 24.99 41 ALA B O 1
ATOM 1386 N N . LYS B 1 42 ? -6.168 9.183 -37.786 1.00 25.79 42 LYS B N 1
ATOM 1387 C CA . LYS B 1 42 ? -7.474 9.432 -38.452 1.00 27.87 42 LYS B CA 1
ATOM 1388 C C . LYS B 1 42 ? -7.310 10.468 -39.569 1.00 32.01 42 LYS B C 1
ATOM 1389 O O . LYS B 1 42 ? -8.140 10.484 -40.473 1.00 32.41 42 LYS B O 1
ATOM 1395 N N . HIS B 1 43 ? -6.292 11.321 -39.474 1.00 28.85 43 HIS B N 1
ATOM 1396 C CA . HIS B 1 43 ? -6.086 12.397 -40.476 1.00 30.30 43 HIS B CA 1
ATOM 1397 C C . HIS B 1 43 ? -4.892 12.087 -41.399 1.00 28.47 43 HIS B C 1
ATOM 1398 O O . HIS B 1 43 ? -4.461 12.986 -42.109 1.00 25.59 43 HIS B O 1
ATOM 1405 N N . GLY B 1 44 ? -4.387 10.856 -41.371 1.00 29.30 44 GLY B N 1
ATOM 1406 C CA . GLY B 1 44 ? -3.222 10.479 -42.190 1.00 27.43 44 GLY B CA 1
ATOM 1407 C C . GLY B 1 44 ? -1.950 11.135 -41.694 1.00 28.86 44 GLY B C 1
ATOM 1408 O O . GLY B 1 44 ? -1.009 11.275 -42.469 1.00 27.72 44 GLY B O 1
ATOM 1409 N N . LEU B 1 45 ? -1.918 11.485 -40.415 1.00 26.86 45 LEU B N 1
ATOM 1410 C CA . LEU B 1 45 ? -0.742 12.184 -39.852 1.00 25.25 45 LEU B CA 1
ATOM 1411 C C . LEU B 1 45 ? -0.035 11.308 -38.823 1.00 23.35 45 LEU B C 1
ATOM 1412 O O . LEU B 1 45 ? -0.647 10.367 -38.327 1.00 22.90 45 LEU B O 1
ATOM 1417 N N . GLU B 1 46 ? 1.211 11.642 -38.532 1.00 22.62 46 GLU B N 1
ATOM 1418 C CA . GLU B 1 46 ? 1.997 10.917 -37.519 1.00 24.97 46 GLU B CA 1
ATOM 1419 C C . GLU B 1 46 ? 2.327 11.866 -36.361 1.00 23.09 46 GLU B C 1
ATOM 1420 O O . GLU B 1 46 ? 2.148 13.072 -36.518 1.00 23.49 46 GLU B O 1
ATOM 1426 N N . VAL B 1 47 ? 2.796 11.301 -35.254 1.00 23.24 47 VAL B N 1
ATOM 1427 C CA . VAL B 1 47 ? 3.151 12.120 -34.068 1.00 21.60 47 VAL B CA 1
ATOM 1428 C C . VAL B 1 47 ? 4.581 11.828 -33.626 1.00 24.28 47 VAL B C 1
ATOM 1429 O O . VAL B 1 47 ? 4.933 10.653 -33.543 1.00 24.49 47 VAL B O 1
ATOM 1433 N N . GLU B 1 48 ? 5.370 12.877 -33.419 1.00 22.41 48 GLU B N 1
ATOM 1434 C CA . GLU B 1 48 ? 6.702 12.704 -32.812 1.00 22.68 48 GLU B CA 1
ATOM 1435 C C . GLU B 1 48 ? 6.538 13.225 -31.385 1.00 21.55 48 GLU B C 1
ATOM 1436 O O . GLU B 1 48 ? 6.263 14.408 -31.234 1.00 20.94 48 GLU B O 1
ATOM 1442 N N . ALA B 1 49 ? 6.660 12.349 -30.402 1.00 20.89 49 ALA B N 1
ATOM 1443 C CA . ALA B 1 49 ? 6.416 12.742 -28.998 1.00 19.90 49 ALA B CA 1
ATOM 1444 C C . ALA B 1 49 ? 7.711 12.864 -28.200 1.00 20.23 49 ALA B C 1
ATOM 1445 O O . ALA B 1 49 ? 8.585 12.014 -28.349 1.00 18.56 49 ALA B O 1
ATOM 1447 N N . LEU B 1 50 ? 7.795 13.908 -27.387 1.00 17.84 50 LEU B N 1
ATOM 1448 C CA . LEU B 1 50 ? 8.946 14.076 -26.480 1.00 20.49 50 LEU B CA 1
ATOM 1449 C C . LEU B 1 50 ? 8.429 14.596 -25.140 1.00 18.52 50 LEU B C 1
ATOM 1450 O O . LEU B 1 50 ? 7.581 15.485 -25.153 1.00 18.79 50 LEU B O 1
ATOM 1455 N N . GLN B 1 51 ? 8.897 13.999 -24.049 1.00 18.76 51 GLN B N 1
ATOM 1456 C CA . GLN B 1 51 ? 8.588 14.536 -22.702 1.00 18.83 51 GLN B CA 1
ATOM 1457 C C . GLN B 1 51 ? 9.942 14.825 -22.049 1.00 19.82 51 GLN B C 1
ATOM 1458 O O . GLN B 1 51 ? 10.844 14.004 -22.173 1.00 19.05 51 GLN B O 1
ATOM 1464 N N . SER B 1 52 ? 10.066 15.999 -21.444 1.00 19.05 52 SER B N 1
ATOM 1465 C CA . SER B 1 52 ? 11.330 16.325 -20.752 1.00 18.80 52 SER B CA 1
ATOM 1466 C C . SER B 1 52 ? 11.113 17.243 -19.553 1.00 17.89 52 SER B C 1
ATOM 1467 O O . SER B 1 52 ? 10.193 18.060 -19.601 1.00 18.32 52 SER B O 1
ATOM 1470 N N . ASN B 1 53 ? 11.933 17.051 -18.524 1.00 17.12 53 ASN B N 1
ATOM 1471 C CA . ASN B 1 53 ? 11.906 17.941 -17.340 1.00 17.48 53 ASN B CA 1
ATOM 1472 C C . ASN B 1 53 ? 12.904 19.070 -17.601 1.00 17.94 53 ASN B C 1
ATOM 1473 O O . ASN B 1 53 ? 13.064 19.909 -16.736 1.00 19.21 53 ASN B O 1
ATOM 1478 N N . HIS B 1 54 ? 13.511 19.059 -18.789 1.00 18.47 54 HIS B N 1
ATOM 1479 C CA . HIS B 1 54 ? 14.514 20.088 -19.176 1.00 19.02 54 HIS B CA 1
ATOM 1480 C C . HIS B 1 54 ? 13.954 21.078 -20.219 1.00 17.86 54 HIS B C 1
ATOM 1481 O O . HIS B 1 54 ? 13.720 20.665 -21.350 1.00 18.74 54 HIS B O 1
ATOM 1488 N N . GLU B 1 55 ? 13.826 22.348 -19.851 1.00 19.09 55 GLU B N 1
ATOM 1489 C CA . GLU B 1 55 ? 13.306 23.398 -20.770 1.00 18.72 55 GLU B CA 1
ATOM 1490 C C . GLU B 1 55 ? 14.114 23.419 -22.073 1.00 18.22 55 GLU B C 1
ATOM 1491 O O . GLU B 1 55 ? 13.512 23.547 -23.130 1.00 16.48 55 GLU B O 1
ATOM 1497 N N . GLY B 1 56 ? 15.433 23.259 -21.972 1.00 18.46 56 GLY B N 1
ATOM 1498 C CA . GLY B 1 56 ? 16.296 23.302 -23.166 1.00 18.75 56 GLY B CA 1
ATOM 1499 C C . GLY B 1 56 ? 15.982 22.201 -24.170 1.00 19.97 56 GLY B C 1
ATOM 1500 O O . GLY B 1 56 ? 16.124 22.442 -25.363 1.00 18.73 56 GLY B O 1
ATOM 1501 N N . GLU B 1 57 ? 15.598 21.024 -23.681 1.00 19.37 57 GLU B N 1
ATOM 1502 C CA . GLU B 1 57 ? 15.310 19.885 -24.593 1.00 19.99 57 GLU B CA 1
ATOM 1503 C C . GLU B 1 57 ? 14.020 20.198 -25.376 1.00 17.96 57 GLU B C 1
ATOM 1504 O O . GLU B 1 57 ? 13.919 19.824 -26.536 1.00 17.38 57 GLU B O 1
ATOM 1510 N N . LEU B 1 58 ? 13.068 20.864 -24.730 1.00 18.04 58 LEU B N 1
ATOM 1511 C CA . LEU B 1 58 ? 11.826 21.275 -25.429 1.00 18.05 58 LEU B CA 1
ATOM 1512 C C . LEU B 1 58 ? 12.153 22.334 -26.490 1.00 18.09 58 LEU B C 1
ATOM 1513 O O . LEU B 1 58 ? 11.660 22.243 -27.600 1.00 17.52 58 LEU B O 1
ATOM 1518 N N . ILE B 1 59 ? 12.962 23.317 -26.112 1.00 16.49 59 ILE B N 1
ATOM 1519 C CA . ILE B 1 59 ? 13.322 24.412 -27.056 1.00 16.38 59 ILE B CA 1
ATOM 1520 C C . ILE B 1 59 ? 14.062 23.802 -28.246 1.00 16.90 59 ILE B C 1
ATOM 1521 O O . ILE B 1 59 ? 13.693 24.077 -29.368 1.00 16.46 59 ILE B O 1
ATOM 1526 N N . ASP B 1 60 ? 15.062 22.971 -27.958 1.00 17.80 60 ASP B N 1
ATOM 1527 C CA . ASP B 1 60 ? 15.826 22.308 -29.043 1.00 18.79 60 ASP B CA 1
ATOM 1528 C C . ASP B 1 60 ? 14.851 21.592 -29.982 1.00 18.16 60 ASP B C 1
ATOM 1529 O O . ASP B 1 60 ? 15.015 21.701 -31.182 1.00 17.96 60 ASP B O 1
ATOM 1534 N N . ALA B 1 61 ? 13.894 20.876 -29.412 1.00 18.42 61 ALA B N 1
ATOM 1535 C CA . ALA B 1 61 ? 12.907 20.108 -30.204 1.00 19.04 61 ALA B CA 1
ATOM 1536 C C . ALA B 1 61 ? 12.089 21.047 -31.094 1.00 18.94 61 ALA B C 1
ATOM 1537 O O . ALA B 1 61 ? 11.864 20.723 -32.257 1.00 20.32 61 ALA B O 1
ATOM 1539 N N . LEU B 1 62 ? 11.629 22.150 -30.521 1.00 18.89 62 LEU B N 1
ATOM 1540 C CA . LEU B 1 62 ? 10.820 23.115 -31.301 1.00 17.67 62 LEU B CA 1
ATOM 1541 C C . LEU B 1 62 ? 11.661 23.621 -32.472 1.00 17.86 62 LEU B C 1
ATOM 1542 O O . LEU B 1 62 ? 11.159 23.648 -33.588 1.00 19.35 62 LEU B O 1
ATOM 1547 N N . HIS B 1 63 ? 12.900 23.997 -32.177 1.00 17.44 63 HIS B N 1
ATOM 1548 C CA . HIS B 1 63 ? 13.800 24.534 -33.228 1.0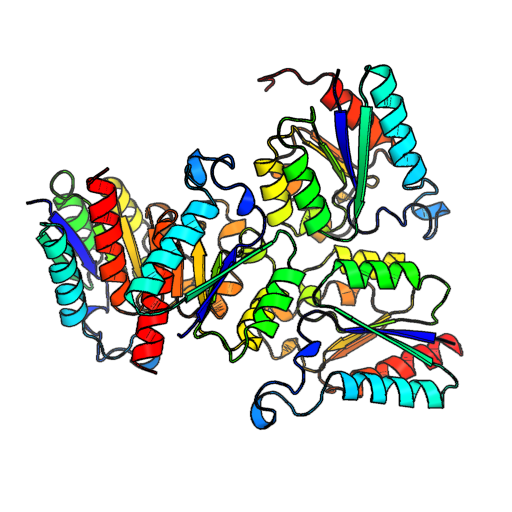0 18.43 63 HIS B CA 1
ATOM 1549 C C . HIS B 1 63 ? 14.014 23.501 -34.333 1.00 19.77 63 HIS B C 1
ATOM 1550 O O . HIS B 1 63 ? 13.914 23.862 -35.501 1.00 19.72 63 HIS B O 1
ATOM 1557 N N . ASN B 1 64 ? 14.294 22.266 -33.937 1.00 21.24 64 ASN B N 1
ATOM 1558 C CA . ASN B 1 64 ? 14.589 21.180 -34.904 1.00 22.30 64 ASN B CA 1
ATOM 1559 C C . ASN B 1 64 ? 13.356 20.793 -35.734 1.00 23.75 64 ASN B C 1
ATOM 1560 O O . ASN B 1 64 ? 13.538 20.137 -36.752 1.00 21.23 64 ASN B O 1
ATOM 1565 N N . ALA B 1 65 ? 12.161 21.174 -35.297 1.00 22.61 65 ALA B N 1
ATOM 1566 C CA . ALA B 1 65 ? 10.921 20.771 -35.992 1.00 21.27 65 ALA B CA 1
ATOM 1567 C C . ALA B 1 65 ? 10.467 21.867 -36.958 1.00 21.00 65 ALA B C 1
ATOM 1568 O O . ALA B 1 65 ? 9.464 21.685 -37.633 1.00 21.26 65 ALA B O 1
ATOM 1570 N N . ARG B 1 66 ? 11.193 22.980 -36.978 1.00 21.82 66 ARG B N 1
ATOM 1571 C CA . ARG B 1 66 ? 10.867 24.084 -37.907 1.00 22.82 66 ARG B CA 1
ATOM 1572 C C . ARG B 1 66 ? 10.877 23.569 -39.348 1.00 23.98 66 ARG B C 1
ATOM 1573 O O . ARG B 1 66 ? 11.896 23.053 -39.774 1.00 25.24 66 ARG B O 1
ATOM 1581 N N . GLY B 1 67 ? 9.749 23.720 -40.033 1.00 25.54 67 GLY B N 1
ATOM 1582 C CA . GLY B 1 67 ? 9.664 23.322 -41.449 1.00 26.49 67 GLY B CA 1
ATOM 1583 C C . GLY B 1 67 ? 9.360 21.846 -41.645 1.00 28.56 67 GLY B C 1
ATOM 1584 O O . GLY B 1 67 ? 8.915 21.495 -42.738 1.00 34.92 67 GLY B O 1
ATOM 1585 N N . THR B 1 68 ? 9.586 21.016 -40.636 1.00 23.68 68 THR B N 1
ATOM 1586 C CA . THR B 1 68 ? 9.445 19.546 -40.801 1.00 24.27 68 THR B CA 1
ATOM 1587 C C . THR B 1 68 ? 8.119 19.031 -40.232 1.00 24.45 68 THR B C 1
ATOM 1588 O O . THR B 1 68 ? 7.771 17.891 -40.530 1.00 25.15 68 THR B O 1
ATOM 1592 N N . HIS B 1 69 ? 7.454 19.838 -39.413 1.00 22.68 69 HIS B N 1
ATOM 1593 C CA . HIS B 1 69 ? 6.221 19.397 -38.729 1.00 21.99 69 HIS B CA 1
ATOM 1594 C C . HIS B 1 69 ? 5.066 20.335 -39.080 1.00 20.92 69 HIS B C 1
ATOM 1595 O O . HIS B 1 69 ? 5.330 21.477 -39.425 1.00 21.94 69 HIS B O 1
ATOM 1602 N N . ILE B 1 70 ? 3.827 19.853 -38.985 1.00 19.96 70 ILE B N 1
ATOM 1603 C CA . ILE B 1 70 ? 2.669 20.667 -39.425 1.00 24.70 70 ILE B CA 1
ATOM 1604 C C . ILE B 1 70 ? 2.254 21.547 -38.243 1.00 23.00 70 ILE B C 1
ATOM 1605 O O . ILE B 1 70 ? 1.533 22.527 -38.454 1.00 20.86 70 ILE B O 1
ATOM 1610 N N . GLY B 1 71 ? 2.743 21.217 -37.043 1.00 21.00 71 GLY B N 1
ATOM 1611 C CA . GLY B 1 71 ? 2.285 21.906 -35.833 1.00 21.43 71 GLY B CA 1
ATOM 1612 C C . GLY B 1 71 ? 2.839 21.279 -34.590 1.00 18.69 71 GLY B C 1
ATOM 1613 O O . GLY B 1 71 ? 3.480 20.244 -34.654 1.00 18.67 71 GLY B O 1
ATOM 1614 N N . CYS B 1 72 ? 2.607 21.930 -33.458 1.00 18.73 72 CYS B N 1
ATOM 1615 C CA . CYS B 1 72 ? 3.072 21.466 -32.142 1.00 18.96 72 CYS B CA 1
ATOM 1616 C C . CYS B 1 72 ? 1.889 21.466 -31.156 1.00 16.47 72 CYS B C 1
ATOM 1617 O O . CYS B 1 72 ? 1.077 22.424 -31.152 1.00 17.52 72 CYS B O 1
ATOM 1620 N N . VAL B 1 73 ? 1.698 20.342 -30.475 1.00 17.66 73 VAL B N 1
ATOM 1621 C CA . VAL B 1 73 ? 0.822 20.263 -29.274 1.00 17.11 73 VAL B CA 1
ATOM 1622 C C . VAL B 1 73 ? 1.756 20.298 -28.075 1.00 15.91 73 VAL B C 1
ATOM 1623 O O . VAL B 1 73 ? 2.689 19.420 -27.937 1.00 14.82 73 VAL B O 1
ATOM 1627 N N . ILE B 1 74 ? 1.575 21.289 -27.204 1.00 15.83 74 ILE B N 1
ATOM 1628 C CA . ILE B 1 74 ? 2.492 21.408 -26.041 1.00 16.25 74 ILE B CA 1
ATOM 1629 C C . ILE B 1 74 ? 1.700 21.535 -24.749 1.00 16.22 74 ILE B C 1
ATOM 1630 O O . ILE B 1 74 ? 0.830 22.393 -24.642 1.00 15.36 74 ILE B O 1
ATOM 1635 N N . ASN B 1 75 ? 2.039 20.688 -23.797 1.00 16.28 75 ASN B N 1
ATOM 1636 C CA . ASN B 1 75 ? 1.689 20.855 -22.366 1.00 16.95 75 ASN B CA 1
ATOM 1637 C C . ASN B 1 75 ? 2.970 21.244 -21.663 1.00 16.02 75 ASN B C 1
ATOM 1638 O O . ASN B 1 75 ? 3.859 20.404 -21.430 1.00 16.50 75 ASN B O 1
ATOM 1643 N N . PRO B 1 76 ? 3.193 22.535 -21.375 1.00 14.94 76 PRO B N 1
ATOM 1644 C CA . PRO B 1 76 ? 4.492 22.936 -20.850 1.00 15.75 76 PRO B CA 1
ATOM 1645 C C . PRO B 1 76 ? 4.699 22.661 -19.342 1.00 16.35 76 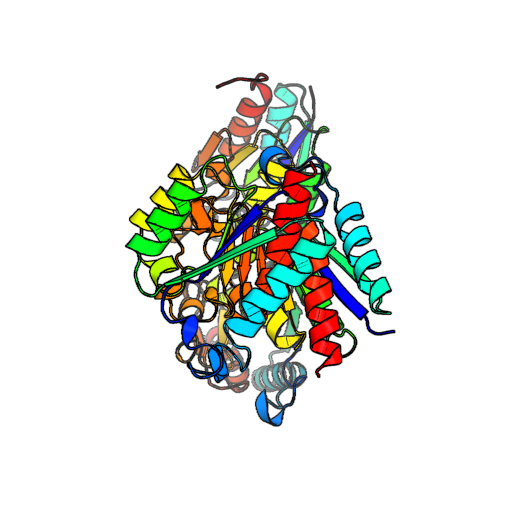PRO B C 1
ATOM 1646 O O . PRO B 1 76 ? 5.741 22.981 -18.798 1.00 18.71 76 PRO B O 1
ATOM 1650 N N . GLY B 1 77 ? 3.675 22.186 -18.650 1.00 15.52 77 GLY B N 1
ATOM 1651 C CA . GLY B 1 77 ? 3.699 22.041 -17.181 1.00 15.41 77 GLY B CA 1
ATOM 1652 C C . GLY B 1 77 ? 3.978 23.366 -16.495 1.00 16.23 77 GLY B C 1
ATOM 1653 O O . GLY B 1 77 ? 3.504 24.403 -16.991 1.00 16.82 77 GLY B O 1
ATOM 1654 N N . GLY B 1 78 ? 4.730 23.350 -15.402 1.00 17.76 78 GLY B N 1
ATOM 1655 C CA . GLY B 1 78 ? 4.984 24.584 -14.638 1.00 18.46 78 GLY B CA 1
ATOM 1656 C C . GLY B 1 78 ? 5.748 25.622 -15.440 1.00 18.31 78 GLY B C 1
ATOM 1657 O O . GLY B 1 78 ? 5.657 26.786 -15.078 1.00 18.23 78 GLY B O 1
ATOM 1658 N N . LEU B 1 79 ? 6.390 25.245 -16.559 1.00 17.81 79 LEU B N 1
ATOM 1659 C CA . LEU B 1 79 ? 7.064 26.246 -17.413 1.00 17.90 79 LEU B CA 1
ATOM 1660 C C . LEU B 1 79 ? 6.034 27.201 -18.048 1.00 16.97 79 LEU B C 1
ATOM 1661 O O . LEU B 1 79 ? 6.429 28.285 -18.423 1.00 17.62 79 LEU B O 1
ATOM 1666 N N . THR B 1 80 ? 4.764 26.798 -18.161 1.00 17.28 80 THR B N 1
ATOM 1667 C CA . THR B 1 80 ? 3.664 27.641 -18.670 1.00 16.59 80 THR B CA 1
ATOM 1668 C C . THR B 1 80 ? 3.798 29.064 -18.118 1.00 17.67 80 THR B C 1
ATOM 1669 O O . THR B 1 80 ? 3.565 30.033 -18.880 1.00 18.63 80 THR B O 1
ATOM 1673 N N . HIS B 1 81 ? 4.016 29.180 -16.809 1.00 18.05 81 HIS B N 1
ATOM 1674 C CA . HIS B 1 81 ? 3.739 30.421 -16.037 1.00 19.26 81 HIS B CA 1
ATOM 1675 C C . HIS B 1 81 ? 5.017 31.246 -15.999 1.00 20.32 81 HIS B C 1
ATOM 1676 O O . HIS B 1 81 ? 4.961 32.432 -15.638 1.00 20.46 81 HIS B O 1
ATOM 1683 N N . THR B 1 82 ? 6.143 30.625 -16.343 1.00 18.73 82 THR B N 1
ATOM 1684 C CA . THR B 1 82 ? 7.471 31.183 -15.973 1.00 19.34 82 THR B CA 1
ATOM 1685 C C . THR B 1 82 ? 8.380 31.465 -17.159 1.00 19.96 82 THR B C 1
ATOM 1686 O O . THR B 1 82 ? 9.333 32.299 -16.968 1.00 19.00 82 THR B O 1
ATOM 1690 N N . SER B 1 83 ? 8.272 30.694 -18.244 1.00 18.85 83 SER B N 1
ATOM 1691 C CA . SER B 1 83 ? 9.368 30.668 -19.250 1.00 18.32 83 SER B CA 1
ATOM 1692 C C . SER B 1 83 ? 9.063 31.598 -20.432 1.00 17.93 83 SER B C 1
ATOM 1693 O O . SER B 1 83 ? 8.278 31.240 -21.332 1.00 20.45 83 SER B O 1
ATOM 1696 N N . VAL B 1 84 ? 9.735 32.757 -20.467 1.00 16.34 84 VAL B N 1
ATOM 1697 C CA . VAL B 1 84 ? 9.801 33.588 -21.696 1.00 16.20 84 VAL B CA 1
ATOM 1698 C C . VAL B 1 84 ? 10.595 32.856 -22.773 1.00 17.50 84 VAL B C 1
ATOM 1699 O O . VAL B 1 84 ? 10.216 32.986 -23.953 1.00 14.24 84 VAL B O 1
ATOM 1703 N N . ALA B 1 85 ? 11.689 32.167 -22.396 1.00 18.11 85 ALA B N 1
ATOM 1704 C CA . ALA B 1 85 ? 12.515 31.427 -23.366 1.00 17.29 85 ALA B CA 1
ATOM 1705 C C . ALA B 1 85 ? 11.640 30.407 -24.125 1.00 17.17 85 ALA B C 1
ATOM 1706 O O . ALA B 1 85 ? 11.841 30.260 -25.347 1.00 16.95 85 ALA B O 1
ATOM 1708 N N . LEU B 1 86 ? 10.746 29.692 -23.432 1.00 16.52 86 LEU B N 1
ATOM 1709 C CA . LEU B 1 86 ? 9.867 28.686 -24.093 1.00 16.54 86 LEU B CA 1
ATOM 1710 C C . LEU B 1 86 ? 8.886 29.374 -25.022 1.00 17.30 86 LEU B C 1
ATOM 1711 O O . LEU B 1 86 ? 8.714 28.891 -26.152 1.00 17.30 86 LEU B O 1
ATOM 1716 N N . LEU B 1 87 ? 8.322 30.520 -24.611 1.00 17.50 87 LEU B N 1
ATOM 1717 C CA . LEU B 1 87 ? 7.467 31.309 -25.514 1.00 18.95 87 LEU B CA 1
ATOM 1718 C C . LEU B 1 87 ? 8.243 31.687 -26.784 1.00 18.08 87 LEU B C 1
ATOM 1719 O O . LEU B 1 87 ? 7.754 31.454 -27.911 1.00 16.49 87 LEU B O 1
ATOM 1724 N N . ASP B 1 88 ? 9.470 32.182 -26.632 1.00 18.14 88 ASP B N 1
ATOM 1725 C CA . ASP B 1 88 ? 10.290 32.622 -27.785 1.00 17.92 88 ASP B CA 1
ATOM 1726 C C . ASP B 1 88 ? 10.651 31.424 -28.678 1.00 18.57 88 ASP B C 1
ATOM 1727 O O . ASP B 1 88 ? 10.776 31.641 -29.880 1.00 19.10 88 ASP B O 1
ATOM 1732 N N . ALA B 1 89 ? 10.811 30.221 -28.131 1.00 20.40 89 ALA B N 1
ATOM 1733 C CA . ALA B 1 89 ? 11.064 28.965 -28.870 1.00 19.74 89 ALA B CA 1
ATOM 1734 C C . ALA B 1 89 ? 9.832 28.570 -29.696 1.00 19.89 89 ALA B C 1
ATOM 1735 O O . ALA B 1 89 ? 9.987 28.220 -30.890 1.00 19.76 89 ALA B O 1
ATOM 1737 N N . VAL B 1 90 ? 8.616 28.722 -29.157 1.00 19.07 90 VAL B N 1
ATOM 1738 C CA . VAL B 1 90 ? 7.393 28.452 -29.943 1.00 18.44 90 VAL B CA 1
ATOM 1739 C C . VAL B 1 90 ? 7.377 29.429 -31.125 1.00 19.01 90 VAL B C 1
ATOM 1740 O O . VAL B 1 90 ? 7.140 29.010 -32.274 1.00 20.02 90 VAL B O 1
ATOM 1744 N N . LYS B 1 91 ? 7.648 30.708 -30.874 1.00 19.42 91 LYS B N 1
ATOM 1745 C CA . LYS B 1 91 ? 7.651 31.725 -31.950 1.00 21.32 91 LYS B CA 1
ATOM 1746 C C . LYS B 1 91 ? 8.727 31.376 -32.989 1.00 23.50 91 LYS B C 1
ATOM 1747 O O . LYS B 1 91 ? 8.415 31.393 -34.178 1.00 23.82 91 LYS B O 1
ATOM 1753 N N . ALA B 1 92 ? 9.943 31.049 -32.547 1.00 21.52 92 ALA B N 1
ATOM 1754 C CA . ALA B 1 92 ? 11.071 30.783 -33.471 1.00 21.84 92 ALA B CA 1
ATOM 1755 C C . ALA B 1 92 ? 10.762 29.544 -34.319 1.00 22.32 92 ALA B C 1
ATOM 1756 O O . ALA B 1 92 ? 11.161 29.527 -35.484 1.00 20.62 92 ALA B O 1
ATOM 1758 N N . SER B 1 93 ? 10.084 28.541 -33.753 1.00 20.16 93 SER B N 1
ATOM 1759 C CA . SER B 1 93 ? 9.724 27.281 -34.460 1.00 18.97 93 SER B CA 1
ATOM 1760 C C . SER B 1 93 ? 8.821 27.601 -35.666 1.00 19.02 93 SER B C 1
ATOM 1761 O O . SER B 1 93 ? 8.813 26.813 -36.653 1.00 20.08 93 SER B O 1
ATOM 1764 N N . GLU B 1 94 ? 8.047 28.692 -35.579 1.00 20.10 94 GLU B N 1
ATOM 1765 C CA . GLU B 1 94 ? 6.996 29.102 -36.553 1.00 21.27 94 GLU B CA 1
ATOM 1766 C C . GLU B 1 94 ? 5.944 27.994 -36.717 1.00 22.90 94 GLU B C 1
ATOM 1767 O O . GLU B 1 94 ? 5.173 28.037 -37.671 1.00 23.39 94 GLU B O 1
ATOM 1773 N N . LEU B 1 95 ? 5.908 27.015 -35.830 1.00 20.91 95 LEU B N 1
ATOM 1774 C CA . LEU B 1 95 ? 4.860 25.967 -35.872 1.00 19.71 95 LEU B CA 1
ATOM 1775 C C . LEU B 1 95 ? 3.573 26.535 -35.305 1.00 22.50 95 LEU B C 1
ATOM 1776 O O . LEU B 1 95 ? 3.601 27.104 -34.209 1.00 19.88 95 LEU B O 1
ATOM 1781 N N . PRO B 1 96 ? 2.407 26.351 -35.969 1.00 21.28 96 PRO B N 1
ATOM 1782 C CA . PRO B 1 96 ? 1.125 26.570 -35.301 1.00 20.73 96 PRO B CA 1
ATOM 1783 C C . PRO B 1 96 ? 1.113 25.688 -34.045 1.00 19.34 96 PRO B C 1
ATOM 1784 O O . PRO B 1 96 ? 1.338 24.499 -34.141 1.00 18.56 96 PRO B O 1
ATOM 1788 N N . THR B 1 97 ? 0.849 26.280 -32.890 1.00 20.30 97 THR B N 1
ATOM 1789 C CA . THR B 1 97 ? 1.005 25.574 -31.597 1.00 18.40 97 THR B CA 1
ATOM 1790 C C . THR B 1 97 ? -0.313 25.627 -30.817 1.00 16.74 97 THR B C 1
ATOM 1791 O O . THR B 1 97 ? -0.883 26.728 -30.621 1.00 18.68 97 THR B O 1
ATOM 1795 N N . VAL B 1 98 ? -0.750 24.454 -30.366 1.00 16.83 98 VAL B N 1
ATOM 1796 C CA . VAL B 1 98 ? -1.886 24.341 -29.400 1.00 16.43 98 VAL B CA 1
ATOM 1797 C C . VAL B 1 98 ? -1.335 24.018 -28.021 1.00 16.32 98 VAL B C 1
ATOM 1798 O O . VAL B 1 98 ? -0.608 23.022 -27.855 1.00 18.30 98 VAL B O 1
ATOM 1802 N N . GLU B 1 99 ? -1.706 24.832 -27.046 1.00 16.72 99 GLU B N 1
ATOM 1803 C CA . GLU B 1 99 ? -1.320 24.713 -25.617 1.00 17.44 99 GLU B CA 1
ATOM 1804 C C . GLU B 1 99 ? -2.376 23.843 -24.924 1.00 17.99 99 GLU B C 1
ATOM 1805 O O . GLU B 1 99 ? -3.572 24.154 -25.081 1.00 17.06 99 GLU B O 1
ATOM 1811 N N . VAL B 1 100 ? -1.944 22.793 -24.237 1.00 17.15 100 VAL B N 1
ATOM 1812 C CA . VAL B 1 100 ? -2.870 21.878 -23.519 1.00 15.33 100 VAL B CA 1
ATOM 1813 C C . VAL B 1 100 ? -2.537 21.858 -22.019 1.00 17.62 100 VAL B C 1
ATOM 1814 O O . VAL B 1 100 ? -1.378 21.721 -21.652 1.00 17.35 100 VAL B O 1
ATOM 1818 N N . HIS B 1 101 ? -3.569 21.904 -21.198 1.00 17.24 101 HIS B N 1
ATOM 1819 C CA . HIS B 1 101 ? -3.536 21.639 -19.731 1.00 17.27 101 HIS B CA 1
ATOM 1820 C C . HIS B 1 101 ? -4.559 20.551 -19.470 1.00 16.77 101 HIS B C 1
ATOM 1821 O O . HIS B 1 101 ? -5.721 20.737 -19.867 1.00 15.76 101 HIS B O 1
ATOM 1828 N N . ILE B 1 102 ? -4.137 19.479 -18.792 1.00 16.60 102 ILE B N 1
ATOM 1829 C CA . ILE B 1 102 ? -5.075 18.383 -18.443 1.00 17.31 102 ILE B CA 1
ATOM 1830 C C . ILE B 1 102 ? -6.091 18.909 -17.431 1.00 18.26 102 ILE B C 1
ATOM 1831 O O . ILE B 1 102 ? -7.317 18.719 -17.639 1.00 18.05 102 ILE B O 1
ATOM 1836 N N . SER B 1 103 ? -5.609 19.575 -16.391 1.00 20.74 103 SER B N 1
ATOM 1837 C CA . SER B 1 103 ? -6.459 20.257 -15.384 1.00 22.44 103 SER B CA 1
ATOM 1838 C C . SER B 1 103 ? -6.752 21.704 -15.810 1.00 21.98 103 SER B C 1
ATOM 1839 O O . SER B 1 103 ? -6.124 22.230 -16.760 1.00 19.43 103 SER B O 1
ATOM 1842 N N . ASN B 1 104 ? -7.674 22.362 -15.125 1.00 19.68 104 ASN B N 1
ATOM 1843 C CA . ASN B 1 104 ? -8.000 23.798 -15.390 1.00 19.57 104 ASN B CA 1
ATOM 1844 C C . ASN B 1 104 ? -7.151 24.682 -14.491 1.00 19.66 104 ASN B C 1
ATOM 1845 O O . ASN B 1 104 ? -7.378 24.717 -13.278 1.00 20.36 104 ASN B O 1
ATOM 1850 N N . PRO B 1 105 ? -6.090 25.349 -14.990 1.00 20.01 105 PRO B N 1
ATOM 1851 C CA . PRO B 1 105 ? -5.164 26.060 -14.109 1.00 22.12 105 PRO B CA 1
ATOM 1852 C C . PRO B 1 105 ? -5.907 27.117 -13.297 1.00 22.62 105 PRO B C 1
ATOM 1853 O O . PRO B 1 105 ? -5.454 27.453 -12.201 1.00 20.95 105 PRO B O 1
ATOM 1857 N N . HIS B 1 106 ? -7.017 27.628 -13.856 1.00 23.82 106 HIS B N 1
ATOM 1858 C CA . HIS B 1 106 ? -7.783 28.758 -13.254 1.00 26.08 106 HIS B CA 1
ATOM 1859 C C . HIS B 1 106 ? -8.538 28.302 -12.010 1.00 27.98 106 HIS B C 1
ATOM 1860 O O . HIS B 1 106 ? -8.966 29.180 -11.225 1.00 28.80 106 HIS B O 1
ATOM 1867 N N . ALA B 1 107 ? -8.659 26.990 -11.783 1.00 28.99 107 ALA B N 1
ATOM 1868 C CA . ALA B 1 107 ? -9.246 26.417 -10.548 1.00 27.72 107 ALA B CA 1
ATOM 1869 C C . ALA B 1 107 ? -8.152 26.195 -9.496 1.00 28.78 107 ALA B C 1
ATOM 1870 O O . ALA B 1 107 ? -8.466 25.662 -8.438 1.00 29.57 107 ALA B O 1
ATOM 1872 N N . ARG B 1 108 ? -6.888 26.501 -9.809 1.00 27.28 108 ARG B N 1
ATOM 1873 C CA . ARG B 1 108 ? -5.730 26.262 -8.915 1.00 24.11 108 ARG B CA 1
ATOM 1874 C C . ARG B 1 108 ? -5.221 27.579 -8.341 1.00 24.28 108 ARG B C 1
ATOM 1875 O O . ARG B 1 108 ? -5.887 28.606 -8.450 1.00 22.91 108 ARG B O 1
ATOM 1883 N N . GLU B 1 109 ? -4.007 27.572 -7.790 1.00 23.98 109 GLU B N 1
ATOM 1884 C CA . GLU B 1 109 ? -3.398 28.787 -7.217 1.00 24.72 109 GLU B CA 1
ATOM 1885 C C . GLU B 1 109 ? -3.308 29.880 -8.262 1.00 24.15 109 GLU B C 1
ATOM 1886 O O . GLU B 1 109 ? -3.109 29.570 -9.431 1.00 22.77 109 GLU B O 1
ATOM 1892 N N . GLU B 1 110 ? -3.307 31.138 -7.829 1.00 25.13 110 GLU B N 1
ATOM 1893 C CA . GLU B 1 110 ? -3.258 32.290 -8.757 1.00 24.96 110 GLU B CA 1
ATOM 1894 C C . GLU B 1 110 ? -1.979 32.341 -9.589 1.00 23.18 110 GLU B C 1
ATOM 1895 O O . GLU B 1 110 ? -2.071 32.924 -10.695 1.00 22.78 110 GLU B O 1
ATOM 1901 N N . PHE B 1 111 ? -0.836 31.846 -9.099 1.00 23.80 111 PHE B N 1
ATOM 1902 C CA . PHE B 1 111 ? 0.426 31.935 -9.889 1.00 23.89 111 PHE B CA 1
ATOM 1903 C C . PHE B 1 111 ? 0.316 31.037 -11.133 1.00 24.52 111 PHE B C 1
ATOM 1904 O O . PHE B 1 111 ? 1.142 31.188 -12.061 1.00 25.20 111 PHE B O 1
ATOM 1912 N N . ARG B 1 112 ? -0.666 30.119 -11.167 1.00 20.44 112 ARG B N 1
ATOM 1913 C CA . ARG B 1 112 ? -0.866 29.226 -12.328 1.00 20.61 112 ARG B CA 1
ATOM 1914 C C . ARG B 1 112 ? -1.807 29.875 -13.348 1.00 22.97 112 ARG B C 1
ATOM 1915 O O . ARG B 1 112 ? -2.025 29.252 -14.399 1.00 21.44 112 ARG B O 1
ATOM 1923 N N . HIS B 1 113 ? -2.404 31.039 -13.062 1.00 23.46 113 HIS B N 1
ATOM 1924 C CA . HIS B 1 113 ? -3.370 31.696 -13.988 1.00 25.12 113 HIS B CA 1
ATOM 1925 C C . HIS B 1 113 ? -2.667 32.246 -15.248 1.00 27.62 113 HIS B C 1
ATOM 1926 O O . HIS B 1 113 ? -3.291 32.253 -16.315 1.00 29.69 113 HIS B O 1
ATOM 1933 N N . HIS B 1 114 ? -1.451 32.762 -15.137 1.00 25.31 114 HIS B N 1
ATOM 1934 C CA . HIS B 1 114 ? -0.700 33.384 -16.248 1.00 21.18 114 HIS B CA 1
ATOM 1935 C C . HIS B 1 114 ? -0.030 32.307 -17.100 1.00 19.59 114 HIS B C 1
ATOM 1936 O O . HIS B 1 114 ? 0.548 31.389 -16.562 1.00 19.90 114 HIS B O 1
ATOM 1943 N N . SER B 1 115 ? -0.157 32.418 -18.409 1.00 20.00 115 SER B N 1
ATOM 1944 C CA . SER B 1 115 ? 0.611 31.580 -19.361 1.00 18.94 115 SER B CA 1
ATOM 1945 C C . SER B 1 115 ? 1.371 32.479 -20.352 1.00 18.98 115 SER B C 1
ATOM 1946 O O . SER B 1 115 ? 0.747 33.198 -21.159 1.00 18.55 115 SER B O 1
ATOM 1949 N N . TYR B 1 116 ? 2.699 32.378 -20.392 1.00 17.00 116 TYR B N 1
ATOM 1950 C CA . TYR B 1 116 ? 3.493 32.942 -21.505 1.00 17.97 116 TYR B CA 1
ATOM 1951 C C . TYR B 1 116 ? 3.122 32.278 -22.836 1.00 18.51 116 TYR B C 1
ATOM 1952 O O . TYR B 1 116 ? 3.029 32.967 -23.834 1.00 18.22 116 TYR B O 1
ATOM 1961 N N . ILE B 1 117 ? 2.910 30.957 -22.848 1.00 16.65 117 ILE B N 1
ATOM 1962 C CA . ILE B 1 117 ? 2.667 30.199 -24.112 1.00 17.75 117 ILE B CA 1
ATOM 1963 C C . ILE B 1 117 ? 1.382 30.720 -24.769 1.00 16.28 117 ILE B C 1
ATOM 1964 O O . ILE B 1 117 ? 1.322 30.825 -25.978 1.00 17.44 117 ILE B O 1
ATOM 1969 N N . SER B 1 118 ? 0.402 31.078 -23.985 1.00 19.73 118 SER B N 1
ATOM 1970 C CA . SER B 1 118 ? -0.910 31.514 -24.502 1.00 20.08 118 SER B CA 1
ATOM 1971 C C . SER B 1 118 ? -0.708 32.758 -25.376 1.00 21.92 118 SER B C 1
ATOM 1972 O O . SER B 1 118 ? -1.584 33.042 -26.197 1.00 21.10 118 SER B O 1
ATOM 1975 N N . LEU B 1 119 ? 0.404 33.499 -25.238 1.00 22.87 119 LEU B N 1
ATOM 1976 C CA . LEU B 1 119 ? 0.637 34.717 -26.073 1.00 22.36 119 LEU B CA 1
ATOM 1977 C C . LEU B 1 119 ? 0.947 34.348 -27.525 1.00 25.03 119 LEU B C 1
ATOM 1978 O O . LEU B 1 119 ? 0.827 35.231 -28.369 1.00 30.15 119 LEU B O 1
ATOM 1983 N N . ALA B 1 120 ? 1.449 33.143 -27.803 1.00 21.41 120 ALA B N 1
ATOM 1984 C CA . ALA B 1 120 ? 1.852 32.733 -29.150 1.00 21.98 120 ALA B CA 1
ATOM 1985 C C . ALA B 1 120 ? 1.017 31.548 -29.620 1.00 21.94 120 ALA B C 1
ATOM 1986 O O . ALA B 1 120 ? 1.088 31.252 -30.792 1.00 23.65 120 ALA B O 1
ATOM 1988 N N . ALA B 1 121 ? 0.312 30.856 -28.735 1.00 22.25 121 ALA B N 1
ATOM 1989 C CA . ALA B 1 121 ? -0.437 29.640 -29.142 1.00 20.80 121 ALA B CA 1
ATOM 1990 C C . ALA B 1 121 ? -1.612 30.051 -30.013 1.00 20.59 121 ALA B C 1
ATOM 1991 O O . ALA B 1 121 ? -2.238 31.091 -29.740 1.00 21.10 121 ALA B O 1
ATOM 1993 N N . VAL B 1 122 ? -1.942 29.241 -31.004 1.00 20.42 122 VAL B N 1
ATOM 1994 C CA . VAL B 1 122 ? -3.144 29.524 -31.838 1.00 21.13 122 VAL B CA 1
ATOM 1995 C C . VAL B 1 122 ? -4.388 29.244 -30.986 1.00 21.58 122 VAL B C 1
ATOM 1996 O O . VAL B 1 122 ? -5.391 30.008 -31.081 1.00 22.64 122 VAL B O 1
ATOM 2000 N N . SER B 1 123 ? -4.291 28.226 -30.133 1.00 18.77 123 SER B N 1
ATOM 2001 C CA . SER B 1 123 ? -5.426 27.738 -29.327 1.00 18.45 123 SER B CA 1
ATOM 2002 C C . SER B 1 123 ? -4.920 27.244 -27.979 1.00 19.39 123 SER B C 1
ATOM 2003 O O . SER B 1 123 ? -3.731 26.695 -27.877 1.00 19.30 123 SER B O 1
ATOM 2006 N N . VAL B 1 124 ? -5.793 27.355 -26.988 1.00 16.58 124 VAL B N 1
ATOM 2007 C CA . VAL B 1 124 ? -5.519 26.920 -25.608 1.00 16.76 124 VAL B CA 1
ATOM 2008 C C . VAL B 1 124 ? -6.688 26.063 -25.141 1.00 17.68 124 VAL B C 1
ATOM 2009 O O . VAL B 1 124 ? -7.813 26.511 -25.186 1.00 17.17 124 VAL B O 1
ATOM 2013 N N . ILE B 1 125 ? -6.359 24.845 -24.734 1.00 18.27 125 ILE B N 1
ATOM 2014 C CA . ILE B 1 125 ? -7.338 23.864 -24.190 1.00 17.84 125 ILE B CA 1
ATOM 2015 C C . ILE B 1 125 ? -6.933 23.497 -22.755 1.00 18.05 125 ILE B C 1
ATOM 2016 O O . ILE B 1 125 ? -5.831 22.919 -22.562 1.00 18.26 125 ILE B O 1
ATOM 2021 N N . ALA B 1 126 ? -7.805 23.757 -21.784 1.00 18.94 126 ALA B N 1
ATOM 2022 C CA . ALA B 1 126 ? -7.533 23.471 -20.353 1.00 19.34 126 ALA B CA 1
ATOM 2023 C C . ALA B 1 126 ? -8.700 22.715 -19.718 1.00 18.18 126 ALA B C 1
ATOM 2024 O O . ALA B 1 126 ? -9.902 23.081 -19.932 1.00 18.71 126 ALA B O 1
ATOM 2026 N N . GLY B 1 127 ? -8.388 21.635 -18.998 1.00 17.93 127 GLY B N 1
ATOM 2027 C CA . GLY B 1 127 ? -9.390 21.043 -18.095 1.00 18.39 127 GLY B CA 1
ATOM 2028 C C . GLY B 1 127 ? -10.219 19.983 -18.792 1.00 18.35 127 GLY B C 1
ATOM 2029 O O . GLY B 1 127 ? -11.207 19.546 -18.173 1.00 19.33 127 GLY B O 1
ATOM 2030 N N . ALA B 1 128 ? -9.851 19.557 -20.000 1.00 17.12 128 ALA B N 1
ATOM 2031 C CA . ALA B 1 128 ? -10.582 18.493 -20.738 1.00 17.76 128 ALA B CA 1
ATOM 2032 C C . ALA B 1 128 ? -9.953 17.132 -20.430 1.00 19.53 128 ALA B C 1
ATOM 2033 O O . ALA B 1 128 ? -10.210 16.168 -21.163 1.00 19.67 128 ALA B O 1
ATOM 2035 N N . GLY B 1 129 ? -9.076 17.074 -19.440 1.00 18.34 129 GLY B N 1
ATOM 2036 C CA . GLY B 1 129 ? -8.326 15.842 -19.156 1.00 18.72 129 GLY B CA 1
ATOM 2037 C C . GLY B 1 129 ? -7.416 15.557 -20.323 1.00 19.52 129 GLY B C 1
ATOM 2038 O O . GLY B 1 129 ? -7.084 16.518 -21.071 1.00 17.83 129 GLY B O 1
ATOM 2039 N N . ILE B 1 130 ? -7.022 14.289 -20.524 1.00 17.37 130 ILE B N 1
ATOM 2040 C CA . ILE B 1 130 ? -6.119 13.964 -21.657 1.00 15.96 130 ILE B CA 1
ATOM 2041 C C . ILE B 1 130 ? -6.826 14.137 -22.991 1.00 15.78 130 ILE B C 1
ATOM 2042 O O . ILE B 1 130 ? -6.151 14.202 -23.998 1.00 16.07 130 ILE B O 1
ATOM 2047 N N . GLN B 1 131 ? -8.159 14.291 -23.022 1.00 17.46 131 GLN B N 1
ATOM 2048 C CA . GLN B 1 131 ? -8.871 14.535 -24.295 1.00 17.05 131 GLN B CA 1
ATOM 2049 C C . GLN B 1 131 ? -8.437 15.877 -24.890 1.00 16.59 131 GLN B C 1
ATOM 2050 O O . GLN B 1 131 ? -8.568 16.042 -26.109 1.00 15.99 131 GLN B O 1
ATOM 2056 N N . GLY B 1 132 ? -7.916 16.825 -24.095 1.00 17.53 132 GLY B N 1
ATOM 2057 C CA . GLY B 1 132 ? -7.398 18.058 -24.696 1.00 16.89 132 GLY B CA 1
ATOM 2058 C C . GLY B 1 132 ? -6.354 17.763 -25.769 1.00 17.04 132 GLY B C 1
ATOM 2059 O O . GLY B 1 132 ? -6.296 18.491 -26.747 1.00 15.27 132 GLY B O 1
ATOM 2060 N N . TYR B 1 133 ? -5.550 16.705 -25.630 1.00 16.50 133 TYR B N 1
ATOM 2061 C CA . TYR B 1 133 ? -4.530 16.366 -26.652 1.00 16.87 133 TYR B CA 1
ATOM 2062 C C . TYR B 1 133 ? -5.190 15.904 -27.963 1.00 18.30 133 TYR B C 1
ATOM 2063 O O . TYR B 1 133 ? -4.651 16.216 -29.032 1.00 16.70 133 TYR B O 1
ATOM 2072 N N . ARG B 1 134 ? -6.323 15.196 -27.868 1.00 17.58 134 ARG B N 1
ATOM 2073 C CA . ARG B 1 134 ? -7.116 14.768 -29.039 1.00 17.35 134 ARG B CA 1
ATOM 2074 C C . ARG B 1 134 ? -7.626 15.985 -29.791 1.00 17.59 134 ARG B C 1
ATOM 2075 O O . ARG B 1 134 ? -7.473 16.069 -31.029 1.00 18.80 134 ARG B O 1
ATOM 2083 N N . PHE B 1 135 ? -8.222 16.927 -29.073 1.00 17.85 135 PHE B N 1
ATOM 2084 C CA . PHE B 1 135 ? -8.800 18.141 -29.691 1.00 16.92 135 PHE B CA 1
ATOM 2085 C C . PHE B 1 135 ? -7.679 18.976 -30.314 1.00 15.26 135 PHE B C 1
ATOM 2086 O O . PHE B 1 135 ? -7.834 19.500 -31.440 1.00 17.42 135 PHE B O 1
ATOM 2094 N N . ALA B 1 136 ? -6.530 19.023 -29.645 1.00 17.18 136 ALA B N 1
ATOM 2095 C CA . ALA B 1 136 ? -5.348 19.774 -30.141 1.00 17.48 136 ALA B CA 1
ATOM 2096 C C . ALA B 1 136 ? -4.898 19.188 -31.499 1.00 19.12 136 ALA B C 1
ATOM 2097 O O . ALA B 1 136 ? -4.611 19.954 -32.433 1.00 18.32 136 ALA B O 1
ATOM 2099 N N . VAL B 1 137 ? -4.882 17.871 -31.633 1.00 18.51 137 VAL B N 1
ATOM 2100 C CA . VAL B 1 137 ? -4.501 17.196 -32.916 1.00 18.21 137 VAL B CA 1
ATOM 2101 C C . VAL B 1 137 ? -5.523 17.564 -33.991 1.00 16.60 137 VAL B C 1
ATOM 2102 O O . VAL B 1 137 ? -5.139 17.934 -35.125 1.00 19.10 137 VAL B O 1
ATOM 2106 N N . ASP B 1 138 ? -6.805 17.501 -33.668 1.00 19.57 138 ASP B N 1
ATOM 2107 C CA . ASP B 1 138 ? -7.896 17.904 -34.588 1.00 19.93 138 ASP B CA 1
ATOM 2108 C C . ASP B 1 138 ? -7.676 19.346 -35.085 1.00 19.49 138 ASP B C 1
ATOM 2109 O O . ASP B 1 138 ? -7.756 19.617 -36.290 1.00 19.12 138 ASP B O 1
ATOM 2114 N N . ILE B 1 139 ? -7.417 20.275 -34.190 1.00 17.83 139 ILE B N 1
ATOM 2115 C CA . ILE B 1 139 ? -7.136 21.668 -34.589 1.00 17.17 139 ILE B CA 1
ATOM 2116 C C . ILE B 1 139 ? -5.995 21.680 -35.603 1.00 18.50 139 ILE B C 1
ATOM 2117 O O . ILE B 1 139 ? -6.150 22.368 -36.665 1.00 19.41 139 ILE B O 1
ATOM 2122 N N . LEU B 1 140 ? -4.871 21.024 -35.314 1.00 18.75 140 LEU B N 1
ATOM 2123 C CA . LEU B 1 140 ? -3.702 21.156 -36.211 1.00 20.23 140 LEU B CA 1
ATOM 2124 C C . LEU B 1 140 ? -3.977 20.470 -37.560 1.00 23.25 140 LEU B C 1
ATOM 2125 O O . LEU B 1 140 ? -3.517 20.995 -38.589 1.00 19.78 140 LEU B O 1
ATOM 2130 N N . ALA B 1 141 ? -4.681 19.338 -37.561 1.00 23.47 141 ALA B N 1
ATOM 2131 C CA . ALA B 1 141 ? -5.008 18.569 -38.783 1.00 23.41 141 ALA B CA 1
ATOM 2132 C C . ALA B 1 141 ? -5.812 19.466 -39.711 1.00 24.63 141 ALA B C 1
ATOM 2133 O O . ALA B 1 141 ? -5.538 19.474 -40.942 1.00 27.65 141 ALA B O 1
ATOM 2135 N N . ASN B 1 142 ? -6.765 20.205 -39.146 1.00 23.72 142 ASN B N 1
ATOM 2136 C CA . ASN B 1 142 ? -7.760 21.010 -39.886 1.00 24.85 142 ASN B CA 1
ATOM 2137 C C . ASN B 1 142 ? -7.177 22.352 -40.294 1.00 28.74 142 ASN B C 1
ATOM 2138 O O . ASN B 1 142 ? -7.566 22.831 -41.358 1.00 34.24 142 ASN B O 1
ATOM 2143 N N . LEU B 1 143 ? -6.261 22.925 -39.523 1.00 26.91 143 LEU B N 1
ATOM 2144 C CA . LEU B 1 143 ? -5.573 24.184 -39.941 1.00 30.93 143 LEU B CA 1
ATOM 2145 C C . LEU B 1 143 ? -4.751 23.866 -41.188 1.00 35.46 143 LEU B C 1
ATOM 2146 O O . LEU B 1 143 ? -4.907 24.609 -42.181 1.00 35.31 143 LEU B O 1
ATOM 2151 N N . LYS B 1 144 ? -3.947 22.789 -41.126 1.00 39.21 144 LYS B N 1
ATOM 2152 C CA . LYS B 1 144 ? -3.094 22.263 -42.229 1.00 45.04 144 LYS B CA 1
ATOM 2153 C C . LYS B 1 144 ? -3.940 22.054 -43.498 1.00 48.02 144 LYS B C 1
ATOM 2154 O O . LYS B 1 144 ? -3.475 22.478 -44.569 1.00 46.54 144 LYS B O 1
ATOM 2160 N N . LYS B 1 145 ? -5.114 21.420 -43.391 1.00 50.14 145 LYS B N 1
ATOM 2161 C CA . LYS B 1 145 ? -6.026 21.187 -44.544 1.00 55.28 145 LYS B CA 1
ATOM 2162 C C . LYS B 1 145 ? -6.377 22.546 -45.175 1.00 62.14 145 LYS B C 1
ATOM 2163 O O . LYS B 1 145 ? -6.279 22.652 -46.408 1.00 63.98 145 LYS B O 1
ATOM 2169 N N . LEU B 1 146 ? -6.731 23.564 -44.380 1.00 62.07 146 LEU B N 1
ATOM 2170 C CA . LEU B 1 146 ? -6.961 24.943 -44.895 1.00 60.93 146 LEU B CA 1
ATOM 2171 C C . LEU B 1 146 ? -5.603 25.518 -45.318 1.00 59.81 146 LEU B C 1
ATOM 2172 O O . LEU B 1 146 ? -5.184 26.601 -44.943 1.00 64.20 146 LEU B O 1
ATOM 2177 N N . PRO C 1 2 ? 45.596 41.481 -23.253 1.00 34.44 2 PRO C N 1
ATOM 2178 C CA . PRO C 1 2 ? 45.522 40.071 -23.625 1.00 31.98 2 PRO C CA 1
ATOM 2179 C C . PRO C 1 2 ? 44.435 39.307 -22.856 1.00 31.07 2 PRO C C 1
ATOM 2180 O O . PRO C 1 2 ? 43.958 39.815 -21.875 1.00 25.21 2 PRO C O 1
ATOM 2184 N N . GLY C 1 3 ? 44.068 38.122 -23.360 1.00 27.83 3 GLY C N 1
ATOM 2185 C CA . GLY C 1 3 ? 43.104 37.282 -22.644 1.00 28.58 3 GLY C CA 1
ATOM 2186 C C . GLY C 1 3 ? 41.923 36.824 -23.474 1.00 25.08 3 GLY C C 1
ATOM 2187 O O . GLY C 1 3 ? 41.879 37.139 -24.666 1.00 25.75 3 GLY C O 1
ATOM 2188 N N . LYS C 1 4 ? 40.996 36.122 -22.819 1.00 27.18 4 LYS C N 1
ATOM 2189 C CA . LYS C 1 4 ? 39.845 35.534 -23.532 1.00 27.48 4 LYS C CA 1
ATOM 2190 C C . LYS C 1 4 ? 38.532 36.113 -23.014 1.00 20.30 4 LYS C C 1
ATOM 2191 O O . LYS C 1 4 ? 38.377 36.204 -21.798 1.00 21.84 4 LYS C O 1
ATOM 2197 N N . ILE C 1 5 ? 37.642 36.456 -23.929 1.00 20.36 5 ILE C N 1
ATOM 2198 C CA . ILE C 1 5 ? 36.286 36.925 -23.551 1.00 19.07 5 ILE C CA 1
ATOM 2199 C C . ILE C 1 5 ? 35.318 35.744 -23.679 1.00 20.38 5 ILE C C 1
ATOM 2200 O O . ILE C 1 5 ? 35.385 35.062 -24.680 1.00 21.46 5 ILE C O 1
ATOM 2205 N N . LEU C 1 6 ? 34.477 35.527 -22.672 1.00 19.50 6 LEU C N 1
ATOM 2206 C CA . LEU C 1 6 ? 33.410 34.503 -22.796 1.00 18.20 6 LEU C CA 1
ATOM 2207 C C . LEU C 1 6 ? 32.196 35.155 -23.467 1.00 19.71 6 LEU C C 1
ATOM 2208 O O . LEU C 1 6 ? 31.647 36.088 -22.890 1.00 18.06 6 LEU C O 1
ATOM 2213 N N . LEU C 1 7 ? 31.823 34.660 -24.643 1.00 18.11 7 LEU C N 1
ATOM 2214 C CA . LEU C 1 7 ? 30.623 35.171 -25.350 1.00 17.85 7 LEU C CA 1
ATOM 2215 C C . LEU C 1 7 ? 29.492 34.159 -25.141 1.00 18.09 7 LEU C C 1
ATOM 2216 O O . LEU C 1 7 ? 29.613 33.048 -25.635 1.00 20.12 7 LEU C O 1
ATOM 2221 N N . LEU C 1 8 ? 28.456 34.580 -24.424 1.00 17.56 8 LEU C N 1
ATOM 2222 C CA . LEU C 1 8 ? 27.311 33.686 -24.154 1.00 18.27 8 LEU C CA 1
ATOM 2223 C C . LEU C 1 8 ? 26.050 34.184 -24.860 1.00 19.45 8 LEU C C 1
ATOM 2224 O O . LEU C 1 8 ? 25.685 35.340 -24.685 1.00 20.31 8 LEU C O 1
ATOM 2229 N N . ASN C 1 9 ? 25.424 33.293 -25.615 1.00 17.97 9 ASN C N 1
ATOM 2230 C CA . ASN C 1 9 ? 24.148 33.627 -26.274 1.00 17.69 9 ASN C CA 1
ATOM 2231 C C . ASN C 1 9 ? 23.122 32.640 -25.706 1.00 20.56 9 ASN C C 1
ATOM 2232 O O . ASN C 1 9 ? 23.403 31.448 -25.682 1.00 17.69 9 ASN C O 1
ATOM 2237 N N . GLY C 1 10 ? 21.999 33.166 -25.252 1.00 20.87 10 GLY C N 1
ATOM 2238 C CA . GLY C 1 10 ? 21.033 32.306 -24.566 1.00 18.99 10 GLY C CA 1
ATOM 2239 C C . GLY C 1 10 ? 20.038 31.646 -25.491 1.00 17.67 10 GLY C C 1
ATOM 2240 O O . GLY C 1 10 ? 20.260 31.596 -26.693 1.00 16.97 10 GLY C O 1
ATOM 2241 N N . PRO C 1 11 ? 18.932 31.142 -24.929 1.00 16.60 11 PRO C N 1
ATOM 2242 C CA . PRO C 1 11 ? 17.960 30.430 -25.727 1.00 17.77 11 PRO C CA 1
ATOM 2243 C C . PRO C 1 11 ? 17.450 31.178 -26.972 1.00 17.27 11 PRO C C 1
ATOM 2244 O O . PRO C 1 11 ? 17.226 32.348 -26.866 1.00 17.62 11 PRO C O 1
ATOM 2248 N N . ASN C 1 12 ? 17.308 30.473 -28.088 1.00 16.83 12 ASN C N 1
ATOM 2249 C CA . ASN C 1 12 ? 16.694 31.040 -29.318 1.00 18.49 12 ASN C CA 1
ATOM 2250 C C . ASN C 1 12 ? 17.690 31.846 -30.171 1.00 19.31 12 ASN C C 1
ATOM 2251 O O . ASN C 1 12 ? 17.356 32.132 -31.309 1.00 17.53 12 ASN C O 1
ATOM 2256 N N . LEU C 1 13 ? 18.854 32.183 -29.624 1.00 18.45 13 LEU C N 1
ATOM 2257 C CA . LEU C 1 13 ? 19.803 33.034 -30.401 1.00 20.90 13 LEU C CA 1
ATOM 2258 C C . LEU C 1 13 ? 20.365 32.245 -31.591 1.00 19.69 13 LEU C C 1
ATOM 2259 O O . LEU C 1 13 ? 20.810 32.863 -32.547 1.00 17.71 13 LEU C O 1
ATOM 2264 N N . ASN C 1 14 ? 20.329 30.924 -31.512 1.00 19.28 14 ASN C N 1
ATOM 2265 C CA . ASN C 1 14 ? 20.755 30.073 -32.651 1.00 20.39 14 ASN C CA 1
ATOM 2266 C C . ASN C 1 14 ? 19.813 30.278 -33.841 1.00 20.80 14 ASN C C 1
ATOM 2267 O O . ASN C 1 14 ? 20.202 29.958 -34.957 1.00 20.68 14 ASN C O 1
ATOM 2272 N N . MET C 1 15 ? 18.613 30.789 -33.589 1.00 19.24 15 MET C N 1
ATOM 2273 C CA . MET C 1 15 ? 17.600 30.915 -34.670 1.00 19.95 15 MET C CA 1
ATOM 2274 C C . MET C 1 15 ? 17.612 32.325 -35.280 1.00 22.28 15 MET C C 1
ATOM 2275 O O . MET C 1 15 ? 16.727 32.625 -36.064 1.00 21.74 15 MET C O 1
ATOM 2280 N N . LEU C 1 16 ? 18.600 33.142 -34.914 1.00 20.62 16 LEU C N 1
ATOM 2281 C CA . LEU C 1 16 ? 18.713 34.514 -35.460 1.00 22.71 16 LEU C CA 1
ATOM 2282 C C . LEU C 1 16 ? 18.714 34.481 -36.989 1.00 22.68 16 LEU C C 1
ATOM 2283 O O . LEU C 1 16 ? 19.420 33.656 -37.555 1.00 19.55 16 LEU C O 1
ATOM 2288 N N . GLY C 1 17 ? 17.916 35.354 -37.599 1.00 25.77 17 GLY C N 1
ATOM 2289 C CA . GLY C 1 17 ? 17.912 35.486 -39.064 1.00 26.63 17 GLY C CA 1
ATOM 2290 C C . GLY C 1 17 ? 16.940 34.586 -39.783 1.00 26.81 17 GLY C C 1
ATOM 2291 O O . GLY C 1 17 ? 16.891 34.674 -41.002 1.00 33.49 17 GLY C O 1
ATOM 2292 N N . LYS C 1 18 ? 16.185 33.764 -39.064 1.00 27.44 18 LYS C N 1
ATOM 2293 C CA . LYS C 1 18 ? 15.317 32.768 -39.750 1.00 27.48 18 LYS C CA 1
ATOM 2294 C C . LYS C 1 18 ? 13.887 33.290 -39.919 1.00 31.74 18 LYS C C 1
ATOM 2295 O O . LYS C 1 18 ? 13.362 33.193 -41.020 1.00 30.16 18 LYS C O 1
ATOM 2301 N N . ARG C 1 19 ? 13.301 33.842 -38.866 1.00 30.48 19 ARG C N 1
ATOM 2302 C CA . ARG C 1 19 ? 11.884 34.270 -38.936 1.00 32.39 19 ARG C CA 1
ATOM 2303 C C . ARG C 1 19 ? 11.750 35.664 -39.557 1.00 33.03 19 ARG C C 1
ATOM 2304 O O . ARG C 1 19 ? 12.410 36.576 -39.070 1.00 31.34 19 ARG C O 1
ATOM 2312 N N . GLU C 1 20 ? 10.927 35.792 -40.602 1.00 34.52 20 GLU C N 1
ATOM 2313 C CA . GLU C 1 20 ? 10.638 37.100 -41.262 1.00 38.13 20 GLU C CA 1
ATOM 2314 C C . GLU C 1 20 ? 11.858 38.030 -41.243 1.00 37.53 20 GLU C C 1
ATOM 2315 O O . GLU C 1 20 ? 11.755 39.118 -40.672 1.00 37.76 20 GLU C O 1
ATOM 2321 N N . PRO C 1 21 ? 12.982 37.653 -41.877 1.00 38.67 21 PRO C N 1
ATOM 2322 C CA . PRO C 1 21 ? 14.222 38.448 -41.818 1.00 38.02 21 PRO C CA 1
ATOM 2323 C C . PRO C 1 21 ? 14.099 39.901 -42.298 1.00 39.72 21 PRO C C 1
ATOM 2324 O O . PRO C 1 21 ? 14.812 40.728 -41.802 1.00 37.83 21 PRO C O 1
ATOM 2328 N N . ASP C 1 22 ? 13.198 40.158 -43.234 1.00 43.26 22 ASP C N 1
ATOM 2329 C CA . ASP C 1 22 ? 12.953 41.543 -43.709 1.00 50.44 22 ASP C CA 1
ATOM 2330 C C . ASP C 1 22 ? 12.340 42.373 -42.573 1.00 51.55 22 ASP C C 1
ATOM 2331 O O . ASP C 1 22 ? 12.393 43.603 -42.668 1.00 52.85 22 ASP C O 1
ATOM 2336 N N . ILE C 1 23 ? 11.786 41.727 -41.542 1.00 48.48 23 ILE C N 1
ATOM 2337 C CA . ILE C 1 23 ? 11.209 42.451 -40.365 1.00 50.31 23 ILE C CA 1
ATOM 2338 C C . ILE C 1 23 ? 12.110 42.324 -39.131 1.00 50.48 23 ILE C C 1
ATOM 2339 O O . ILE C 1 23 ? 12.364 43.348 -38.498 1.00 53.98 23 ILE C O 1
ATOM 2344 N N . TYR C 1 24 ? 12.602 41.127 -38.820 1.00 45.97 24 TYR C N 1
ATOM 2345 C CA . TYR C 1 24 ? 13.360 40.910 -37.561 1.00 43.56 24 TYR C CA 1
ATOM 2346 C C . TYR C 1 24 ? 14.882 40.946 -37.774 1.00 43.15 24 TYR C C 1
ATOM 2347 O O . TYR C 1 24 ? 15.603 41.160 -36.798 1.00 40.85 24 TYR C O 1
ATOM 2356 N N . GLY C 1 25 ? 15.346 40.760 -39.008 1.00 37.41 25 GLY C N 1
ATOM 2357 C CA . GLY C 1 25 ? 16.789 40.828 -39.275 1.00 38.23 25 GLY C CA 1
ATOM 2358 C C . GLY C 1 25 ? 17.311 39.630 -40.047 1.00 36.06 25 GLY C C 1
ATOM 2359 O O . GLY C 1 25 ? 16.733 38.565 -39.920 1.00 34.59 25 GLY C O 1
ATOM 2360 N N . HIS C 1 26 ? 18.389 39.824 -40.800 1.00 33.59 26 HIS C N 1
ATOM 2361 C CA . HIS C 1 26 ? 18.995 38.723 -41.584 1.00 36.46 26 HIS C CA 1
ATOM 2362 C C . HIS C 1 26 ? 20.248 38.207 -40.879 1.00 28.80 26 HIS C C 1
ATOM 2363 O O . HIS C 1 26 ? 20.724 37.135 -41.230 1.00 30.97 26 HIS C O 1
ATOM 2370 N N . ASP C 1 27 ? 20.762 38.972 -39.930 1.00 26.66 27 ASP C N 1
ATOM 2371 C CA . ASP C 1 27 ? 22.020 38.570 -39.265 1.00 26.30 27 ASP C CA 1
ATOM 2372 C C . ASP C 1 27 ? 21.836 37.242 -38.533 1.00 24.94 27 ASP C C 1
ATOM 2373 O O . ASP C 1 27 ? 20.749 37.014 -37.995 1.00 25.73 27 ASP C O 1
ATOM 2378 N N . THR C 1 28 ? 22.892 36.439 -38.482 1.00 24.86 28 THR C N 1
ATOM 2379 C CA . THR C 1 28 ? 22.838 35.104 -37.855 1.00 23.78 28 THR C CA 1
ATOM 2380 C C . THR C 1 28 ? 23.727 35.011 -36.613 1.00 20.36 28 THR C C 1
ATOM 2381 O O . THR C 1 28 ? 24.513 35.915 -36.388 1.00 20.61 28 THR C O 1
ATOM 2385 N N . LEU C 1 29 ? 23.611 33.905 -35.878 1.00 22.50 29 LEU C N 1
ATOM 2386 C CA . LEU C 1 29 ? 24.494 33.677 -34.708 1.00 22.87 29 LEU C CA 1
ATOM 2387 C C . LEU C 1 29 ? 25.948 33.636 -35.200 1.00 22.91 29 LEU C C 1
ATOM 2388 O O . LEU C 1 29 ? 26.815 34.173 -34.520 1.00 19.87 29 LEU C O 1
ATOM 2393 N N . GLU C 1 30 ? 26.164 33.014 -36.363 1.00 21.69 30 GLU C N 1
ATOM 2394 C CA . GLU C 1 30 ? 27.531 32.931 -36.934 1.00 23.99 30 GLU C CA 1
ATOM 2395 C C . GLU C 1 30 ? 28.061 34.357 -37.135 1.00 21.28 30 GLU C C 1
ATOM 2396 O O . GLU C 1 30 ? 29.219 34.596 -36.825 1.00 23.10 30 GLU C O 1
ATOM 2402 N N . ASP C 1 31 ? 27.215 35.247 -37.644 1.00 21.24 31 ASP C N 1
ATOM 2403 C CA . ASP C 1 31 ? 27.608 36.665 -37.863 1.00 21.09 31 ASP C CA 1
ATOM 2404 C C . ASP C 1 31 ? 27.985 37.322 -36.529 1.00 22.16 31 ASP C C 1
ATOM 2405 O O . ASP C 1 31 ? 28.956 38.076 -36.489 1.00 21.02 31 ASP C O 1
ATOM 2410 N N . VAL C 1 32 ? 27.211 37.033 -35.484 1.00 19.98 32 VAL C N 1
ATOM 2411 C CA . VAL C 1 32 ? 27.488 37.590 -34.129 1.00 20.02 32 VAL C CA 1
ATOM 2412 C C . VAL C 1 32 ? 28.867 37.130 -33.655 1.00 18.75 32 VAL C C 1
ATOM 2413 O O . VAL C 1 32 ? 29.670 37.962 -33.262 1.00 19.85 32 VAL C O 1
ATOM 2417 N N . VAL C 1 33 ? 29.093 35.823 -33.692 1.00 18.23 33 VAL C N 1
ATOM 2418 C CA . VAL C 1 33 ? 30.383 35.278 -33.185 1.00 20.41 33 VAL C CA 1
ATOM 2419 C C . VAL C 1 33 ? 31.522 35.868 -34.015 1.00 19.33 33 VAL C C 1
ATOM 2420 O O . VAL C 1 33 ? 32.536 36.232 -33.431 1.00 21.29 33 VAL C O 1
ATOM 2424 N N . ALA C 1 34 ? 31.327 35.942 -35.327 1.00 20.69 34 ALA C N 1
ATOM 2425 C CA . ALA C 1 34 ? 32.389 36.453 -36.213 1.00 21.97 34 ALA C CA 1
ATOM 2426 C C . ALA C 1 34 ? 32.691 37.912 -35.875 1.00 20.43 34 ALA C C 1
ATOM 2427 O O . ALA C 1 34 ? 33.863 38.266 -35.794 1.00 21.80 34 ALA C O 1
ATOM 2429 N N . LEU C 1 35 ? 31.648 38.709 -35.680 1.00 18.97 35 LEU C N 1
ATOM 2430 C CA . LEU C 1 35 ? 31.845 40.159 -35.413 1.00 20.06 35 LEU C CA 1
ATOM 2431 C C . LEU C 1 35 ? 32.574 40.362 -34.075 1.00 23.05 35 LEU C C 1
ATOM 2432 O O . LEU C 1 35 ? 33.510 41.158 -34.034 1.00 21.09 35 LEU C O 1
ATOM 2437 N N . ALA C 1 36 ? 32.149 39.645 -33.029 1.00 21.23 36 ALA C N 1
ATOM 2438 C CA . ALA C 1 36 ? 32.791 39.765 -31.705 1.00 21.80 36 ALA C CA 1
ATOM 2439 C C . ALA C 1 36 ? 34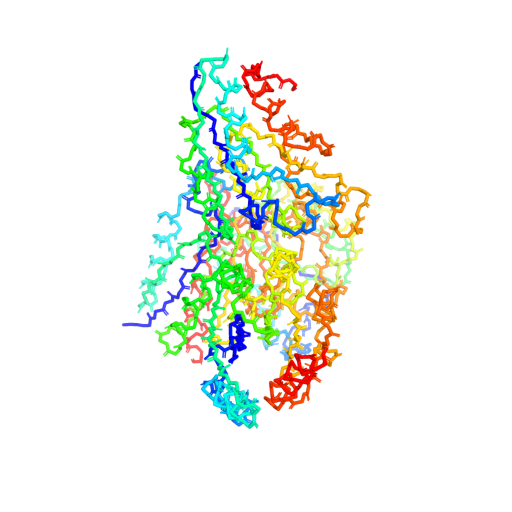.234 39.265 -31.791 1.00 22.11 36 ALA C C 1
ATOM 2440 O O . ALA C 1 36 ? 35.116 39.905 -31.227 1.00 20.46 36 ALA C O 1
ATOM 2442 N N . THR C 1 37 ? 34.424 38.144 -32.476 1.00 24.62 37 THR C N 1
ATOM 2443 C CA . THR C 1 37 ? 35.777 37.545 -32.615 1.00 24.93 37 THR C CA 1
ATOM 2444 C C . THR C 1 37 ? 36.708 38.531 -33.358 1.00 22.72 37 THR C C 1
ATOM 2445 O O . THR C 1 37 ? 37.843 38.692 -32.924 1.00 24.81 37 THR C O 1
ATOM 2449 N N . ALA C 1 38 ? 36.208 39.198 -34.397 1.00 21.36 38 ALA C N 1
ATOM 2450 C CA . ALA C 1 38 ? 37.016 40.176 -35.165 1.00 23.62 38 ALA C CA 1
ATOM 2451 C C . ALA C 1 38 ? 37.401 41.387 -34.301 1.00 23.52 38 ALA C C 1
ATOM 2452 O O . ALA C 1 38 ? 38.527 41.856 -34.403 1.00 19.77 38 ALA C O 1
ATOM 2454 N N . GLU C 1 39 ? 36.458 41.882 -33.500 1.00 23.09 39 GLU C N 1
ATOM 2455 C CA . GLU C 1 39 ? 36.744 43.055 -32.634 1.00 20.94 39 GLU C CA 1
ATOM 2456 C C . GLU C 1 39 ? 37.757 42.649 -31.559 1.00 21.98 39 GLU C C 1
ATOM 2457 O O . GLU C 1 39 ? 38.637 43.435 -31.250 1.00 23.30 39 GLU C O 1
ATOM 2463 N N . ALA C 1 40 ? 37.606 41.448 -31.024 1.00 18.37 40 ALA C N 1
ATOM 2464 C CA . ALA C 1 40 ? 38.547 40.961 -30.000 1.00 21.19 40 ALA C CA 1
ATOM 2465 C C . ALA C 1 40 ? 39.963 40.929 -30.581 1.00 21.26 40 ALA C C 1
ATOM 2466 O O . ALA C 1 40 ? 40.884 41.336 -29.894 1.00 20.94 40 ALA C O 1
ATOM 2468 N N . ALA C 1 41 ? 40.093 40.456 -31.817 1.00 22.80 41 ALA C N 1
ATOM 2469 C CA . ALA C 1 41 ? 41.414 40.363 -32.475 1.00 23.72 41 ALA C CA 1
ATOM 2470 C C . ALA C 1 41 ? 42.059 41.750 -32.571 1.00 28.17 41 ALA C C 1
ATOM 2471 O O . ALA C 1 41 ? 43.275 41.830 -32.458 1.00 27.51 41 ALA C O 1
ATOM 2473 N N . LYS C 1 42 ? 41.255 42.793 -32.777 1.00 24.57 42 LYS C N 1
ATOM 2474 C CA . LYS C 1 42 ? 41.774 44.178 -32.878 1.00 27.41 42 LYS C CA 1
ATOM 2475 C C . LYS C 1 42 ? 42.440 44.569 -31.561 1.00 25.93 42 LYS C C 1
ATOM 2476 O O . LYS C 1 42 ? 43.289 45.453 -31.596 1.00 30.34 42 LYS C O 1
ATOM 2482 N N . HIS C 1 43 ? 42.052 43.937 -30.455 1.00 25.94 43 HIS C N 1
ATOM 2483 C CA . HIS C 1 43 ? 42.603 44.247 -29.112 1.00 24.86 43 HIS C CA 1
ATOM 2484 C C . HIS C 1 43 ? 43.569 43.161 -28.619 1.00 23.18 43 HIS C C 1
ATOM 2485 O O . HIS C 1 43 ? 43.955 43.235 -27.461 1.00 26.11 43 HIS C O 1
ATOM 2492 N N . GLY C 1 44 ? 43.979 42.242 -29.488 1.00 22.50 44 GLY C N 1
ATOM 2493 C CA . GLY C 1 44 ? 44.872 41.140 -29.084 1.00 22.40 44 GLY C CA 1
ATOM 2494 C C . GLY C 1 44 ? 44.173 40.161 -28.161 1.00 23.52 44 GLY C C 1
ATOM 2495 O O . GLY C 1 44 ? 44.848 39.472 -27.401 1.00 26.48 44 GLY C O 1
ATOM 2496 N N . LEU C 1 45 ? 42.855 40.093 -28.263 1.00 22.78 45 LEU C N 1
ATOM 2497 C CA . LEU C 1 45 ? 42.060 39.202 -27.394 1.00 22.05 45 LEU C CA 1
ATOM 2498 C C . LEU C 1 45 ? 41.433 38.063 -28.199 1.00 20.68 45 LEU C C 1
ATOM 2499 O O . LEU C 1 45 ? 41.277 38.205 -29.407 1.00 24.26 45 LEU C O 1
ATOM 2504 N N . GLU C 1 46 ? 41.052 37.009 -27.500 1.00 22.19 46 GLU C N 1
ATOM 2505 C CA . GLU C 1 46 ? 40.342 35.887 -28.142 1.00 23.34 46 GLU C CA 1
ATOM 2506 C C . GLU C 1 46 ? 38.907 35.810 -27.618 1.00 23.35 46 GLU C C 1
ATOM 2507 O O . GLU C 1 46 ? 38.621 36.426 -26.597 1.00 22.76 46 GLU C O 1
ATOM 2513 N N . VAL C 1 47 ? 38.053 35.099 -28.339 1.00 22.24 47 VAL C N 1
ATOM 2514 C CA . VAL C 1 47 ? 36.662 34.850 -27.895 1.00 23.24 47 VAL C CA 1
ATOM 2515 C C . VAL C 1 47 ? 36.402 33.342 -27.814 1.00 23.25 47 VAL C C 1
ATOM 2516 O O . VAL C 1 47 ? 36.707 32.634 -28.764 1.00 24.77 47 VAL C O 1
ATOM 2520 N N . GLU C 1 48 ? 35.801 32.931 -26.705 1.00 21.47 48 GLU C N 1
ATOM 2521 C CA . GLU C 1 48 ? 35.206 31.592 -26.504 1.00 22.00 48 GLU C CA 1
ATOM 2522 C C . GLU C 1 48 ? 33.696 31.827 -26.559 1.00 20.04 48 GLU C C 1
ATOM 2523 O O . GLU C 1 48 ? 33.208 32.381 -25.593 1.00 20.19 48 GLU C O 1
ATOM 2529 N N . ALA C 1 49 ? 33.050 31.360 -27.618 1.00 23.00 49 ALA C N 1
ATOM 2530 C CA . ALA C 1 49 ? 31.600 31.545 -27.851 1.00 22.21 49 ALA C CA 1
ATOM 2531 C C . ALA C 1 49 ? 30.838 30.269 -27.510 1.00 22.50 49 ALA C C 1
ATOM 2532 O O . ALA C 1 49 ? 31.272 29.162 -27.856 1.00 21.75 49 ALA C O 1
ATOM 2534 N N . LEU C 1 50 ? 29.704 30.446 -26.844 1.00 20.65 50 LEU C N 1
ATOM 2535 C CA . LEU C 1 50 ? 28.791 29.332 -26.515 1.00 20.33 50 LEU C CA 1
ATOM 2536 C C . LEU C 1 50 ? 27.393 29.875 -26.680 1.00 19.96 50 LEU C C 1
ATOM 2537 O O . LEU C 1 50 ? 27.147 30.971 -26.158 1.00 19.36 50 LEU C O 1
ATOM 2542 N N . GLN C 1 51 ? 26.553 29.117 -27.374 1.00 17.70 51 GLN C N 1
ATOM 2543 C CA . GLN C 1 51 ? 25.115 29.428 -27.421 1.00 18.47 51 GLN C CA 1
ATOM 2544 C C . GLN C 1 51 ? 24.432 28.203 -26.862 1.00 17.67 51 GLN C C 1
ATOM 2545 O O . GLN C 1 51 ? 24.888 27.071 -27.180 1.00 16.40 51 GLN C O 1
ATOM 2551 N N . SER C 1 52 ? 23.381 28.407 -26.069 1.00 17.95 52 SER C N 1
ATOM 2552 C CA . SER C 1 52 ? 22.655 27.251 -25.532 1.00 18.61 52 SER C CA 1
ATOM 2553 C C . SER C 1 52 ? 21.208 27.618 -25.257 1.00 18.03 52 SER C C 1
ATOM 2554 O O . SER C 1 52 ? 20.963 28.725 -24.859 1.00 16.74 52 SER C O 1
ATOM 2557 N N . ASN C 1 53 ? 20.322 26.631 -25.412 1.00 16.20 53 ASN C N 1
ATOM 2558 C CA . ASN C 1 53 ? 18.891 26.739 -25.009 1.00 17.78 53 ASN C CA 1
ATOM 2559 C C . ASN C 1 53 ? 18.740 26.283 -23.565 1.00 17.13 53 ASN C C 1
ATOM 2560 O O . ASN C 1 53 ? 17.619 26.412 -23.060 1.00 17.13 53 ASN C O 1
ATOM 2565 N N . HIS C 1 54 ? 19.839 25.841 -22.940 1.00 16.31 54 HIS C N 1
ATOM 2566 C CA . HIS C 1 54 ? 19.883 25.256 -21.574 1.00 18.40 54 HIS C CA 1
ATOM 2567 C C . HIS C 1 54 ? 20.477 26.259 -20.603 1.00 18.63 54 HIS C C 1
ATOM 2568 O O . HIS C 1 54 ? 21.714 26.452 -20.655 1.00 18.65 54 HIS C O 1
ATOM 2575 N N . GLU C 1 55 ? 19.673 26.835 -19.713 1.00 19.75 55 GLU C N 1
ATOM 2576 C CA . GLU C 1 55 ? 20.202 27.765 -18.680 1.00 21.12 55 GLU C CA 1
ATOM 2577 C C . GLU C 1 55 ? 21.417 27.147 -17.979 1.00 20.71 55 GLU C C 1
ATOM 2578 O O . GLU C 1 55 ? 22.402 27.849 -17.792 1.00 18.60 55 GLU C O 1
ATOM 2584 N N . GLY C 1 56 ? 21.332 25.872 -17.610 1.00 17.54 56 GLY C N 1
ATOM 2585 C CA . GLY C 1 56 ? 22.446 25.304 -16.824 1.00 20.25 56 GLY C CA 1
ATOM 2586 C C . GLY C 1 56 ? 23.749 25.249 -17.569 1.00 18.37 56 GLY C C 1
ATOM 2587 O O . GLY C 1 56 ? 24.834 25.345 -16.913 1.00 19.64 56 GLY C O 1
ATOM 2588 N N . GLU C 1 57 ? 23.699 25.051 -18.892 1.00 18.96 57 GLU C N 1
ATOM 2589 C CA . GLU C 1 57 ? 24.921 25.114 -19.715 1.00 20.24 57 GLU C CA 1
ATOM 2590 C C . GLU C 1 57 ? 25.564 26.502 -19.627 1.00 21.88 57 GLU C C 1
ATOM 2591 O O . GLU C 1 57 ? 26.806 26.593 -19.620 1.00 19.05 57 GLU C O 1
ATOM 2597 N N . LEU C 1 58 ? 24.773 27.565 -19.677 1.00 17.30 58 LEU C N 1
ATOM 2598 C CA . LEU C 1 58 ? 25.341 28.944 -19.582 1.00 19.13 58 LEU C CA 1
ATOM 2599 C C . LEU C 1 58 ? 25.922 29.153 -18.182 1.00 17.84 58 LEU C C 1
ATOM 2600 O O . LEU C 1 58 ? 27.008 29.761 -18.026 1.00 17.61 58 LEU C O 1
ATOM 2605 N N . ILE C 1 59 ? 25.229 28.667 -17.160 1.00 17.70 59 ILE C N 1
ATOM 2606 C CA . ILE C 1 59 ? 25.724 28.789 -15.772 1.00 16.44 59 ILE C CA 1
ATOM 2607 C C . ILE C 1 59 ? 27.043 28.006 -15.654 1.00 18.35 59 ILE C C 1
ATOM 2608 O O . ILE C 1 59 ? 28.027 28.585 -15.119 1.00 18.03 59 ILE C O 1
ATOM 2613 N N . ASP C 1 60 ? 27.073 26.738 -16.089 1.00 19.63 60 ASP C N 1
ATOM 2614 C CA . ASP C 1 60 ? 28.326 25.945 -16.077 1.00 21.65 60 ASP C CA 1
ATOM 2615 C C . ASP C 1 60 ? 29.466 26.788 -16.689 1.00 21.46 60 ASP C C 1
ATOM 2616 O O . ASP C 1 60 ? 30.569 26.799 -16.131 1.00 21.28 60 ASP C O 1
ATOM 2621 N N . ALA C 1 61 ? 29.255 27.333 -17.895 1.00 19.99 61 ALA C N 1
ATOM 2622 C CA . ALA C 1 61 ? 30.270 28.095 -18.653 1.00 20.70 61 ALA C CA 1
ATOM 2623 C C . ALA C 1 61 ? 30.777 29.297 -17.841 1.00 20.99 61 ALA C C 1
ATOM 2624 O O . ALA C 1 61 ? 31.979 29.563 -17.838 1.00 20.02 61 ALA C O 1
ATOM 2626 N N . LEU C 1 62 ? 29.884 30.047 -17.220 1.00 19.94 62 LEU C N 1
ATOM 2627 C CA . LEU C 1 62 ? 30.245 31.200 -16.355 1.00 19.53 62 LEU C CA 1
ATOM 2628 C C . LEU C 1 62 ? 31.143 30.722 -15.211 1.00 20.54 62 LEU C C 1
ATOM 2629 O O . LEU C 1 62 ? 32.198 31.347 -14.956 1.00 20.87 62 LEU C O 1
ATOM 2634 N N . HIS C 1 63 ? 30.774 29.625 -14.557 1.00 21.32 63 HIS C N 1
ATOM 2635 C CA . HIS C 1 63 ? 31.545 29.080 -13.432 1.00 21.16 63 HIS C CA 1
ATOM 2636 C C . HIS C 1 63 ? 32.935 28.675 -13.923 1.00 22.59 63 HIS C C 1
ATOM 2637 O O . HIS C 1 63 ? 33.945 29.025 -13.214 1.00 22.05 63 HIS C O 1
ATOM 2644 N N . ASN C 1 64 ? 32.992 27.991 -15.072 1.00 24.41 64 ASN C N 1
ATOM 2645 C CA . ASN C 1 64 ? 34.275 27.423 -15.590 1.00 25.04 64 ASN C CA 1
ATOM 2646 C C . ASN C 1 64 ? 35.210 28.544 -16.062 1.00 26.39 64 ASN C C 1
ATOM 2647 O O . ASN C 1 64 ? 36.430 28.306 -16.157 1.00 23.29 64 ASN C O 1
ATOM 2652 N N . ALA C 1 65 ? 34.673 29.743 -16.352 1.00 24.43 65 ALA C N 1
ATOM 2653 C CA . ALA C 1 65 ? 35.439 30.898 -16.865 1.00 23.21 65 ALA C CA 1
ATOM 2654 C C . ALA C 1 65 ? 35.969 31.777 -15.727 1.00 23.14 65 ALA C C 1
ATOM 2655 O O . ALA C 1 65 ? 36.673 32.762 -16.022 1.00 23.04 65 ALA C O 1
ATOM 2657 N N . ARG C 1 66 ? 35.641 31.492 -14.461 1.00 23.52 66 ARG C N 1
ATOM 2658 C CA . ARG C 1 66 ? 36.069 32.310 -13.304 1.00 22.81 66 ARG C CA 1
ATOM 2659 C C . ARG C 1 66 ? 37.597 32.324 -13.254 1.00 24.76 66 ARG C C 1
ATOM 2660 O O . ARG C 1 66 ? 38.196 31.246 -13.374 1.00 26.49 66 ARG C O 1
ATOM 2668 N N . GLY C 1 67 ? 38.190 33.496 -13.132 1.00 26.88 67 GLY C N 1
ATOM 2669 C CA . GLY C 1 67 ? 39.652 33.628 -13.092 1.00 32.46 67 GLY C CA 1
ATOM 2670 C C . GLY C 1 67 ? 40.402 33.325 -14.389 1.00 30.48 67 GLY C C 1
ATOM 2671 O O . GLY C 1 67 ? 41.601 33.567 -14.362 1.00 38.39 67 GLY C O 1
ATOM 2672 N N . THR C 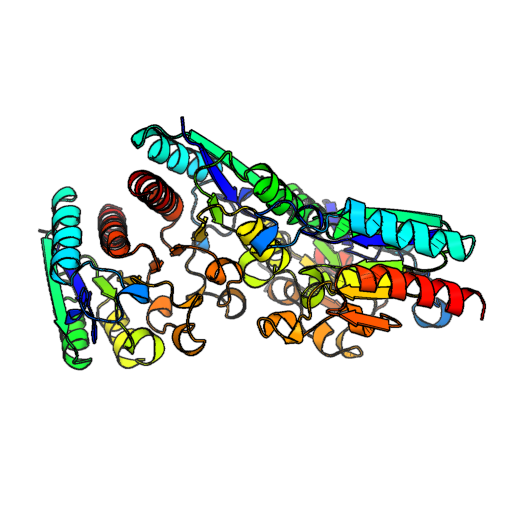1 68 ? 39.822 32.749 -15.456 1.00 28.30 68 THR C N 1
ATOM 2673 C CA . THR C 1 68 ? 40.570 32.376 -16.698 1.00 26.60 68 THR C CA 1
ATOM 2674 C C . THR C 1 68 ? 40.221 33.306 -17.866 1.00 27.68 68 THR C C 1
ATOM 2675 O O . THR C 1 68 ? 40.898 33.229 -18.877 1.00 26.49 68 THR C O 1
ATOM 2679 N N . HIS C 1 69 ? 39.160 34.102 -17.734 1.00 25.40 69 HIS C N 1
ATOM 2680 C CA . HIS C 1 69 ? 38.656 35.004 -18.784 1.00 22.54 69 HIS C CA 1
ATOM 2681 C C . HIS C 1 69 ? 38.675 36.418 -18.238 1.00 21.67 69 HIS C C 1
ATOM 2682 O O . HIS C 1 69 ? 38.505 36.561 -17.012 1.00 22.90 69 HIS C O 1
ATOM 2689 N N . ILE C 1 70 ? 38.742 37.407 -19.113 1.00 22.57 70 ILE C N 1
ATOM 2690 C CA . ILE C 1 70 ? 38.786 38.852 -18.723 1.00 22.47 70 ILE C CA 1
ATOM 2691 C C . ILE C 1 70 ? 37.377 39.408 -18.544 1.00 21.37 70 ILE C C 1
ATOM 2692 O O . ILE C 1 70 ? 37.237 40.486 -17.983 1.00 21.52 70 ILE C O 1
ATOM 2697 N N . GLY C 1 71 ? 36.365 38.736 -19.054 1.00 18.99 71 GLY C N 1
ATOM 2698 C CA . GLY C 1 71 ? 34.997 39.280 -18.965 1.00 18.61 71 GLY C CA 1
ATOM 2699 C C . GLY C 1 71 ? 34.029 38.419 -19.739 1.00 19.13 71 GLY C C 1
ATOM 2700 O O . GLY C 1 71 ? 34.460 37.442 -20.381 1.00 20.78 71 GLY C O 1
ATOM 2701 N N . CYS C 1 72 ? 32.749 38.779 -19.687 1.00 18.81 72 CYS C N 1
ATOM 2702 C CA . CYS C 1 72 ? 31.683 38.045 -20.379 1.00 18.32 72 CYS C CA 1
ATOM 2703 C C . CYS C 1 72 ? 30.819 39.036 -21.169 1.00 19.08 72 CYS C C 1
ATOM 2704 O O . CYS C 1 72 ? 30.468 40.111 -20.606 1.00 19.19 72 CYS C O 1
ATOM 2707 N N . VAL C 1 73 ? 30.507 38.707 -22.418 1.00 18.10 73 VAL C N 1
ATOM 2708 C CA . VAL C 1 73 ? 29.444 39.400 -23.177 1.00 17.89 73 VAL C CA 1
ATOM 2709 C C . VAL C 1 73 ? 28.285 38.412 -23.159 1.00 17.93 73 VAL C C 1
ATOM 2710 O O . VAL C 1 73 ? 28.532 37.255 -23.600 1.00 17.05 73 VAL C O 1
ATOM 2714 N N . ILE C 1 74 ? 27.116 38.805 -22.665 1.00 16.72 74 ILE C N 1
ATOM 2715 C CA . ILE C 1 74 ? 25.954 37.865 -22.654 1.00 17.04 74 ILE C CA 1
ATOM 2716 C C . ILE C 1 74 ? 24.739 38.528 -23.282 1.00 16.99 74 ILE C C 1
ATOM 2717 O O . ILE C 1 74 ? 24.379 39.622 -22.894 1.00 16.75 74 ILE C O 1
ATOM 2722 N N . ASN C 1 75 ? 24.072 37.774 -24.159 1.00 18.50 75 ASN C N 1
ATOM 2723 C CA . ASN C 1 75 ? 22.662 38.017 -24.532 1.00 18.49 75 ASN C CA 1
ATOM 2724 C C . ASN C 1 75 ? 21.853 36.859 -23.962 1.00 19.14 75 ASN C C 1
ATOM 2725 O O . ASN C 1 75 ? 21.925 35.761 -24.512 1.00 18.41 75 ASN C O 1
ATOM 2730 N N . PRO C 1 76 ? 21.200 37.035 -22.780 1.00 18.29 76 PRO C N 1
ATOM 2731 C CA . PRO C 1 76 ? 20.463 35.959 -22.134 1.00 18.52 76 PRO C CA 1
ATOM 2732 C C . PRO C 1 76 ? 19.181 35.535 -22.843 1.00 17.39 76 PRO C C 1
ATOM 2733 O O . PRO C 1 76 ? 18.622 34.534 -22.417 1.00 19.76 76 PRO C O 1
ATOM 2737 N N . GLY C 1 77 ? 18.774 36.202 -23.919 1.00 17.32 77 GLY C N 1
ATOM 2738 C CA . GLY C 1 77 ? 17.457 35.928 -24.522 1.00 20.00 77 GLY C CA 1
ATOM 2739 C C . GLY C 1 77 ? 16.376 36.022 -23.448 1.00 18.69 77 GLY C C 1
ATOM 2740 O O . GLY C 1 77 ? 16.484 36.879 -22.584 1.00 16.20 77 GLY C O 1
ATOM 2741 N N . GLY C 1 78 ? 15.380 35.134 -23.475 1.00 20.03 78 GLY C N 1
ATOM 2742 C CA . GLY C 1 78 ? 14.204 35.279 -22.588 1.00 18.32 78 GLY C CA 1
ATOM 2743 C C . GLY C 1 78 ? 14.577 35.071 -21.125 1.00 17.90 78 GLY C C 1
ATOM 2744 O O . GLY C 1 78 ? 13.779 35.467 -20.268 1.00 17.99 78 GLY C O 1
ATOM 2745 N N . LEU C 1 79 ? 15.741 34.464 -20.820 1.00 15.38 79 LEU C N 1
ATOM 2746 C CA . LEU C 1 79 ? 16.216 34.275 -19.424 1.00 17.07 79 LEU C CA 1
ATOM 2747 C C . LEU C 1 79 ? 16.490 35.637 -18.772 1.00 15.66 79 LEU C C 1
ATOM 2748 O O . LEU C 1 79 ? 16.529 35.665 -17.578 1.00 17.38 79 LEU C O 1
ATOM 2753 N N . THR C 1 80 ? 16.724 36.672 -19.571 1.00 17.36 80 THR C N 1
ATOM 2754 C CA . THR C 1 80 ? 16.976 38.055 -19.115 1.00 17.08 80 THR C CA 1
ATOM 2755 C C . THR C 1 80 ? 15.935 38.398 -18.046 1.00 19.09 80 THR C C 1
ATOM 2756 O O . THR C 1 80 ? 16.291 38.994 -17.044 1.00 17.70 80 THR C O 1
ATOM 2760 N N . HIS C 1 81 ? 14.661 38.071 -18.313 1.00 17.25 81 HIS C N 1
ATOM 2761 C CA . HIS C 1 81 ? 13.510 38.586 -17.536 1.00 17.13 81 HIS C CA 1
ATOM 2762 C C . HIS C 1 81 ? 13.164 37.646 -16.385 1.00 19.32 81 HIS C C 1
ATOM 2763 O O . HIS C 1 81 ? 12.377 38.045 -15.535 1.00 19.36 81 HIS C O 1
ATOM 2770 N N . THR C 1 82 ? 13.739 36.442 -16.332 1.00 19.02 82 THR C N 1
ATOM 2771 C CA . THR C 1 82 ? 13.168 35.346 -15.515 1.00 19.84 82 THR C CA 1
ATOM 2772 C C . THR C 1 82 ? 14.188 34.724 -14.551 1.00 21.15 82 THR C C 1
ATOM 2773 O O . THR C 1 82 ? 13.757 34.167 -13.534 1.00 19.23 82 THR C O 1
ATOM 2777 N N . SER C 1 83 ? 15.484 34.748 -14.862 1.00 18.82 83 SER C N 1
ATOM 2778 C CA . SER C 1 83 ? 16.463 33.868 -14.170 1.00 17.33 83 SER C CA 1
ATOM 2779 C C . SER C 1 83 ? 17.254 34.603 -13.091 1.00 18.88 83 SER C C 1
ATOM 2780 O O . SER C 1 83 ? 18.258 35.304 -13.383 1.00 19.42 83 SER C O 1
ATOM 2783 N N . VAL C 1 84 ? 16.897 34.352 -11.836 1.00 18.27 84 VAL C N 1
ATOM 2784 C CA . VAL C 1 84 ? 17.748 34.729 -10.690 1.00 17.96 84 VAL C CA 1
ATOM 2785 C C . VAL C 1 84 ? 19.020 33.872 -10.732 1.00 17.29 84 VAL C C 1
ATOM 2786 O O . VAL C 1 84 ? 20.090 34.383 -10.361 1.00 17.59 84 VAL C O 1
ATOM 2790 N N . ALA C 1 85 ? 18.894 32.593 -11.073 1.00 16.87 85 ALA C N 1
ATOM 2791 C CA . ALA C 1 85 ? 20.047 31.682 -11.019 1.00 17.20 85 ALA C CA 1
ATOM 2792 C C . ALA C 1 85 ? 21.148 32.186 -11.965 1.00 17.72 85 ALA C C 1
ATOM 2793 O O . ALA C 1 85 ? 22.326 32.062 -11.609 1.00 17.53 85 ALA C O 1
ATOM 2795 N N . LEU C 1 86 ? 20.781 32.704 -13.134 1.00 17.61 86 LEU C N 1
ATOM 2796 C CA . LEU C 1 86 ? 21.755 33.188 -14.123 1.00 18.00 86 LEU C CA 1
ATOM 2797 C C . LEU C 1 86 ? 22.419 34.442 -13.577 1.00 17.92 86 LEU C C 1
ATOM 2798 O O . LEU C 1 86 ? 23.621 34.560 -13.774 1.00 16.64 86 LEU C O 1
ATOM 2803 N N . LEU C 1 87 ? 21.664 35.381 -12.991 1.00 19.01 87 LEU C N 1
ATOM 2804 C CA . LEU C 1 87 ? 22.243 36.570 -12.310 1.00 19.84 87 LEU C CA 1
ATOM 2805 C C . LEU C 1 87 ? 23.267 36.118 -11.254 1.00 20.36 87 LEU C C 1
ATOM 2806 O O . LEU C 1 87 ? 24.434 36.606 -11.253 1.00 17.68 87 LEU C O 1
ATOM 2811 N N . ASP C 1 88 ? 22.872 35.154 -10.409 1.00 18.72 88 ASP C N 1
ATOM 2812 C CA . ASP C 1 88 ? 23.794 34.652 -9.360 1.00 20.05 88 ASP C CA 1
ATOM 2813 C C . ASP C 1 88 ? 25.019 33.982 -10.009 1.00 19.25 88 ASP C C 1
ATOM 2814 O O . ASP C 1 88 ? 26.052 33.985 -9.364 1.00 19.10 88 ASP C O 1
ATOM 2819 N N . ALA C 1 89 ? 24.897 33.362 -11.195 1.00 19.06 89 ALA C N 1
ATOM 2820 C CA . ALA C 1 89 ? 26.030 32.733 -11.919 1.00 17.11 89 ALA C CA 1
ATOM 2821 C C . ALA C 1 89 ? 26.967 33.815 -12.459 1.00 18.46 89 ALA C C 1
ATOM 2822 O O . ALA C 1 89 ? 28.198 33.619 -12.351 1.00 20.02 89 ALA C O 1
ATOM 2824 N N . VAL C 1 90 ? 26.431 34.898 -13.006 1.00 19.45 90 VAL C N 1
ATOM 2825 C CA . VAL C 1 90 ? 27.248 36.096 -13.368 1.00 18.72 90 VAL C CA 1
ATOM 2826 C C . VAL C 1 90 ? 28.027 36.573 -12.149 1.00 18.38 90 VAL C C 1
ATOM 2827 O O . VAL C 1 90 ? 29.265 36.773 -12.300 1.00 20.15 90 VAL C O 1
ATOM 2831 N N . LYS C 1 91 ? 27.382 36.716 -10.999 1.00 18.17 91 LYS C N 1
ATOM 2832 C CA . LYS C 1 91 ? 28.076 37.217 -9.783 1.00 19.16 91 LYS C CA 1
ATOM 2833 C C . LYS C 1 91 ? 29.143 36.196 -9.344 1.00 20.84 91 LYS C C 1
ATOM 2834 O O . LYS C 1 91 ? 30.244 36.616 -9.029 1.00 21.23 91 LYS C O 1
ATOM 2840 N N . ALA C 1 92 ? 28.795 34.908 -9.323 1.00 18.27 92 ALA C N 1
ATOM 2841 C CA . ALA C 1 92 ? 29.746 33.840 -8.930 1.00 20.45 92 ALA C CA 1
ATOM 2842 C C . ALA C 1 92 ? 30.947 33.787 -9.861 1.00 17.84 92 ALA C C 1
ATOM 2843 O O . ALA C 1 92 ? 32.051 33.491 -9.353 1.00 20.26 92 ALA C O 1
ATOM 2845 N N . SER C 1 93 ? 30.787 34.063 -11.151 1.00 18.05 93 SER C N 1
ATOM 2846 C CA . SER C 1 93 ? 31.908 34.050 -12.133 1.00 17.96 93 SER C CA 1
ATOM 2847 C C . SER C 1 93 ? 32.900 35.187 -11.820 1.00 19.44 93 SER C C 1
ATOM 2848 O O . SER C 1 93 ? 34.072 35.057 -12.189 1.00 21.45 93 SER C O 1
ATOM 2851 N N . GLU C 1 94 ? 32.434 36.260 -11.197 1.00 21.41 94 GLU C N 1
ATOM 2852 C CA . GLU C 1 94 ? 33.202 37.514 -10.937 1.00 22.79 94 GLU C CA 1
ATOM 2853 C C . GLU C 1 94 ? 33.761 38.092 -12.247 1.00 23.27 94 GLU C C 1
ATOM 2854 O O . GLU C 1 94 ? 34.640 38.994 -12.156 1.00 22.47 94 GLU C O 1
ATOM 2860 N N . LEU C 1 95 ? 33.205 37.702 -13.395 1.00 21.02 95 LEU C N 1
ATOM 2861 C CA . LEU C 1 95 ? 33.567 38.285 -14.709 1.00 21.77 95 LEU C CA 1
ATOM 2862 C C . LEU C 1 95 ? 32.833 39.600 -14.836 1.00 22.50 95 LEU C C 1
ATOM 2863 O O . LEU C 1 95 ? 31.616 39.678 -14.651 1.00 20.83 95 LEU C O 1
ATOM 2868 N N . PRO C 1 96 ? 33.559 40.704 -15.094 1.00 21.29 96 PRO C N 1
ATOM 2869 C CA . PRO C 1 96 ? 32.906 41.918 -15.599 1.00 20.67 96 PRO C CA 1
ATOM 2870 C C . PRO C 1 96 ? 32.086 41.569 -16.847 1.00 19.29 96 PRO C C 1
ATOM 2871 O O . PRO C 1 96 ? 32.624 40.971 -17.787 1.00 21.46 96 PRO C O 1
ATOM 2875 N N . THR C 1 97 ? 30.789 41.909 -16.828 1.00 19.14 97 THR C N 1
ATOM 2876 C CA . THR C 1 97 ? 29.775 41.410 -17.778 1.00 17.58 97 THR C CA 1
ATOM 2877 C C . THR C 1 97 ? 29.050 42.568 -18.468 1.00 18.11 97 THR C C 1
ATOM 2878 O O . THR C 1 97 ? 28.628 43.550 -17.806 1.00 18.79 97 THR C O 1
ATOM 2882 N N . VAL C 1 98 ? 29.034 42.497 -19.790 1.00 19.33 98 VAL C N 1
ATOM 2883 C CA . VAL C 1 98 ? 28.240 43.382 -20.666 1.00 17.71 98 VAL C CA 1
ATOM 2884 C C . VAL C 1 98 ? 27.060 42.583 -21.149 1.00 16.51 98 VAL C C 1
ATOM 2885 O O . VAL C 1 98 ? 27.254 41.517 -21.762 1.00 18.25 98 VAL C O 1
ATOM 2889 N N . GLU C 1 99 ? 25.884 43.137 -20.906 1.00 17.40 99 GLU C N 1
ATOM 2890 C CA . GLU C 1 99 ? 24.596 42.579 -21.384 1.00 17.43 99 GLU C CA 1
ATOM 2891 C C . GLU C 1 99 ? 24.284 43.213 -22.735 1.00 17.75 99 GLU C C 1
ATOM 2892 O O . GLU C 1 99 ? 24.348 44.467 -22.852 1.00 17.49 99 GLU C O 1
ATOM 2898 N N . VAL C 1 100 ? 23.955 42.379 -23.707 1.00 17.69 100 VAL C N 1
ATOM 2899 C CA . VAL C 1 100 ? 23.647 42.785 -25.108 1.00 16.09 100 VAL C CA 1
ATOM 2900 C C . VAL C 1 100 ? 22.258 42.274 -25.467 1.00 18.41 100 VAL C C 1
ATOM 2901 O O . VAL C 1 100 ? 21.995 41.116 -25.251 1.00 16.71 100 VAL C O 1
ATOM 2905 N N . HIS C 1 101 ? 21.429 43.150 -26.009 1.00 16.95 101 HIS C N 1
ATOM 2906 C CA . HIS C 1 101 ? 20.208 42.791 -26.753 1.00 18.24 101 HIS C CA 1
ATOM 2907 C C . HIS C 1 101 ? 20.307 43.348 -28.174 1.00 17.61 101 HIS C C 1
ATOM 2908 O O . HIS C 1 101 ? 20.574 44.574 -28.329 1.00 17.36 101 HIS C O 1
ATOM 2915 N N . ILE C 1 102 ? 19.986 42.529 -29.163 1.00 16.39 102 ILE C N 1
ATOM 2916 C CA . ILE C 1 102 ? 19.980 42.956 -30.594 1.00 18.43 102 ILE C CA 1
ATOM 2917 C C . ILE C 1 102 ? 18.903 44.022 -30.805 1.00 20.54 102 ILE C C 1
ATOM 2918 O O . ILE C 1 102 ? 19.175 45.066 -31.438 1.00 23.06 102 ILE C O 1
ATOM 2923 N N . SER C 1 103 ? 17.690 43.698 -30.399 1.00 22.36 103 SER C N 1
ATOM 2924 C CA . SER C 1 103 ? 16.538 44.616 -30.449 1.00 25.05 103 SER C CA 1
ATOM 2925 C C . SER C 1 103 ? 16.439 45.394 -29.131 1.00 24.46 103 SER C C 1
ATOM 2926 O O . SER C 1 103 ? 17.144 45.108 -28.177 1.00 22.87 103 SER C O 1
ATOM 2929 N N . ASN C 1 104 ? 15.603 46.411 -29.123 1.00 25.51 104 ASN C N 1
ATOM 2930 C CA . ASN C 1 104 ? 15.382 47.273 -27.939 1.00 26.06 104 ASN C CA 1
ATOM 2931 C C . ASN C 1 104 ? 14.223 46.666 -27.159 1.00 25.24 104 ASN C C 1
ATOM 2932 O O . ASN C 1 104 ? 13.096 46.771 -27.629 1.00 27.82 104 ASN C O 1
ATOM 2937 N N . PRO C 1 105 ? 14.436 46.027 -25.980 1.00 25.50 105 PRO C N 1
ATOM 2938 C CA . PRO C 1 105 ? 13.358 45.315 -25.276 1.00 27.54 105 PRO C CA 1
ATOM 2939 C C . PRO C 1 105 ? 12.262 46.283 -24.792 1.00 31.81 105 PRO C C 1
ATOM 2940 O O . PRO C 1 105 ? 11.164 45.839 -24.515 1.00 30.26 105 PRO C O 1
ATOM 2944 N N . HIS C 1 106 ? 12.581 47.583 -24.700 1.00 32.21 106 HIS C N 1
ATOM 2945 C CA . HIS C 1 106 ? 11.686 48.613 -24.104 1.00 33.03 106 HIS C CA 1
ATOM 2946 C C . HIS C 1 106 ? 10.608 48.973 -25.118 1.00 33.76 106 HIS C C 1
ATOM 2947 O O . HIS C 1 106 ? 9.560 49.485 -24.693 1.00 42.66 106 HIS C O 1
ATOM 2954 N N . ALA C 1 107 ? 10.856 48.701 -26.396 1.00 37.81 107 ALA C N 1
ATOM 2955 C CA . ALA C 1 107 ? 9.893 48.858 -27.507 1.00 39.00 107 ALA C CA 1
ATOM 2956 C C . ALA C 1 107 ? 8.997 47.619 -27.616 1.00 35.86 107 ALA C C 1
ATOM 2957 O O . ALA C 1 107 ? 8.222 47.548 -28.575 1.00 40.64 107 ALA C O 1
ATOM 2959 N N . ARG C 1 108 ? 9.173 46.619 -26.751 1.00 30.73 108 ARG C N 1
ATOM 2960 C CA . ARG C 1 108 ? 8.409 45.342 -26.863 1.00 30.90 108 ARG C CA 1
ATOM 2961 C C . ARG C 1 108 ? 7.452 45.202 -25.671 1.00 27.67 108 ARG C C 1
ATOM 2962 O O . ARG C 1 108 ? 7.223 46.180 -24.959 1.00 28.16 108 ARG C O 1
ATOM 2970 N N . GLU C 1 109 ? 6.908 44.004 -25.429 1.00 24.92 109 GLU C N 1
ATOM 2971 C CA . GLU C 1 109 ? 5.943 43.762 -24.327 1.00 27.41 109 GLU C CA 1
ATOM 2972 C C . GLU C 1 109 ? 6.544 44.140 -22.975 1.00 29.70 109 GLU C C 1
ATOM 2973 O O . GLU C 1 109 ? 7.764 43.996 -22.780 1.00 27.61 109 GLU C O 1
ATOM 2979 N N . GLU C 1 110 ? 5.672 44.531 -22.053 1.00 28.49 110 GLU C N 1
ATOM 2980 C CA . GLU C 1 110 ? 6.013 44.992 -20.689 1.00 31.70 110 GLU C CA 1
ATOM 2981 C C . GLU C 1 110 ? 6.886 43.961 -19.963 1.00 28.97 110 GLU C C 1
ATOM 2982 O O . GLU C 1 110 ? 7.842 44.415 -19.315 1.00 27.60 110 GLU C O 1
ATOM 2988 N N . PHE C 1 111 ? 6.588 42.650 -20.058 1.00 26.97 111 PHE C N 1
ATOM 2989 C CA . PHE C 1 111 ? 7.388 41.617 -19.351 1.00 24.11 111 PHE C CA 1
ATOM 2990 C C . PHE C 1 111 ? 8.866 41.632 -19.810 1.00 23.55 111 PHE C C 1
ATOM 2991 O O . PHE C 1 111 ? 9.730 41.034 -19.093 1.00 28.06 111 PHE C O 1
ATOM 2999 N N . ARG C 1 112 ? 9.193 42.233 -20.953 1.00 21.15 112 ARG C N 1
ATOM 3000 C CA . ARG C 1 112 ? 10.589 42.216 -21.467 1.00 21.02 112 ARG C CA 1
ATOM 3001 C C . ARG C 1 112 ? 11.348 43.432 -20.910 1.00 23.00 112 ARG C C 1
ATOM 3002 O O . ARG C 1 112 ? 12.531 43.521 -21.149 1.00 23.36 112 ARG C O 1
ATOM 3010 N N . HIS C 1 113 ? 10.685 44.323 -20.160 1.00 25.03 113 HIS C N 1
ATOM 3011 C CA . HIS C 1 113 ? 11.302 45.581 -19.642 1.00 27.45 113 HIS C CA 1
ATOM 3012 C C . HIS C 1 113 ? 12.155 45.365 -18.390 1.00 27.63 113 HIS C C 1
ATOM 3013 O O . HIS C 1 113 ? 12.859 46.314 -18.026 1.00 31.10 113 HIS C O 1
ATOM 3020 N N . HIS C 1 114 ? 12.074 44.217 -17.717 1.00 25.18 114 HIS C N 1
ATOM 3021 C CA . HIS C 1 114 ? 12.862 43.897 -16.504 1.00 24.88 114 HIS C CA 1
ATOM 3022 C C . HIS C 1 114 ? 14.012 42.982 -16.903 1.00 21.52 114 HIS C C 1
ATOM 3023 O O . HIS C 1 114 ? 13.753 41.986 -17.563 1.00 21.84 114 HIS C O 1
ATOM 3030 N N . SER C 1 115 ? 15.203 43.243 -16.396 1.00 18.42 115 SER C N 1
ATOM 3031 C CA . SER C 1 115 ? 16.384 42.355 -16.616 1.00 18.80 115 SER C CA 1
ATOM 3032 C C . SER C 1 115 ? 17.036 42.109 -15.262 1.00 17.91 115 SER C C 1
ATOM 3033 O O . SER C 1 115 ? 17.526 43.074 -14.602 1.00 17.56 115 SER C O 1
ATOM 3036 N N . TYR C 1 116 ? 17.124 40.846 -14.869 1.00 17.59 116 TYR C N 1
ATOM 3037 C CA . TYR C 1 116 ? 17.949 40.474 -13.705 1.00 17.91 116 TYR C CA 1
ATOM 3038 C C . TYR C 1 116 ? 19.419 40.773 -13.987 1.00 17.95 116 TYR C C 1
ATOM 3039 O O . TYR C 1 116 ? 20.133 41.188 -13.081 1.00 19.16 116 TYR C O 1
ATOM 3048 N N . ILE C 1 117 ? 19.868 40.545 -15.217 1.00 18.34 117 ILE C N 1
ATOM 3049 C CA . ILE C 1 117 ? 21.310 40.648 -15.554 1.00 19.45 117 ILE C CA 1
ATOM 3050 C C . ILE C 1 117 ? 21.758 42.113 -15.440 1.00 17.67 117 ILE C C 1
ATOM 3051 O O . ILE C 1 117 ? 22.920 42.344 -14.999 1.00 18.66 117 ILE C O 1
ATOM 3056 N N . SER C 1 118 ? 20.865 43.062 -15.704 1.00 17.73 118 SER C N 1
ATOM 3057 C CA . SER C 1 118 ? 21.211 44.502 -15.663 1.00 17.27 118 SER C CA 1
ATOM 3058 C C . SER C 1 118 ? 21.642 44.885 -14.248 1.00 20.16 118 SER C C 1
ATOM 3059 O O . SER C 1 118 ? 22.313 45.900 -14.083 1.00 19.47 118 SER C O 1
ATOM 3062 N N . LEU C 1 119 ? 21.201 44.160 -13.230 1.00 22.08 119 LEU C N 1
ATOM 3063 C CA . LEU C 1 119 ? 21.525 44.530 -11.827 1.00 22.88 119 LEU C CA 1
ATOM 3064 C C . LEU C 1 119 ? 23.020 44.332 -11.568 1.00 25.81 119 LEU C C 1
ATOM 3065 O O . LEU C 1 119 ? 23.571 45.167 -10.852 1.00 27.45 119 LEU C O 1
ATOM 3070 N N . ALA C 1 120 ? 23.647 43.336 -12.198 1.00 23.36 120 ALA C N 1
ATOM 3071 C CA . ALA C 1 120 ? 25.091 42.984 -12.037 1.00 23.12 120 ALA C CA 1
ATOM 3072 C C . ALA C 1 120 ? 25.978 43.447 -13.216 1.00 26.32 120 ALA C C 1
ATOM 3073 O O . ALA C 1 120 ? 27.241 43.480 -13.062 1.00 26.13 120 ALA C O 1
ATOM 3075 N N . ALA C 1 121 ? 25.402 43.726 -14.391 1.00 20.45 121 ALA C N 1
ATOM 3076 C CA . ALA C 1 121 ? 26.220 44.029 -15.594 1.00 19.95 121 ALA C CA 1
ATOM 3077 C C . ALA C 1 121 ? 26.952 45.374 -15.395 1.00 19.72 121 ALA C C 1
ATOM 3078 O O . ALA C 1 121 ? 26.375 46.357 -14.802 1.00 19.67 121 ALA C O 1
ATOM 3080 N N . VAL C 1 122 ? 28.184 45.463 -15.863 1.00 18.90 122 VAL C N 1
ATOM 3081 C CA . VAL C 1 122 ? 28.869 46.787 -15.838 1.00 19.52 122 VAL C CA 1
ATOM 3082 C C . VAL C 1 122 ? 28.191 47.679 -16.894 1.00 20.69 122 VAL C C 1
ATOM 3083 O O . VAL C 1 122 ? 28.055 48.873 -16.661 1.00 18.94 122 VAL C O 1
ATOM 3087 N N . SER C 1 123 ? 27.811 47.080 -18.029 1.00 18.18 123 SER C N 1
ATOM 3088 C CA . SER C 1 123 ? 27.162 47.854 -19.127 1.00 19.25 123 SER C CA 1
ATOM 3089 C C . SER C 1 123 ? 26.007 47.061 -19.728 1.00 17.64 123 SER C C 1
ATOM 3090 O O . SER C 1 123 ? 26.064 45.813 -19.741 1.00 17.97 123 SER C O 1
ATOM 3093 N N . VAL C 1 124 ? 25.020 47.778 -20.258 1.00 18.18 124 VAL C N 1
ATOM 3094 C CA . VAL C 1 124 ? 23.899 47.179 -21.018 1.00 18.04 124 VAL C CA 1
ATOM 3095 C C . VAL C 1 124 ? 23.744 47.896 -22.361 1.00 18.76 124 VAL C C 1
ATOM 3096 O O . VAL C 1 124 ? 23.621 49.129 -22.396 1.00 18.20 124 VAL C O 1
ATOM 3100 N N . ILE C 1 125 ? 23.787 47.150 -23.448 1.00 16.29 125 ILE C N 1
ATOM 3101 C CA . ILE C 1 125 ? 23.613 47.677 -24.815 1.00 18.23 125 ILE C CA 1
ATOM 3102 C C . ILE C 1 125 ? 22.371 47.017 -25.416 1.00 18.06 125 ILE C C 1
ATOM 3103 O O . ILE C 1 125 ? 22.322 45.773 -25.472 1.00 18.66 125 ILE C O 1
ATOM 3108 N N . ALA C 1 126 ? 21.410 47.823 -25.841 1.00 19.36 126 ALA C N 1
ATOM 3109 C CA . ALA C 1 126 ? 20.200 47.312 -26.494 1.00 17.78 126 ALA C CA 1
ATOM 3110 C C . ALA C 1 126 ? 19.947 48.051 -27.808 1.00 21.50 126 ALA C C 1
ATOM 3111 O O . ALA C 1 126 ? 20.084 49.297 -27.855 1.00 20.94 126 ALA C O 1
ATOM 3113 N N . GLY C 1 127 ? 19.509 47.300 -28.820 1.00 19.03 127 GLY C N 1
ATOM 3114 C CA . GLY C 1 127 ? 18.939 47.890 -30.049 1.00 18.95 127 GLY C CA 1
ATOM 3115 C C . GLY C 1 127 ? 19.996 48.340 -31.048 1.00 18.85 127 GLY C C 1
ATOM 3116 O O . GLY C 1 127 ? 19.600 48.994 -32.004 1.00 23.22 127 GLY C O 1
ATOM 3117 N N . ALA C 1 128 ? 21.288 48.011 -30.869 1.00 19.56 128 ALA C N 1
ATOM 3118 C CA . ALA C 1 128 ? 22.346 48.356 -31.855 1.00 20.40 128 ALA C CA 1
ATOM 3119 C C . ALA C 1 128 ? 22.525 47.241 -32.891 1.00 21.24 128 ALA C C 1
ATOM 3120 O O . ALA C 1 128 ? 23.567 47.207 -33.595 1.00 21.12 128 ALA C O 1
ATOM 3122 N N . GLY C 1 129 ? 21.541 46.352 -33.009 1.00 18.32 129 GLY C N 1
ATOM 3123 C CA . GLY C 1 129 ? 21.669 45.136 -33.812 1.00 19.64 129 GLY C CA 1
ATOM 3124 C C . GLY C 1 129 ? 22.810 44.295 -33.300 1.00 20.52 129 GLY C C 1
ATOM 3125 O O . GLY C 1 129 ? 23.221 44.465 -32.118 1.00 22.00 129 GLY C O 1
ATOM 3126 N N . ILE C 1 130 ? 23.432 43.494 -34.167 1.00 19.65 130 ILE C N 1
ATOM 3127 C CA . ILE C 1 130 ? 24.635 42.717 -33.756 1.00 20.14 130 ILE C CA 1
ATOM 3128 C C . ILE C 1 130 ? 25.836 43.631 -33.489 1.00 19.22 130 ILE C C 1
ATOM 3129 O O . ILE C 1 130 ? 26.790 43.149 -32.870 1.00 17.21 130 ILE C O 1
ATOM 3134 N N . GLN C 1 131 ? 25.782 44.924 -33.807 1.00 18.99 131 GLN C N 1
ATOM 3135 C CA . GLN C 1 131 ? 26.901 45.833 -33.469 1.00 18.47 131 GLN C CA 1
ATOM 3136 C C . GLN C 1 131 ? 27.038 45.943 -31.941 1.00 19.10 131 GLN C C 1
ATOM 3137 O O . GLN C 1 131 ? 28.158 46.279 -31.427 1.00 18.80 131 GLN C O 1
ATOM 3143 N N . GLY C 1 132 ? 25.960 45.695 -31.185 1.00 17.88 132 GLY C N 1
ATOM 3144 C CA . GLY C 1 132 ? 26.053 45.696 -29.720 1.00 18.41 132 GLY C CA 1
ATOM 3145 C C . GLY C 1 132 ? 27.198 44.806 -29.240 1.00 18.39 132 GLY C C 1
ATOM 3146 O O . GLY C 1 132 ? 27.834 45.101 -28.230 1.00 17.25 132 GLY C O 1
ATOM 3147 N N . TYR C 1 133 ? 27.422 43.676 -29.896 1.00 17.60 133 TYR C N 1
ATOM 3148 C CA . TYR C 1 133 ? 28.439 42.709 -29.450 1.00 17.70 133 TYR C CA 1
ATOM 3149 C C . TYR C 1 133 ? 29.838 43.273 -29.671 1.00 16.94 133 TYR C C 1
ATOM 3150 O O . TYR C 1 133 ? 30.727 42.954 -28.861 1.00 18.58 133 TYR C O 1
ATOM 3159 N N . ARG C 1 134 ? 30.003 44.048 -30.735 1.00 18.36 134 ARG C N 1
ATOM 3160 C CA . ARG C 1 134 ? 31.265 44.754 -31.102 1.00 19.66 134 ARG C CA 1
ATOM 3161 C C . ARG C 1 134 ? 31.575 45.778 -30.021 1.00 18.43 134 ARG C C 1
ATOM 3162 O O . ARG C 1 134 ? 32.680 45.751 -29.464 1.00 17.49 134 ARG C O 1
ATOM 3170 N N . PHE C 1 135 ? 30.637 46.645 -29.672 1.00 18.48 135 PHE C N 1
ATOM 3171 C CA . PHE C 1 135 ? 30.831 47.629 -28.572 1.00 16.33 135 PHE C CA 1
ATOM 3172 C C . PHE C 1 135 ? 31.084 46.901 -27.247 1.00 17.75 135 PHE C C 1
ATOM 3173 O O . PHE C 1 135 ? 31.888 47.379 -26.445 1.00 17.52 135 PHE C O 1
ATOM 3181 N N . ALA C 1 136 ? 30.398 45.784 -26.958 1.00 15.23 136 ALA C N 1
ATOM 3182 C CA . ALA C 1 136 ? 30.642 45.051 -25.702 1.00 16.63 136 ALA C CA 1
ATOM 3183 C C . ALA C 1 136 ? 32.119 44.625 -25.632 1.00 16.80 136 ALA C C 1
ATOM 3184 O O . ALA C 1 136 ? 32.698 44.653 -24.545 1.00 17.73 136 ALA C O 1
ATOM 3186 N N . VAL C 1 137 ? 32.661 44.076 -26.710 1.00 17.94 137 VAL C N 1
ATOM 3187 C CA . VAL C 1 137 ? 34.079 43.596 -26.713 1.00 18.64 137 VAL C CA 1
ATOM 3188 C C . VAL C 1 137 ? 35.002 44.803 -26.466 1.00 18.82 137 VAL C C 1
ATOM 3189 O O . VAL C 1 137 ? 35.911 44.707 -25.634 1.00 16.93 137 VAL C O 1
ATOM 3193 N N . ASP C 1 138 ? 34.679 45.928 -27.087 1.00 18.30 138 ASP C N 1
ATOM 3194 C CA . ASP C 1 138 ? 35.441 47.200 -26.909 1.00 17.90 138 ASP C CA 1
ATOM 3195 C C . ASP C 1 138 ? 35.442 47.587 -25.415 1.00 18.67 138 ASP C C 1
ATOM 3196 O O . ASP C 1 138 ? 36.493 47.946 -24.870 1.00 19.47 138 ASP C O 1
ATOM 3201 N N . ILE C 1 139 ? 34.283 47.549 -24.737 1.00 15.54 139 ILE C N 1
ATOM 3202 C CA . ILE C 1 139 ? 34.156 47.868 -23.280 1.00 16.85 139 ILE C CA 1
ATOM 3203 C C . ILE C 1 139 ? 35.071 46.945 -22.483 1.00 16.58 139 ILE C C 1
ATOM 3204 O O . ILE C 1 139 ? 35.842 47.451 -21.693 1.00 17.52 139 ILE C O 1
ATOM 3209 N N . LEU C 1 140 ? 34.972 45.628 -22.675 1.00 16.94 140 LEU C N 1
ATOM 3210 C CA . LEU C 1 140 ? 35.778 44.682 -21.881 1.00 17.63 140 LEU C CA 1
ATOM 3211 C C . LEU C 1 140 ? 37.264 44.880 -22.168 1.00 17.16 140 LEU C C 1
ATOM 3212 O O . LEU C 1 140 ? 38.056 44.756 -21.206 1.00 19.17 140 LEU C O 1
ATOM 3217 N N . ALA C 1 141 ? 37.648 45.134 -23.412 1.00 19.59 141 ALA C N 1
ATOM 3218 C CA . ALA C 1 141 ? 39.062 45.362 -23.795 1.00 20.45 141 ALA C CA 1
ATOM 3219 C C . ALA C 1 141 ? 39.649 46.521 -22.979 1.00 21.18 141 ALA C C 1
ATOM 3220 O O . ALA C 1 141 ? 40.879 46.529 -22.668 1.00 20.35 141 ALA C O 1
ATOM 3222 N N . ASN C 1 142 ? 38.856 47.549 -22.713 1.00 18.57 142 ASN C N 1
ATOM 3223 C CA . ASN C 1 142 ? 39.360 48.838 -22.192 1.00 20.46 142 ASN C CA 1
ATOM 3224 C C . ASN C 1 142 ? 39.112 48.985 -20.685 1.00 20.81 142 ASN C C 1
ATOM 3225 O O . ASN C 1 142 ? 39.606 49.956 -20.115 1.00 18.42 142 ASN C O 1
ATOM 3230 N N . LEU C 1 143 ? 38.387 48.065 -20.052 1.00 21.44 143 LEU C N 1
ATOM 3231 C CA . LEU C 1 143 ? 38.057 48.144 -18.602 1.00 24.14 143 LEU C CA 1
ATOM 3232 C C . LEU C 1 143 ? 39.348 47.999 -17.803 1.00 26.45 143 LEU C C 1
ATOM 3233 O O . LEU C 1 143 ? 40.133 47.110 -18.116 1.00 26.39 143 LEU C O 1
ATOM 3238 N N . LYS C 1 144 ? 39.478 48.819 -16.774 1.00 27.99 144 LYS C N 1
ATOM 3239 C CA . LYS C 1 144 ? 40.653 48.740 -15.878 1.00 30.85 144 LYS C CA 1
ATOM 3240 C C . LYS C 1 144 ? 40.183 48.259 -14.503 1.00 30.07 144 LYS C C 1
ATOM 3241 O O . LYS C 1 144 ? 39.027 48.507 -14.152 1.00 30.27 144 LYS C O 1
ATOM 3247 N N . LYS C 1 145 ? 41.055 47.571 -13.776 1.00 29.64 145 LYS C N 1
ATOM 3248 C CA . LYS C 1 145 ? 40.741 47.107 -12.403 1.00 28.04 145 LYS C CA 1
ATOM 3249 C C . LYS C 1 145 ? 40.324 48.280 -11.509 1.00 30.11 145 LYS C C 1
ATOM 3250 O O . LYS C 1 145 ? 41.009 49.295 -11.538 1.00 28.02 145 LYS C O 1
ATOM 3256 N N . LEU C 1 146 ? 39.198 48.143 -10.799 1.00 34.19 146 LEU C N 1
ATOM 3257 C CA . LEU C 1 146 ? 38.685 49.168 -9.836 1.00 40.05 146 LEU C CA 1
ATOM 3258 C C . LEU C 1 146 ? 38.104 50.417 -10.527 1.00 40.76 146 LEU C C 1
ATOM 3259 O O . LEU C 1 146 ? 37.996 51.435 -9.846 1.00 38.14 146 LEU C O 1
ATOM 3264 N N . GLU C 1 147 ? 37.769 50.355 -11.821 1.00 49.16 147 GLU C N 1
ATOM 3265 C CA . GLU C 1 147 ? 37.071 51.502 -12.487 1.00 53.53 147 GLU C CA 1
ATOM 3266 C C . GLU C 1 147 ? 35.665 51.633 -11.878 1.00 58.71 147 GLU C C 1
ATOM 3267 O O . GLU C 1 147 ? 35.066 50.583 -11.587 1.00 64.68 147 GLU C O 1
ATOM 3273 N N . HIS C 1 148 ? 35.174 52.868 -11.690 1.00 71.58 148 HIS C N 1
ATOM 3274 C CA . HIS C 1 148 ? 33.840 53.209 -11.106 1.00 70.48 148 HIS C CA 1
ATOM 3275 C C . HIS C 1 148 ? 33.637 52.451 -9.789 1.00 70.60 148 HIS C C 1
ATOM 3276 O O . HIS C 1 148 ? 33.514 53.079 -8.739 1.00 69.04 148 HIS C O 1
ATOM 3283 N N . PRO D 1 2 ? 25.997 30.754 32.553 1.00 76.41 2 PRO D N 1
ATOM 3284 C CA . PRO D 1 2 ? 26.383 32.172 32.716 1.00 74.87 2 PRO D CA 1
ATOM 3285 C C . PRO D 1 2 ? 25.883 33.030 31.537 1.00 62.15 2 PRO D C 1
ATOM 3286 O O . PRO D 1 2 ? 25.070 33.900 31.795 1.00 63.80 2 PRO D O 1
ATOM 3290 N N . GLY D 1 3 ? 26.344 32.760 30.301 1.00 49.00 3 GLY D N 1
ATOM 3291 C CA . GLY D 1 3 ? 25.716 33.265 29.066 1.00 41.32 3 GLY D CA 1
ATOM 3292 C C . GLY D 1 3 ? 24.204 33.086 29.137 1.00 36.27 3 GLY D C 1
ATOM 3293 O O . GLY D 1 3 ? 23.760 31.992 29.538 1.00 29.30 3 GLY D O 1
ATOM 3294 N N . LYS D 1 4 ? 23.422 34.115 28.797 1.00 33.17 4 LYS D N 1
ATOM 3295 C CA . LYS D 1 4 ? 21.939 34.036 28.915 1.00 29.77 4 LYS D CA 1
ATOM 3296 C C . LYS D 1 4 ? 21.294 34.274 27.542 1.00 29.86 4 LYS D C 1
ATOM 3297 O O . LYS D 1 4 ? 21.720 35.223 26.880 1.00 24.84 4 LYS D O 1
ATOM 3303 N N . ILE D 1 5 ? 20.296 33.463 27.172 1.00 24.92 5 ILE D N 1
ATOM 3304 C CA . ILE D 1 5 ? 19.512 33.630 25.909 1.00 23.62 5 ILE D CA 1
ATOM 3305 C C . ILE D 1 5 ? 18.163 34.187 26.327 1.00 23.67 5 ILE D C 1
ATOM 3306 O O . ILE D 1 5 ? 17.580 33.659 27.285 1.00 22.01 5 ILE D O 1
ATOM 3311 N N . LEU D 1 6 ? 17.703 35.253 25.665 1.00 21.89 6 LEU D N 1
ATOM 3312 C CA . LEU D 1 6 ? 16.328 35.754 25.869 1.00 22.86 6 LEU D CA 1
ATOM 3313 C C . LEU D 1 6 ? 15.405 34.978 24.922 1.00 23.65 6 LEU D C 1
ATOM 3314 O O . LEU D 1 6 ? 15.620 35.054 23.703 1.00 21.11 6 LEU D O 1
ATOM 3319 N N . LEU D 1 7 ? 14.454 34.227 25.479 1.00 22.17 7 LEU D N 1
ATOM 3320 C CA . LEU D 1 7 ? 13.429 33.483 24.715 1.00 21.14 7 LEU D CA 1
ATOM 3321 C C . LEU D 1 7 ? 12.146 34.298 24.815 1.00 21.68 7 LEU D C 1
ATOM 3322 O O . LEU D 1 7 ? 11.615 34.457 25.945 1.00 18.91 7 LEU D O 1
ATOM 3327 N N . LEU D 1 8 ? 11.701 34.854 23.685 1.00 18.99 8 LEU D N 1
ATOM 3328 C CA . LEU D 1 8 ? 10.449 35.627 23.634 1.00 21.07 8 LEU D CA 1
ATOM 3329 C C . LEU D 1 8 ? 9.424 34.902 22.763 1.00 21.60 8 LEU D C 1
ATOM 3330 O O . LEU D 1 8 ? 9.745 34.511 21.643 1.00 22.34 8 LEU D O 1
ATOM 3335 N N . ASN D 1 9 ? 8.216 34.782 23.286 1.00 19.67 9 ASN D N 1
ATOM 3336 C CA . ASN D 1 9 ? 7.034 34.294 22.560 1.00 21.55 9 ASN D CA 1
ATOM 3337 C C . ASN D 1 9 ? 5.989 35.393 22.605 1.00 22.05 9 ASN D C 1
ATOM 3338 O O . ASN D 1 9 ? 5.662 35.904 23.706 1.00 22.38 9 ASN D O 1
ATOM 3343 N N . GLY D 1 10 ? 5.464 35.731 21.435 1.00 21.29 10 GLY D N 1
ATOM 3344 C CA . GLY D 1 10 ? 4.518 36.849 21.306 1.00 21.12 10 GLY D CA 1
ATOM 3345 C C . GLY D 1 10 ? 3.085 36.382 21.477 1.00 19.46 10 GLY D C 1
ATOM 3346 O O . GLY D 1 10 ? 2.797 35.324 22.040 1.00 19.30 10 GLY D O 1
ATOM 3347 N N . PRO D 1 11 ? 2.125 37.211 21.033 1.00 18.64 11 PRO D N 1
ATOM 3348 C CA . PRO D 1 11 ? 0.718 36.894 21.253 1.00 20.05 11 PRO D CA 1
ATOM 3349 C C . PRO D 1 11 ? 0.190 35.508 20.845 1.00 20.80 11 PRO D C 1
ATOM 3350 O O . PRO D 1 11 ? 0.605 35.019 19.835 1.00 19.11 11 PRO D O 1
ATOM 3354 N N . ASN D 1 12 ? -0.714 34.953 21.666 1.00 22.25 12 ASN D N 1
ATOM 3355 C CA . ASN D 1 12 ? -1.402 33.668 21.377 1.00 20.69 12 ASN D CA 1
ATOM 3356 C C . ASN D 1 12 ? -0.517 32.452 21.641 1.00 20.16 12 ASN D C 1
ATOM 3357 O O . ASN D 1 12 ? -1.068 31.362 21.686 1.00 21.14 12 ASN D O 1
ATOM 3362 N N . LEU D 1 13 ? 0.783 32.648 21.825 1.00 19.78 13 LEU D N 1
ATOM 3363 C CA . LEU D 1 13 ? 1.652 31.450 21.974 1.00 21.27 13 LEU D CA 1
ATOM 3364 C C . LEU D 1 13 ? 1.326 30.720 23.290 1.00 22.69 13 LEU D C 1
ATOM 3365 O O . LEU D 1 13 ? 1.579 29.511 23.361 1.00 21.50 13 LEU D O 1
ATOM 3370 N N . ASN D 1 14 ? 0.791 31.439 24.274 1.00 20.88 14 ASN D N 1
ATOM 3371 C CA . ASN D 1 14 ? 0.360 30.816 25.554 1.00 21.97 14 ASN D CA 1
ATOM 3372 C C . ASN D 1 14 ? -0.741 29.786 25.297 1.00 24.21 14 ASN D C 1
ATOM 3373 O O . ASN D 1 14 ? -0.957 28.945 26.161 1.00 23.25 14 ASN D O 1
ATOM 3378 N N . MET D 1 15 ? -1.397 29.860 24.138 1.00 23.87 15 MET D N 1
ATOM 3379 C CA . MET D 1 15 ? -2.552 28.977 23.830 1.00 23.65 15 MET D CA 1
ATOM 3380 C C . MET D 1 15 ? -2.115 27.725 23.047 1.00 24.45 15 MET D C 1
ATOM 3381 O O . MET D 1 15 ? -2.989 26.958 22.657 1.00 24.86 15 MET D O 1
ATOM 3386 N N . LEU D 1 16 ? -0.814 27.527 22.846 1.00 23.34 16 LEU D N 1
ATOM 3387 C CA . LEU D 1 16 ? -0.295 26.304 22.194 1.00 25.55 16 LEU D CA 1
ATOM 3388 C C . LEU D 1 16 ? -0.841 25.056 22.885 1.00 25.57 16 LEU D C 1
ATOM 3389 O O . LEU D 1 16 ? -0.814 25.010 24.107 1.00 27.08 16 LEU D O 1
ATOM 3394 N N . GLY D 1 17 ? -1.195 24.047 22.100 1.00 29.74 17 GLY D N 1
ATOM 3395 C CA . GLY D 1 17 ? -1.789 22.804 22.605 1.00 31.15 17 GLY D CA 1
ATOM 3396 C C . GLY D 1 17 ? -3.301 22.892 22.534 1.00 36.69 17 GLY D C 1
ATOM 3397 O O . GLY D 1 17 ? -3.917 21.861 22.375 1.00 33.48 17 GLY D O 1
ATOM 3398 N N . LYS D 1 18 ? -3.861 24.099 22.627 1.00 34.94 18 LYS D N 1
ATOM 3399 C CA . LYS D 1 18 ? -5.323 24.369 22.508 1.00 43.13 18 LYS D CA 1
ATOM 3400 C C . LYS D 1 18 ? -5.612 25.045 21.153 1.00 46.23 18 LYS D C 1
ATOM 3401 O O . LYS D 1 18 ? -6.628 24.654 20.519 1.00 38.62 18 LYS D O 1
ATOM 3407 N N . ARG D 1 19 ? -4.778 26.034 20.747 1.00 45.60 19 ARG D N 1
ATOM 3408 C CA . ARG D 1 19 ? -5.021 26.916 19.564 1.00 44.64 19 ARG D CA 1
ATOM 3409 C C . ARG D 1 19 ? -4.832 26.086 18.282 1.00 45.86 19 ARG D C 1
ATOM 3410 O O . ARG D 1 19 ? -3.761 25.466 18.116 1.00 41.63 19 ARG D O 1
ATOM 3418 N N . GLU D 1 20 ? -5.866 26.053 17.435 1.00 41.64 20 GLU D N 1
ATOM 3419 C CA . GLU D 1 20 ? -5.855 25.479 16.057 1.00 43.49 20 GLU D CA 1
ATOM 3420 C C . GLU D 1 20 ? -4.808 24.371 15.919 1.00 43.68 20 GLU D C 1
ATOM 3421 O O . GLU D 1 20 ? -3.812 24.526 15.205 1.00 36.62 20 GLU D O 1
ATOM 3427 N N . PRO D 1 21 ? -5.009 23.218 16.599 1.00 45.81 21 PRO D N 1
ATOM 3428 C CA . PRO D 1 21 ? -3.992 22.162 16.650 1.00 46.38 21 PRO D CA 1
ATOM 3429 C C . PRO D 1 21 ? -3.533 21.616 15.282 1.00 45.31 21 PRO D C 1
ATOM 3430 O O . PRO D 1 21 ? -2.382 21.229 15.161 1.00 43.44 21 PRO D O 1
ATOM 3434 N N . ASP D 1 22 ? -4.418 21.618 14.284 1.00 46.76 22 ASP D N 1
ATOM 3435 C CA . ASP D 1 22 ? -4.129 21.169 12.888 1.00 50.35 22 ASP D CA 1
ATOM 3436 C C . ASP D 1 22 ? -3.074 22.086 12.222 1.00 50.81 22 ASP D C 1
ATOM 3437 O O . ASP D 1 22 ? -2.368 21.612 11.292 1.00 50.09 22 ASP D O 1
ATOM 3442 N N . ILE D 1 23 ? -2.920 23.334 12.695 1.00 45.42 23 ILE D N 1
ATOM 3443 C CA . ILE D 1 23 ? -1.866 24.293 12.231 1.00 44.15 23 ILE D CA 1
ATOM 3444 C C . ILE D 1 23 ? -0.656 24.278 13.184 1.00 44.68 23 ILE D C 1
ATOM 3445 O O . ILE D 1 23 ? 0.484 24.165 12.682 1.00 40.08 23 ILE D O 1
ATOM 3450 N N . TYR D 1 24 ? -0.877 24.387 14.503 1.00 45.66 24 TYR D N 1
ATOM 3451 C CA . TYR D 1 24 ? 0.196 24.650 15.508 1.00 42.33 24 TYR D CA 1
ATOM 3452 C C . TYR D 1 24 ? 0.630 23.377 16.258 1.00 43.18 24 TYR D C 1
ATOM 3453 O O . TYR D 1 24 ? 1.661 23.473 16.977 1.00 38.44 24 TYR D O 1
ATOM 3462 N N . GLY D 1 25 ? -0.098 22.248 16.130 1.00 39.58 25 GLY D N 1
ATOM 3463 C CA . GLY D 1 25 ? 0.194 20.983 16.854 1.00 40.36 25 GLY D CA 1
ATOM 3464 C C . GLY D 1 25 ? -0.265 20.973 18.312 1.00 40.64 25 GLY D C 1
ATOM 3465 O O . GLY D 1 25 ? -0.932 21.959 18.738 1.00 38.73 25 GLY D O 1
ATOM 3466 N N . HIS D 1 26 ? 0.150 19.933 19.069 1.00 41.70 26 HIS D N 1
ATOM 3467 C CA . HIS D 1 26 ? -0.326 19.539 20.430 1.00 40.62 26 HIS D CA 1
ATOM 3468 C C . HIS D 1 26 ? 0.715 19.855 21.529 1.00 36.65 26 HIS D C 1
ATOM 3469 O O . HIS D 1 26 ? 0.455 19.624 22.724 1.00 36.32 26 HIS D O 1
ATOM 3476 N N . ASP D 1 27 ? 1.867 20.374 21.139 1.00 32.06 27 ASP D N 1
ATOM 3477 C CA . ASP D 1 27 ? 2.904 20.874 22.062 1.00 30.83 27 ASP D CA 1
ATOM 3478 C C . ASP D 1 27 ? 2.393 22.151 22.736 1.00 28.80 27 ASP D C 1
ATOM 3479 O O . ASP D 1 27 ? 1.598 22.885 22.120 1.00 28.82 27 ASP D O 1
ATOM 3484 N N . THR D 1 28 ? 2.886 22.431 23.936 1.00 24.16 28 THR D N 1
ATOM 3485 C CA . THR D 1 28 ? 2.484 23.607 24.733 1.00 24.78 28 THR D CA 1
ATOM 3486 C C . THR D 1 28 ? 3.614 24.623 24.771 1.00 23.05 28 THR D C 1
ATOM 3487 O O . THR D 1 28 ? 4.754 24.274 24.389 1.00 25.90 28 THR D O 1
ATOM 3491 N N . LEU D 1 29 ? 3.326 25.813 25.287 1.00 23.48 29 LEU D N 1
ATOM 3492 C CA . LEU D 1 29 ? 4.369 26.838 25.562 1.00 24.18 29 LEU D CA 1
ATOM 3493 C C . LEU D 1 29 ? 5.363 26.244 26.578 1.00 24.10 29 LEU D C 1
ATOM 3494 O O . LEU D 1 29 ? 6.561 26.545 26.516 1.00 23.57 29 LEU D O 1
ATOM 3499 N N . GLU D 1 30 ? 4.863 25.470 27.540 1.00 26.19 30 GLU D N 1
ATOM 3500 C CA . GLU D 1 30 ? 5.730 24.796 28.549 1.00 28.57 30 GLU D CA 1
ATOM 3501 C C . GLU D 1 30 ? 6.703 23.868 27.809 1.00 26.28 30 GLU D C 1
ATOM 3502 O O . GLU D 1 30 ? 7.927 23.865 28.151 1.00 23.65 30 GLU D O 1
ATOM 3508 N N . ASP D 1 31 ? 6.230 23.119 26.813 1.00 24.92 31 ASP D N 1
ATOM 3509 C CA . ASP D 1 31 ? 7.129 22.234 26.012 1.00 24.82 31 ASP D CA 1
ATOM 3510 C C . ASP D 1 31 ? 8.219 23.051 25.311 1.00 25.86 31 ASP D C 1
ATOM 3511 O O . ASP D 1 31 ? 9.396 22.578 25.221 1.00 22.03 31 ASP D O 1
ATOM 3516 N N . VAL D 1 32 ? 7.825 24.208 24.774 1.00 24.48 32 VAL D N 1
ATOM 3517 C CA . VAL D 1 32 ? 8.756 25.113 24.048 1.00 23.32 32 VAL D CA 1
ATOM 3518 C C . VAL D 1 32 ? 9.869 25.556 24.986 1.00 22.42 32 VAL D C 1
ATOM 3519 O O . VAL D 1 32 ? 11.048 25.438 24.642 1.00 22.41 32 VAL D O 1
ATOM 3523 N N . VAL D 1 33 ? 9.490 26.120 26.129 1.00 24.08 33 VAL D N 1
ATOM 3524 C CA . VAL D 1 33 ? 10.468 26.690 27.102 1.00 23.58 33 VAL D CA 1
ATOM 3525 C C . VAL D 1 33 ? 11.364 25.557 27.609 1.00 22.57 33 VAL D C 1
ATOM 3526 O O . VAL D 1 33 ? 12.629 25.730 27.640 1.00 22.37 33 VAL D O 1
ATOM 3530 N N . ALA D 1 34 ? 10.767 24.410 27.916 1.00 24.62 34 ALA D N 1
ATOM 3531 C CA . ALA D 1 34 ? 11.496 23.201 28.381 1.00 24.96 34 ALA D CA 1
ATOM 3532 C C . ALA D 1 34 ? 12.574 22.805 27.374 1.00 25.73 34 ALA D C 1
ATOM 3533 O O . ALA D 1 34 ? 13.723 22.530 27.796 1.00 27.36 34 ALA D O 1
ATOM 3535 N N . LEU D 1 35 ? 12.233 22.757 26.082 1.00 25.82 35 LEU D N 1
ATOM 3536 C CA . LEU D 1 35 ? 13.146 22.288 25.011 1.00 22.63 35 LEU D CA 1
ATOM 3537 C C . LEU D 1 35 ? 14.301 23.270 24.843 1.00 21.22 35 LEU D C 1
ATOM 3538 O O . LEU D 1 35 ? 15.467 22.808 24.744 1.00 24.76 35 LEU D O 1
ATOM 3543 N N . ALA D 1 36 ? 13.994 24.553 24.751 1.00 23.00 36 ALA D N 1
ATOM 3544 C CA . ALA D 1 36 ? 14.989 25.650 24.630 1.00 22.02 36 ALA D CA 1
ATOM 3545 C C . ALA D 1 36 ? 15.929 25.640 25.839 1.00 23.53 36 ALA D C 1
ATOM 3546 O O . ALA D 1 36 ? 17.167 25.745 25.651 1.00 23.43 36 ALA D O 1
ATOM 3548 N N . THR D 1 37 ? 15.352 25.560 27.044 1.00 23.28 37 THR D N 1
ATOM 3549 C CA . THR D 1 37 ? 16.107 25.526 28.324 1.00 23.87 37 THR D CA 1
ATOM 3550 C C . THR D 1 37 ? 17.064 24.329 28.311 1.00 22.16 37 THR D C 1
ATOM 3551 O O . THR D 1 37 ? 18.246 24.526 28.566 1.00 23.36 37 THR D O 1
ATOM 3555 N N . ALA D 1 38 ? 16.588 23.128 28.010 1.00 24.00 38 ALA D N 1
ATOM 3556 C CA . ALA D 1 38 ? 17.423 21.903 27.998 1.00 22.87 38 ALA D CA 1
ATOM 3557 C C . ALA D 1 38 ? 18.527 22.030 26.947 1.00 21.94 38 ALA D C 1
ATOM 3558 O O . ALA D 1 38 ? 19.656 21.608 27.222 1.00 23.53 38 ALA D O 1
ATOM 3560 N N . GLU D 1 39 ? 18.232 22.577 25.757 1.00 23.95 39 GLU D N 1
ATOM 3561 C CA . GLU D 1 39 ? 19.273 22.716 24.710 1.00 20.97 39 GLU D CA 1
ATOM 3562 C C . GLU D 1 39 ? 20.328 23.698 25.183 1.00 21.07 39 GLU D C 1
ATOM 3563 O O . GLU D 1 39 ? 21.510 23.431 24.961 1.00 22.93 39 GLU D O 1
ATOM 3569 N N . ALA D 1 40 ? 19.928 24.801 25.797 1.00 20.36 40 ALA D N 1
ATOM 3570 C CA . ALA D 1 40 ? 20.878 25.839 26.227 1.00 20.42 40 ALA D CA 1
ATOM 3571 C C . ALA D 1 40 ? 21.832 25.230 27.252 1.00 22.98 40 ALA D C 1
ATOM 3572 O O . ALA D 1 40 ? 23.051 25.526 27.182 1.00 22.45 40 ALA D O 1
ATOM 3574 N N . ALA D 1 41 ? 21.299 24.415 28.172 1.00 23.59 41 ALA D N 1
ATOM 3575 C CA . ALA D 1 41 ? 22.110 23.770 29.238 1.00 27.24 41 ALA D CA 1
ATOM 3576 C C . ALA D 1 41 ? 23.232 22.934 28.617 1.00 26.79 41 ALA D C 1
ATOM 3577 O O . ALA D 1 41 ? 24.329 22.917 29.228 1.00 26.31 41 ALA D O 1
ATOM 3579 N N . LYS D 1 42 ? 23.008 22.287 27.465 1.00 25.52 42 LYS D N 1
ATOM 3580 C CA . LYS D 1 42 ? 24.031 21.428 26.821 1.00 29.13 42 LYS D CA 1
ATOM 3581 C C . LYS D 1 42 ? 25.227 22.305 26.423 1.00 28.21 42 LYS D C 1
ATOM 3582 O O . LYS D 1 42 ? 26.366 21.789 26.334 1.00 28.04 42 LYS D O 1
ATOM 3588 N N . HIS D 1 43 ? 24.978 23.595 26.196 1.00 27.19 43 HIS D N 1
ATOM 3589 C CA . HIS D 1 43 ? 26.007 24.617 25.859 1.00 28.79 43 HIS D CA 1
ATOM 3590 C C . HIS D 1 43 ? 26.446 25.409 27.092 1.00 30.18 43 HIS D C 1
ATOM 3591 O O . HIS D 1 43 ? 27.138 26.443 26.912 1.00 27.80 43 HIS D O 1
ATOM 3598 N N . GLY D 1 44 ? 26.051 24.998 28.298 1.00 28.76 44 GLY D N 1
ATOM 3599 C CA . GLY D 1 44 ? 26.353 25.768 29.525 1.00 29.22 44 GLY D CA 1
ATOM 3600 C C . GLY D 1 44 ? 25.674 27.125 29.555 1.00 29.03 44 GLY D C 1
ATOM 3601 O O . GLY D 1 44 ? 26.176 28.041 30.222 1.00 29.51 44 GLY D O 1
ATOM 3602 N N . LEU D 1 45 ? 24.528 27.278 28.906 1.00 24.47 45 LEU D N 1
ATOM 3603 C CA . LEU D 1 45 ? 23.826 28.581 28.875 1.00 25.54 45 LEU D CA 1
ATOM 3604 C C . LEU D 1 45 ? 22.524 28.459 29.658 1.00 24.83 45 LEU D C 1
ATOM 3605 O O . LEU D 1 45 ? 21.972 27.313 29.841 1.00 25.81 45 LEU D O 1
ATOM 3610 N N . GLU D 1 46 ? 22.015 29.622 30.029 1.00 25.28 46 GLU D N 1
ATOM 3611 C CA . GLU D 1 46 ? 20.730 29.768 30.727 1.00 27.47 46 GLU D CA 1
ATOM 3612 C C . GLU D 1 46 ? 19.735 30.385 29.744 1.00 26.74 46 GLU D C 1
ATOM 3613 O O . GLU D 1 46 ? 20.175 31.061 28.765 1.00 25.95 46 GLU D O 1
ATOM 3619 N N . VAL D 1 47 ? 18.465 30.191 30.034 1.00 28.21 47 VAL D N 1
ATOM 3620 C CA . VAL D 1 47 ? 17.360 30.813 29.251 1.00 26.99 47 VAL D CA 1
ATOM 3621 C C . VAL D 1 47 ? 16.527 31.677 30.186 1.00 30.01 47 VAL D C 1
ATOM 3622 O O . VAL D 1 47 ? 16.014 31.120 31.181 1.00 28.66 47 VAL D O 1
ATOM 3626 N N . GLU D 1 48 ? 16.295 32.932 29.800 1.00 26.41 48 GLU D N 1
ATOM 3627 C CA . GLU D 1 48 ? 15.256 33.790 30.398 1.00 28.99 48 GLU D CA 1
ATOM 3628 C C . GLU D 1 48 ? 14.078 33.839 29.410 1.00 28.84 48 GLU D C 1
ATOM 3629 O O . GLU D 1 48 ? 14.224 34.453 28.342 1.00 27.02 48 GLU D O 1
ATOM 3635 N N . ALA D 1 49 ? 12.972 33.179 29.741 1.00 27.70 49 ALA D N 1
ATOM 3636 C CA . ALA D 1 49 ? 11.773 33.063 28.882 1.00 24.32 49 ALA D CA 1
ATOM 3637 C C . ALA D 1 49 ? 10.698 34.075 29.312 1.00 27.17 49 ALA D C 1
ATOM 3638 O O . ALA D 1 49 ? 10.345 34.158 30.525 1.00 25.84 49 ALA D O 1
ATOM 3640 N N . LEU D 1 50 ? 10.093 34.746 28.325 1.00 22.07 50 LEU D N 1
ATOM 3641 C CA . LEU D 1 50 ? 8.870 35.559 28.515 1.00 22.74 50 LEU D CA 1
ATOM 3642 C C . LEU D 1 50 ? 7.908 35.262 27.367 1.00 22.41 50 LEU D C 1
ATOM 3643 O O . LEU D 1 50 ? 8.381 35.167 26.220 1.00 22.00 50 LEU D O 1
ATOM 3648 N N . GLN D 1 51 ? 6.624 35.140 27.671 1.00 21.40 51 GLN D N 1
ATOM 3649 C CA . GLN D 1 51 ? 5.548 35.138 26.665 1.00 20.29 51 GLN D CA 1
ATOM 3650 C C . GLN D 1 51 ? 4.608 36.272 27.044 1.00 21.78 51 GLN D C 1
ATOM 3651 O O . GLN D 1 51 ? 4.361 36.488 28.249 1.00 20.79 51 GLN D O 1
ATOM 3657 N N . SER D 1 52 ? 4.129 37.030 26.075 1.00 21.24 52 SER D N 1
ATOM 3658 C CA . SER D 1 52 ? 3.182 38.118 26.378 1.00 20.69 52 SER D CA 1
ATOM 3659 C C . SER D 1 52 ? 2.279 38.359 25.190 1.00 24.85 52 SER D C 1
ATOM 3660 O O . SER D 1 52 ? 2.780 38.268 24.034 1.00 20.46 52 SER D O 1
ATOM 3663 N N . ASN D 1 53 ? 1.039 38.749 25.488 1.00 22.69 53 ASN D N 1
ATOM 3664 C CA . ASN D 1 53 ? 0.067 39.192 24.477 1.00 23.17 53 ASN D CA 1
ATOM 3665 C C . ASN D 1 53 ? 0.200 40.702 24.290 1.00 23.69 53 ASN D C 1
ATOM 3666 O O . ASN D 1 53 ? -0.515 41.245 23.403 1.00 22.94 53 ASN D O 1
ATOM 3671 N N . HIS D 1 54 ? 1.142 41.326 25.001 1.00 23.93 54 HIS D N 1
ATOM 3672 C CA . HIS D 1 54 ? 1.391 42.797 25.007 1.00 24.53 54 HIS D CA 1
ATOM 3673 C C . HIS D 1 54 ? 2.705 43.098 24.276 1.00 24.77 54 HIS D C 1
ATOM 3674 O O . HIS D 1 54 ? 3.788 42.713 24.789 1.00 25.48 54 HIS D O 1
ATOM 3681 N N . GLU D 1 55 ? 2.621 43.733 23.109 1.00 23.91 55 GLU D N 1
ATOM 3682 C CA . GLU D 1 55 ? 3.827 44.073 22.334 1.00 24.16 55 GLU D CA 1
ATOM 3683 C C . GLU D 1 55 ? 4.849 44.810 23.224 1.00 22.52 55 GLU D C 1
ATOM 3684 O O . GLU D 1 55 ? 6.055 44.499 23.100 1.00 23.10 55 GLU D O 1
ATOM 3690 N N . GLY D 1 56 ? 4.395 45.794 24.010 1.00 22.21 56 GLY D N 1
ATOM 3691 C CA . GLY D 1 56 ? 5.242 46.666 24.867 1.00 23.45 56 GLY D CA 1
ATOM 3692 C C . GLY D 1 56 ? 6.052 45.863 25.883 1.00 21.79 56 GLY D C 1
ATOM 3693 O O . GLY D 1 56 ? 7.205 46.212 26.172 1.00 21.24 56 GLY D O 1
ATOM 3694 N N . GLU D 1 57 ? 5.530 44.730 26.333 1.00 23.24 57 GLU D N 1
ATOM 3695 C CA . GLU D 1 57 ? 6.234 43.870 27.317 1.00 27.81 57 GLU D CA 1
ATOM 3696 C C . GLU D 1 57 ? 7.418 43.170 26.628 1.00 25.30 57 GLU D C 1
ATOM 3697 O O . GLU D 1 57 ? 8.503 43.045 27.236 1.00 26.11 57 GLU D O 1
ATOM 3703 N N . LEU D 1 58 ? 7.230 42.700 25.382 1.00 24.22 58 LEU D N 1
ATOM 3704 C CA . LEU D 1 58 ? 8.321 42.131 24.551 1.00 23.54 58 LEU D CA 1
ATOM 3705 C C . LEU D 1 58 ? 9.384 43.187 24.257 1.00 20.96 58 LEU D C 1
ATOM 3706 O O . LEU D 1 58 ? 10.568 42.884 24.361 1.00 22.27 58 LEU D O 1
ATOM 3711 N N . ILE D 1 59 ? 8.969 44.387 23.893 1.00 20.45 59 ILE D N 1
ATOM 3712 C CA . ILE D 1 59 ? 9.918 45.486 23.600 1.00 20.88 59 ILE D CA 1
ATOM 3713 C C . ILE D 1 59 ? 10.710 45.816 24.873 1.00 23.13 59 ILE D C 1
ATOM 3714 O O . ILE D 1 59 ? 11.947 45.943 24.789 1.00 23.73 59 ILE D O 1
ATOM 3719 N N . ASP D 1 60 ? 10.032 46.001 26.010 1.00 24.11 60 ASP D N 1
ATOM 3720 C CA . ASP D 1 60 ? 10.763 46.245 27.286 1.00 26.98 60 ASP D CA 1
ATOM 3721 C C . ASP D 1 60 ? 11.797 45.133 27.502 1.00 28.37 60 ASP D C 1
ATOM 3722 O O . ASP D 1 60 ? 12.927 45.471 27.881 1.00 28.68 60 ASP D O 1
ATOM 3727 N N . ALA D 1 61 ? 11.428 43.865 27.283 1.00 24.74 61 ALA D N 1
ATOM 3728 C CA . ALA D 1 61 ? 12.311 42.697 27.539 1.00 25.64 61 ALA D CA 1
ATOM 3729 C C . ALA D 1 61 ? 13.555 42.777 26.667 1.00 26.34 61 ALA D C 1
ATOM 3730 O O . ALA D 1 61 ? 14.670 42.495 27.156 1.00 23.86 61 ALA D O 1
ATOM 3732 N N . LEU D 1 62 ? 13.378 43.117 25.378 1.00 23.35 62 LEU D N 1
ATOM 3733 C CA . LEU D 1 62 ? 14.511 43.315 24.456 1.00 23.12 62 LEU D CA 1
ATOM 3734 C C . LEU D 1 62 ? 15.424 44.418 24.983 1.00 21.24 62 LEU D C 1
ATOM 3735 O O . LEU D 1 62 ? 16.625 44.200 24.957 1.00 24.02 62 LEU D O 1
ATOM 3740 N N . HIS D 1 63 ? 14.884 45.556 25.398 1.00 22.95 63 HIS D N 1
ATOM 3741 C CA . HIS D 1 63 ? 15.739 46.685 25.832 1.00 24.86 63 HIS D CA 1
ATOM 3742 C C . HIS D 1 63 ? 16.541 46.269 27.076 1.00 26.83 63 HIS D C 1
ATOM 3743 O O . HIS D 1 63 ? 17.759 46.596 27.155 1.00 24.65 63 HIS D O 1
ATOM 3750 N N . ASN D 1 64 ? 15.856 45.599 28.013 1.00 28.55 64 ASN D N 1
ATOM 3751 C CA . ASN D 1 64 ? 16.393 45.209 29.340 1.00 27.81 64 ASN D CA 1
ATOM 3752 C C . ASN D 1 64 ? 17.465 44.148 29.144 1.00 29.44 64 ASN D C 1
ATOM 3753 O O . ASN D 1 64 ? 18.255 43.970 30.064 1.00 30.30 64 ASN D O 1
ATOM 3758 N N . ALA D 1 65 ? 17.491 43.425 28.020 1.00 26.17 65 ALA D N 1
ATOM 3759 C CA . ALA D 1 65 ? 18.466 42.332 27.805 1.00 25.31 65 ALA D CA 1
ATOM 3760 C C . ALA D 1 65 ? 19.699 42.845 27.072 1.00 24.47 65 ALA D C 1
ATOM 3761 O O . ALA D 1 65 ? 20.639 42.042 26.829 1.00 29.42 65 ALA D O 1
ATOM 3763 N N . ARG D 1 66 ? 19.724 44.125 26.702 1.00 25.77 66 ARG D N 1
ATOM 3764 C CA . ARG D 1 66 ? 20.832 44.711 25.923 1.00 28.36 66 ARG D CA 1
ATOM 3765 C C . ARG D 1 66 ? 22.133 44.597 26.732 1.00 30.86 66 ARG D C 1
ATOM 3766 O O . ARG D 1 66 ? 22.167 45.037 27.885 1.00 33.81 66 ARG D O 1
ATOM 3774 N N . GLY D 1 67 ? 23.167 44.038 26.141 1.00 35.21 67 GLY D N 1
ATOM 3775 C CA . GLY D 1 67 ? 24.497 43.990 26.775 1.00 38.15 67 GLY D CA 1
ATOM 3776 C C . GLY D 1 67 ? 24.620 42.904 27.829 1.00 37.26 67 GLY D C 1
ATOM 3777 O O . GLY D 1 67 ? 25.776 42.604 28.169 1.00 41.37 67 GLY D O 1
ATOM 3778 N N . THR D 1 68 ? 23.519 42.319 28.319 1.00 33.70 68 THR D N 1
ATOM 3779 C CA . THR D 1 68 ? 23.554 41.265 29.378 1.00 31.02 68 THR D CA 1
ATOM 3780 C C . THR D 1 68 ? 23.324 39.860 28.791 1.00 34.43 68 THR D C 1
ATOM 3781 O O . THR D 1 68 ? 23.679 38.885 29.463 1.00 35.54 68 THR D O 1
ATOM 3785 N N . HIS D 1 69 ? 22.793 39.734 27.572 1.00 31.92 69 HIS D N 1
ATOM 3786 C CA . HIS D 1 69 ? 22.393 38.432 26.981 1.00 28.32 69 HIS D CA 1
ATOM 3787 C C . HIS D 1 69 ? 23.202 38.186 25.716 1.00 27.93 69 HIS D C 1
ATOM 3788 O O . HIS D 1 69 ? 23.618 39.173 25.096 1.00 27.05 69 HIS D O 1
ATOM 3795 N N . ILE D 1 70 ? 23.401 36.922 25.314 1.00 27.32 70 ILE D N 1
ATOM 3796 C CA . ILE D 1 70 ? 24.209 36.562 24.121 1.00 28.09 70 ILE D CA 1
ATOM 3797 C C . ILE D 1 70 ? 23.360 36.604 22.842 1.00 26.45 70 ILE D C 1
ATOM 3798 O O . ILE D 1 70 ? 23.954 36.556 21.755 1.00 26.80 70 ILE D O 1
ATOM 3803 N N . GLY D 1 71 ? 22.030 36.647 22.966 1.00 24.95 71 GLY D N 1
ATOM 3804 C CA . GLY D 1 71 ? 21.144 36.576 21.794 1.00 23.62 71 GLY D CA 1
ATOM 3805 C C . GLY D 1 71 ? 19.703 36.406 22.195 1.00 23.57 71 GLY D C 1
ATOM 3806 O O . GLY D 1 71 ? 19.375 36.236 23.419 1.00 23.54 71 GLY D O 1
ATOM 3807 N N . CYS D 1 72 ? 18.830 36.493 21.206 1.00 24.07 72 CYS D N 1
ATOM 3808 C CA . CYS D 1 72 ? 17.388 36.375 21.428 1.00 22.01 72 CYS D CA 1
ATOM 3809 C C . CYS D 1 72 ? 16.836 35.308 20.480 1.00 22.70 72 CYS D C 1
ATOM 3810 O O . CYS D 1 72 ? 17.200 35.324 19.295 1.00 24.09 72 CYS D O 1
ATOM 3813 N N . VAL D 1 73 ? 16.029 34.384 20.996 1.00 21.55 73 VAL D N 1
ATOM 3814 C CA . VAL D 1 73 ? 15.154 33.540 20.143 1.00 22.33 73 VAL D CA 1
ATOM 3815 C C . VAL D 1 73 ? 13.754 34.159 20.245 1.00 20.55 73 VAL D C 1
ATOM 3816 O O . VAL D 1 73 ? 13.218 34.276 21.363 1.00 20.24 73 VAL D O 1
ATOM 3820 N N . ILE D 1 74 ? 13.138 34.522 19.131 1.00 18.57 74 ILE D N 1
ATOM 3821 C CA . ILE D 1 74 ? 11.788 35.144 19.198 1.00 17.82 74 ILE D CA 1
ATOM 3822 C C . ILE D 1 74 ? 10.827 34.455 18.234 1.00 19.40 74 ILE D C 1
ATOM 3823 O O . ILE D 1 74 ? 11.145 34.323 17.029 1.00 19.53 74 ILE D O 1
ATOM 3828 N N . ASN D 1 75 ? 9.641 34.133 18.742 1.00 19.31 75 ASN D N 1
ATOM 3829 C CA . ASN D 1 75 ? 8.466 33.851 17.905 1.00 19.50 75 ASN D CA 1
ATOM 3830 C C . ASN D 1 75 ? 7.496 35.005 18.143 1.00 22.65 75 ASN D C 1
ATOM 3831 O O . ASN D 1 75 ? 6.831 35.019 19.180 1.00 20.55 75 ASN D O 1
ATOM 3836 N N . PRO D 1 76 ? 7.423 36.005 17.229 1.00 20.23 76 PRO D N 1
ATOM 3837 C CA . PRO D 1 76 ? 6.600 37.192 17.449 1.00 20.34 76 PRO D CA 1
ATOM 3838 C C . PRO D 1 76 ? 5.099 36.945 17.279 1.00 18.51 76 PRO D C 1
ATOM 3839 O O . PRO D 1 76 ? 4.329 37.857 17.470 1.00 20.55 76 PRO D O 1
ATOM 3843 N N . GLY D 1 77 ? 4.694 35.746 16.868 1.00 20.23 77 GLY D N 1
ATOM 3844 C CA . GLY D 1 77 ? 3.287 35.503 16.523 1.00 21.74 77 GLY D CA 1
ATOM 3845 C C . GLY D 1 77 ? 2.804 36.461 15.449 1.00 21.60 77 GLY D C 1
ATOM 3846 O O . GLY D 1 77 ? 3.582 36.773 14.548 1.00 21.67 77 GLY D O 1
ATOM 3847 N N . GLY D 1 78 ? 1.547 36.892 15.533 1.00 21.08 78 GLY D N 1
ATOM 3848 C CA . GLY D 1 78 ? 0.937 37.798 14.545 1.00 22.13 78 GLY D CA 1
ATOM 3849 C C . GLY D 1 78 ? 1.717 39.110 14.433 1.00 21.72 78 GLY D C 1
ATOM 3850 O O . GLY D 1 78 ? 1.642 39.767 13.382 1.00 19.85 78 GLY D O 1
ATOM 3851 N N . LEU D 1 79 ? 2.464 39.506 15.445 1.00 19.58 79 LEU D N 1
ATOM 3852 C CA . LEU D 1 79 ? 3.234 40.778 15.355 1.00 19.77 79 LEU D CA 1
ATOM 3853 C C . LEU D 1 79 ? 4.318 40.691 14.260 1.00 17.44 79 LEU D C 1
ATOM 3854 O O . LEU D 1 79 ? 4.889 41.726 13.864 1.00 20.57 79 LEU D O 1
ATOM 3859 N N . THR D 1 80 ? 4.724 39.478 13.884 1.00 20.02 80 THR D N 1
ATOM 3860 C CA . THR D 1 80 ? 5.731 39.221 12.830 1.00 18.75 80 THR D CA 1
ATOM 3861 C C . THR D 1 80 ? 5.427 40.074 11.596 1.00 19.70 80 THR D C 1
ATOM 3862 O O . THR D 1 80 ? 6.356 40.652 11.005 1.00 19.38 80 THR D O 1
ATOM 3866 N N . HIS D 1 81 ? 4.154 40.180 11.256 1.00 20.32 81 HIS D N 1
ATOM 3867 C CA . HIS D 1 81 ? 3.721 40.746 9.951 1.00 19.75 81 HIS D CA 1
ATOM 3868 C C . HIS D 1 81 ? 3.430 42.236 10.068 1.00 21.95 81 HIS D C 1
ATOM 3869 O O . HIS D 1 81 ? 3.269 42.874 9.019 1.00 22.47 81 HIS D O 1
ATOM 3876 N N . THR D 1 82 ? 3.367 42.776 11.280 1.00 20.83 82 THR D N 1
ATOM 3877 C CA . THR D 1 82 ? 2.647 44.050 11.535 1.00 20.40 82 THR D CA 1
ATOM 3878 C C . THR D 1 82 ? 3.511 45.077 12.276 1.00 20.07 82 THR D C 1
ATOM 3879 O O . THR D 1 82 ? 3.240 46.299 12.086 1.00 21.34 82 THR D O 1
ATOM 3883 N N . SER D 1 83 ? 4.473 44.648 13.103 1.00 20.45 83 SER D N 1
ATOM 3884 C CA . SER D 1 83 ? 5.094 45.564 14.087 1.00 19.84 83 SER D CA 1
ATOM 3885 C C . SER D 1 83 ? 6.467 46.061 13.618 1.00 20.56 83 SER D C 1
ATOM 3886 O O . SER D 1 83 ? 7.444 45.323 13.684 1.00 21.38 83 SER D O 1
ATOM 3889 N N . VAL D 1 84 ? 6.537 47.310 13.185 1.00 19.31 84 VAL D N 1
ATOM 3890 C CA . VAL D 1 84 ? 7.838 48.004 12.982 1.00 20.85 84 VAL D CA 1
ATOM 3891 C C . VAL D 1 84 ? 8.480 48.264 14.354 1.00 19.17 84 VAL D C 1
ATOM 3892 O O . VAL D 1 84 ? 9.711 48.213 14.451 1.00 20.77 84 VAL D O 1
ATOM 3896 N N . ALA D 1 85 ? 7.678 48.628 15.357 1.00 21.12 85 ALA D N 1
ATOM 3897 C CA . ALA D 1 85 ? 8.152 48.916 16.742 1.00 20.71 85 ALA D CA 1
ATOM 3898 C C . ALA D 1 85 ? 8.949 47.718 17.281 1.00 19.85 85 ALA D C 1
ATOM 3899 O O . ALA D 1 85 ? 10.060 47.908 17.774 1.00 20.38 85 ALA D O 1
ATOM 3901 N N . LEU D 1 86 ? 8.452 46.503 17.067 1.00 18.96 86 LEU D N 1
ATOM 3902 C CA . LEU D 1 86 ? 9.177 45.305 17.549 1.00 19.47 86 LEU D CA 1
ATOM 3903 C C . LEU D 1 86 ? 10.470 45.115 16.762 1.00 20.82 86 LEU D C 1
ATOM 3904 O O . LEU D 1 86 ? 11.517 44.784 17.412 1.00 21.72 86 LEU D O 1
ATOM 3909 N N . LEU D 1 87 ? 10.464 45.298 15.423 1.00 22.48 87 LEU D N 1
ATOM 3910 C CA . LEU D 1 87 ? 11.722 45.207 14.632 1.00 22.18 87 LEU D CA 1
ATOM 3911 C C . LEU D 1 87 ? 12.747 46.184 15.233 1.00 21.60 87 LEU D C 1
ATOM 3912 O O . LEU D 1 87 ? 13.904 45.811 15.513 1.00 23.42 87 LEU D O 1
ATOM 3917 N N . ASP D 1 88 ? 12.324 47.417 15.459 1.00 20.89 88 ASP D N 1
ATOM 3918 C CA . ASP D 1 88 ? 13.201 48.493 15.981 1.00 23.01 88 ASP D CA 1
ATOM 3919 C C . ASP D 1 88 ? 13.690 48.129 17.392 1.00 20.90 88 ASP D C 1
ATOM 3920 O O . ASP D 1 88 ? 14.773 48.561 17.738 1.00 20.59 88 ASP D O 1
ATOM 3925 N N . ALA D 1 89 ? 12.907 47.380 18.178 1.00 20.77 89 ALA D N 1
ATOM 3926 C CA . ALA D 1 89 ? 13.280 46.938 19.542 1.00 22.11 89 ALA D CA 1
ATOM 3927 C C . ALA D 1 89 ? 14.373 45.868 19.410 1.00 22.48 89 ALA D C 1
ATOM 3928 O O . ALA D 1 89 ? 15.382 45.902 20.171 1.00 23.38 89 ALA D O 1
ATOM 3930 N N . VAL D 1 90 ? 14.232 44.966 18.441 1.00 23.56 90 VAL D N 1
ATOM 3931 C CA . VAL D 1 90 ? 15.279 43.938 18.155 1.00 23.41 90 VAL D CA 1
ATOM 3932 C C . VAL D 1 90 ? 16.560 44.670 17.788 1.00 22.63 90 VAL D C 1
ATOM 3933 O O . VAL D 1 90 ? 17.633 44.294 18.316 1.00 23.57 90 VAL D O 1
ATOM 3937 N N . LYS D 1 91 ? 16.503 45.682 16.918 1.00 24.33 91 LYS D N 1
ATOM 3938 C CA . LYS D 1 91 ? 17.729 46.422 16.511 1.00 25.61 91 LYS D CA 1
ATOM 3939 C C . LYS D 1 91 ? 18.287 47.201 17.719 1.00 25.05 91 LYS D C 1
ATOM 3940 O O . LYS D 1 91 ? 19.529 47.154 17.932 1.00 24.49 91 LYS D O 1
ATOM 3946 N N . ALA D 1 92 ? 17.444 47.858 18.518 1.00 22.82 92 ALA D N 1
ATOM 3947 C CA . ALA D 1 92 ? 17.923 48.622 19.702 1.00 25.11 92 ALA D CA 1
ATOM 3948 C C . ALA D 1 92 ? 18.640 47.658 20.660 1.00 26.85 92 ALA D C 1
ATOM 3949 O O . ALA D 1 92 ? 19.675 48.048 21.249 1.00 28.18 92 ALA D O 1
ATOM 3951 N N . SER D 1 93 ? 18.159 46.418 20.788 1.00 26.17 93 SER D N 1
ATOM 3952 C CA . SER D 1 93 ? 18.722 45.406 21.730 1.00 26.55 93 SER D CA 1
ATOM 3953 C C . SER D 1 93 ? 20.168 45.041 21.370 1.00 26.61 93 SER D C 1
ATOM 3954 O O . SER D 1 93 ? 20.900 44.580 22.296 1.00 26.19 93 SER D O 1
ATOM 3957 N N . GLU D 1 94 ? 20.529 45.124 20.083 1.00 25.11 94 GLU D N 1
ATOM 3958 C CA . GLU D 1 94 ? 21.814 44.667 19.514 1.00 26.16 94 GLU D CA 1
ATOM 3959 C C . GLU D 1 94 ? 22.037 43.182 19.805 1.00 27.40 94 GLU D C 1
ATOM 3960 O O . GLU D 1 94 ? 23.161 42.754 19.668 1.00 28.96 94 GLU D O 1
ATOM 3966 N N . LEU D 1 95 ? 20.997 42.420 20.151 1.00 23.37 95 LEU D N 1
ATOM 3967 C CA . LEU D 1 95 ? 21.130 40.956 20.317 1.00 26.08 95 LEU D CA 1
ATOM 3968 C C . LEU D 1 95 ? 21.055 40.287 18.946 1.00 24.55 95 LEU D C 1
ATOM 3969 O O . LEU D 1 95 ? 20.094 40.499 18.198 1.00 25.13 95 LEU D O 1
ATOM 3974 N N . PRO D 1 96 ? 21.997 39.375 18.638 1.00 23.77 96 PRO D N 1
ATOM 3975 C CA . PRO D 1 96 ? 21.829 38.418 17.555 1.00 22.90 96 PRO D CA 1
ATOM 3976 C C . PRO D 1 96 ? 20.499 37.715 17.831 1.00 22.08 96 PRO D C 1
ATOM 3977 O O . PRO D 1 96 ? 20.291 37.195 18.934 1.00 25.18 96 PRO D O 1
ATOM 3981 N N . THR D 1 97 ? 19.643 37.717 16.836 1.00 19.97 97 THR D N 1
ATOM 3982 C CA . THR D 1 97 ? 18.233 37.254 16.973 1.00 19.91 97 THR D CA 1
ATOM 3983 C C . THR D 1 97 ? 17.911 36.183 15.951 1.00 20.48 97 THR D C 1
ATOM 3984 O O . THR D 1 97 ? 18.091 36.397 14.784 1.00 22.29 97 THR D O 1
ATOM 3988 N N . VAL D 1 98 ? 17.385 35.051 16.414 1.00 19.21 98 VAL D N 1
ATOM 3989 C CA . VAL D 1 98 ? 16.857 33.977 15.545 1.00 19.63 98 VAL D CA 1
ATOM 3990 C C . VAL D 1 98 ? 15.350 34.035 15.663 1.00 18.82 98 VAL D C 1
ATOM 3991 O O . VAL D 1 98 ? 14.856 34.045 16.780 1.00 19.93 98 VAL D O 1
ATOM 3995 N N . GLU D 1 99 ? 14.674 34.146 14.531 1.00 18.45 99 GLU D N 1
ATOM 3996 C CA . GLU D 1 99 ? 13.214 34.179 14.430 1.00 19.71 99 GLU D CA 1
ATOM 3997 C C . GLU D 1 99 ? 12.711 32.743 14.262 1.00 19.65 99 GLU D C 1
ATOM 3998 O O . GLU D 1 99 ? 13.238 32.050 13.348 1.00 21.46 99 GLU D O 1
ATOM 4004 N N . VAL D 1 100 ? 11.695 32.365 15.031 1.00 19.45 100 VAL D N 1
ATOM 4005 C CA . VAL D 1 100 ? 11.137 30.992 14.996 1.00 18.30 100 VAL D CA 1
ATOM 4006 C C . VAL D 1 100 ? 9.647 31.079 14.783 1.00 20.16 100 VAL D C 1
ATOM 4007 O O . VAL D 1 100 ? 8.998 31.900 15.440 1.00 21.24 100 VAL D O 1
ATOM 4011 N N . HIS D 1 101 ? 9.171 30.218 13.900 1.00 20.04 101 HIS D N 1
ATOM 4012 C CA . HIS D 1 101 ? 7.728 29.999 13.678 1.00 20.58 101 HIS D CA 1
ATOM 4013 C C . HIS D 1 101 ? 7.490 28.505 13.753 1.00 20.00 101 HIS D C 1
ATOM 4014 O O . HIS D 1 101 ? 8.292 27.753 13.199 1.00 20.97 101 HIS D O 1
ATOM 4021 N N . ILE D 1 102 ? 6.463 28.118 14.490 1.00 21.35 102 ILE D N 1
ATOM 4022 C CA . ILE D 1 102 ? 6.076 26.686 14.643 1.00 21.40 102 ILE D CA 1
ATOM 4023 C C . ILE D 1 102 ? 5.528 26.219 13.295 1.00 22.04 102 ILE D C 1
ATOM 4024 O O . ILE D 1 102 ? 5.962 25.153 12.827 1.00 23.23 102 ILE D O 1
ATOM 4029 N N . SER D 1 103 ? 4.576 26.981 12.758 1.00 24.46 103 SER D N 1
ATOM 4030 C CA . SER D 1 103 ? 3.940 26.792 11.436 1.00 26.99 103 SER D CA 1
ATOM 4031 C C . SER D 1 103 ? 4.867 27.355 10.356 1.00 25.79 103 SER D C 1
ATOM 4032 O O . SER D 1 103 ? 5.802 28.090 10.677 1.00 23.33 103 SER D O 1
ATOM 4035 N N . ASN D 1 104 ? 4.603 26.988 9.110 1.00 27.27 104 ASN D N 1
ATOM 4036 C CA . ASN D 1 104 ? 5.288 27.540 7.921 1.00 24.62 104 ASN D CA 1
ATOM 4037 C C . ASN D 1 104 ? 4.451 28.706 7.400 1.00 25.33 104 ASN D C 1
ATOM 4038 O O . ASN D 1 104 ? 3.499 28.469 6.677 1.00 30.96 104 ASN D O 1
ATOM 4043 N N . PRO D 1 105 ? 4.759 29.983 7.707 1.00 23.75 105 PRO D N 1
ATOM 4044 C CA . PRO D 1 105 ? 3.866 31.087 7.332 1.00 25.62 105 PRO D CA 1
ATOM 4045 C C . PRO D 1 105 ? 3.735 31.255 5.804 1.00 29.96 105 PRO D C 1
ATOM 4046 O O . PRO D 1 105 ? 2.699 31.728 5.321 1.00 30.97 105 PRO D O 1
ATOM 4050 N N . HIS D 1 106 ? 4.771 30.851 5.062 1.00 28.90 106 HIS D N 1
ATOM 4051 C CA . HIS D 1 106 ? 4.781 31.005 3.578 1.00 30.86 106 HIS D CA 1
ATOM 4052 C C . HIS D 1 106 ? 3.891 29.940 2.919 1.00 34.18 106 HIS D C 1
ATOM 4053 O O . HIS D 1 106 ? 3.776 29.976 1.691 1.00 45.18 106 HIS D O 1
ATOM 4060 N N . ALA D 1 107 ? 3.291 29.048 3.688 1.00 31.73 107 ALA D N 1
ATOM 4061 C CA . ALA D 1 107 ? 2.311 28.034 3.234 1.00 34.00 107 ALA D CA 1
ATOM 4062 C C . ALA D 1 107 ? 0.901 28.437 3.668 1.00 34.13 107 ALA D C 1
ATOM 4063 O O . ALA D 1 107 ? -0.014 27.624 3.531 1.00 37.29 107 ALA D O 1
ATOM 4065 N N . ARG D 1 108 ? 0.750 29.633 4.236 1.00 31.92 108 ARG D N 1
ATOM 4066 C CA . ARG D 1 108 ? -0.523 30.092 4.845 1.00 28.31 108 ARG D CA 1
ATOM 4067 C C . ARG D 1 108 ? -0.999 31.349 4.111 1.00 26.14 108 ARG D C 1
ATOM 4068 O O . ARG D 1 108 ? -0.525 31.598 2.998 1.00 26.11 108 ARG D O 1
ATOM 4076 N N . GLU D 1 109 ? -1.880 32.136 4.721 1.00 26.53 109 GLU D N 1
ATOM 4077 C CA . GLU D 1 109 ? -2.445 33.329 4.061 1.00 30.51 109 GLU D CA 1
ATOM 4078 C C . GLU D 1 109 ? -1.325 34.259 3.602 1.00 29.88 109 GLU D C 1
ATOM 4079 O O . GLU D 1 109 ? -0.301 34.382 4.288 1.00 25.70 109 GLU D O 1
ATOM 4085 N N . GLU D 1 110 ? -1.577 34.967 2.503 1.00 29.41 110 GLU D N 1
ATOM 4086 C CA . GLU D 1 110 ? -0.626 35.949 1.926 1.00 30.83 110 GLU D CA 1
ATOM 4087 C C . GLU D 1 110 ? -0.192 36.966 2.993 1.00 27.10 110 GLU D C 1
ATOM 4088 O O . GLU D 1 110 ? 0.960 37.408 2.939 1.00 26.66 110 GLU D O 1
ATOM 4094 N N . PHE D 1 111 ? -1.031 37.356 3.952 1.00 26.26 111 PHE D N 1
ATOM 4095 C CA . PHE D 1 111 ? -0.643 38.461 4.874 1.00 26.01 111 PHE D CA 1
ATOM 4096 C C . PHE D 1 111 ? 0.443 37.975 5.858 1.00 26.62 111 PHE D C 1
ATOM 4097 O O . PHE D 1 111 ? 1.134 38.839 6.443 1.00 28.81 111 PHE D O 1
ATOM 4105 N N . ARG D 1 112 ? 0.649 36.656 5.956 1.00 23.82 112 ARG D N 1
ATOM 4106 C CA . ARG D 1 112 ? 1.680 36.028 6.818 1.00 24.93 112 ARG D CA 1
ATOM 4107 C C . ARG D 1 112 ? 3.008 35.894 6.067 1.00 25.42 112 ARG D C 1
ATOM 4108 O O . ARG D 1 112 ? 3.995 35.429 6.675 1.00 23.12 112 ARG D O 1
ATOM 4116 N N . HIS D 1 113 ? 3.075 36.304 4.800 1.00 26.65 113 HIS D N 1
ATOM 4117 C CA . HIS D 1 113 ? 4.274 36.075 3.962 1.00 28.40 113 HIS D CA 1
ATOM 4118 C C . HIS D 1 113 ? 5.348 37.098 4.319 1.00 30.00 113 HIS D C 1
ATOM 4119 O O . HIS D 1 113 ? 6.516 36.822 4.039 1.00 35.43 113 HIS D O 1
ATOM 4126 N N . HIS D 1 114 ? 4.984 38.246 4.881 1.00 24.70 114 HIS D N 1
ATOM 4127 C CA . HIS D 1 114 ? 5.958 39.334 5.155 1.00 25.84 114 HIS D CA 1
ATOM 4128 C C . HIS D 1 114 ? 6.375 39.315 6.627 1.00 22.50 114 HIS D C 1
ATOM 4129 O O . HIS D 1 114 ? 5.516 39.206 7.455 1.00 22.82 114 HIS D O 1
ATOM 4136 N N . SER D 1 115 ? 7.655 39.454 6.941 1.00 21.15 115 SER D N 1
ATOM 4137 C CA . SER D 1 115 ? 8.122 39.475 8.358 1.00 19.57 115 SER D CA 1
ATOM 4138 C C . SER D 1 115 ? 9.020 40.682 8.515 1.00 20.15 115 SER D C 1
ATOM 4139 O O . SER D 1 115 ? 10.056 40.719 7.843 1.00 20.20 115 SER D O 1
ATOM 4142 N N . TYR D 1 116 ? 8.652 41.627 9.383 1.00 19.82 116 TYR D N 1
ATOM 4143 C CA . TYR D 1 116 ? 9.562 42.746 9.722 1.00 21.01 116 TYR D CA 1
ATOM 4144 C C . TYR D 1 116 ? 10.791 42.194 10.441 1.00 18.23 116 TYR D C 1
ATOM 4145 O O . TYR D 1 116 ? 11.865 42.702 10.207 1.00 19.69 116 TYR D O 1
ATOM 4154 N N . ILE D 1 117 ? 10.607 41.185 11.287 1.00 22.68 117 ILE D N 1
ATOM 4155 C CA . ILE D 1 117 ? 11.704 40.626 12.126 1.00 20.99 117 ILE D CA 1
ATOM 4156 C C . ILE D 1 117 ? 12.769 40.002 11.214 1.00 19.50 117 ILE D C 1
ATOM 4157 O O . ILE D 1 117 ? 13.966 40.159 11.533 1.00 20.59 117 ILE D O 1
ATOM 4162 N N . SER D 1 118 ? 12.389 39.369 10.104 1.00 21.14 118 SER D N 1
ATOM 4163 C CA . SER D 1 118 ? 13.372 38.704 9.199 1.00 20.85 118 SER D CA 1
ATOM 4164 C C . SER D 1 118 ? 14.387 39.719 8.656 1.00 19.45 118 SER D C 1
ATOM 4165 O O . SER D 1 118 ? 15.500 39.320 8.262 1.00 21.94 118 SER D O 1
ATOM 4168 N N . LEU D 1 119 ? 14.065 41.011 8.663 1.00 21.41 119 LEU D N 1
ATOM 4169 C CA . LEU D 1 119 ? 14.992 42.073 8.177 1.00 24.42 119 LEU D CA 1
ATOM 4170 C C . LEU D 1 119 ? 16.212 42.217 9.082 1.00 25.62 119 LEU D C 1
ATOM 4171 O O . LEU D 1 119 ? 17.272 42.615 8.564 1.00 30.14 119 LEU D O 1
ATOM 4176 N N . ALA D 1 120 ? 16.064 41.939 10.382 1.00 24.37 120 ALA D N 1
ATOM 4177 C CA . ALA D 1 120 ? 17.127 42.042 11.398 1.00 22.79 120 ALA D CA 1
ATOM 4178 C C . ALA D 1 120 ? 17.625 40.657 11.855 1.00 25.18 120 ALA D C 1
ATOM 4179 O O . ALA D 1 120 ? 18.762 40.580 12.346 1.00 26.12 120 ALA D O 1
ATOM 4181 N N . ALA D 1 121 ? 16.826 39.597 11.730 1.00 23.05 121 ALA D N 1
ATOM 4182 C CA . ALA D 1 121 ? 17.193 38.260 12.256 1.00 21.17 121 ALA D CA 1
ATOM 4183 C C . ALA D 1 121 ? 18.425 37.724 11.524 1.00 22.81 121 ALA D C 1
ATOM 4184 O O . ALA D 1 121 ? 18.523 37.911 10.311 1.00 21.05 121 ALA D O 1
ATOM 4186 N N . VAL D 1 122 ? 19.348 37.073 12.232 1.00 19.81 122 VAL D N 1
ATOM 4187 C CA . VAL D 1 122 ? 20.502 36.397 11.592 1.00 21.86 122 VAL D CA 1
ATOM 4188 C C . VAL D 1 122 ? 19.974 35.146 10.914 1.00 21.43 122 VAL D C 1
ATOM 4189 O O . VAL D 1 122 ? 20.491 34.789 9.816 1.00 23.12 122 VAL D O 1
ATOM 4193 N N . SER D 1 123 ? 18.906 34.560 11.458 1.00 18.99 123 SER D N 1
ATOM 4194 C CA . SER D 1 123 ? 18.373 33.276 10.971 1.00 18.68 123 SER D CA 1
ATOM 4195 C C . SER D 1 123 ? 16.865 33.245 11.216 1.00 19.72 123 SER D C 1
ATOM 4196 O O . SER D 1 123 ? 16.388 33.794 12.225 1.00 20.48 123 SER D O 1
ATOM 4199 N N . VAL D 1 124 ? 16.182 32.489 10.370 1.00 18.44 124 VAL D N 1
ATOM 4200 C CA . VAL D 1 124 ? 14.713 32.273 10.437 1.00 18.70 124 VAL D CA 1
ATOM 4201 C C . VAL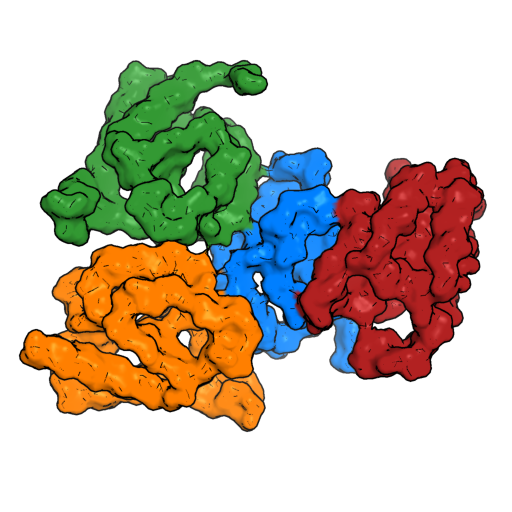 D 1 124 ? 14.479 30.788 10.229 1.00 18.32 124 VAL D C 1
ATOM 4202 O O . VAL D 1 124 ? 14.907 30.254 9.204 1.00 18.54 124 VAL D O 1
ATOM 4206 N N . ILE D 1 125 ? 13.705 30.195 11.136 1.00 17.20 125 ILE D N 1
ATOM 4207 C CA . ILE D 1 125 ? 13.324 28.769 11.115 1.00 19.66 125 ILE D CA 1
ATOM 4208 C C . ILE D 1 125 ? 11.811 28.754 11.173 1.00 18.57 125 ILE D C 1
ATOM 4209 O O . ILE D 1 125 ? 11.282 29.382 12.086 1.00 21.01 125 ILE D O 1
ATOM 4214 N N . ALA D 1 126 ? 11.192 28.042 10.258 1.00 18.55 126 ALA D N 1
ATOM 4215 C CA . ALA D 1 126 ? 9.730 27.906 10.214 1.00 19.33 126 ALA D CA 1
ATOM 4216 C C . ALA D 1 126 ? 9.352 26.460 9.914 1.00 19.95 126 ALA D C 1
ATOM 4217 O O . ALA D 1 126 ? 9.974 25.801 9.084 1.00 20.49 126 ALA D O 1
ATOM 4219 N N . GLY D 1 127 ? 8.272 26.019 10.543 1.00 19.63 127 GLY D N 1
ATOM 4220 C CA . GLY D 1 127 ? 7.607 24.755 10.225 1.00 20.28 127 GLY D CA 1
ATOM 4221 C C . GLY D 1 127 ? 8.232 23.561 10.890 1.00 21.03 127 GLY D C 1
ATOM 4222 O O . GLY D 1 127 ? 7.854 22.447 10.510 1.00 21.45 127 GLY D O 1
ATOM 4223 N N . ALA D 1 128 ? 9.218 23.731 11.779 1.00 21.13 128 ALA D N 1
ATOM 4224 C CA . ALA D 1 128 ? 9.884 22.573 12.419 1.00 22.70 128 ALA D CA 1
ATOM 4225 C C . ALA D 1 128 ? 9.180 22.235 13.746 1.00 25.15 128 ALA D C 1
ATOM 4226 O O . ALA D 1 128 ? 9.806 21.581 14.601 1.00 24.40 128 ALA D O 1
ATOM 4228 N N . GLY D 1 129 ? 7.908 22.596 13.911 1.00 23.75 129 GLY D N 1
ATOM 4229 C CA . GLY D 1 129 ? 7.229 22.529 15.218 1.00 23.99 129 GLY D CA 1
ATOM 4230 C C . GLY D 1 129 ? 8.032 23.257 16.303 1.00 24.88 129 GLY D C 1
ATOM 4231 O O . GLY D 1 129 ? 8.704 24.273 16.001 1.00 25.56 129 GLY D O 1
ATOM 4232 N N . ILE D 1 130 ? 8.022 22.737 17.531 1.00 22.08 130 ILE D N 1
ATOM 4233 C CA . ILE D 1 130 ? 8.797 23.329 18.651 1.00 22.32 130 ILE D CA 1
ATOM 4234 C C . ILE D 1 130 ? 10.285 23.049 18.468 1.00 20.91 130 ILE D C 1
ATOM 4235 O O . ILE D 1 130 ? 11.079 23.731 19.153 1.00 21.48 130 ILE D O 1
ATOM 4240 N N . GLN D 1 131 ? 10.676 22.136 17.564 1.00 22.88 131 GLN D N 1
ATOM 4241 C CA . GLN D 1 131 ? 12.124 21.835 17.379 1.00 21.25 131 GLN D CA 1
ATOM 4242 C C . GLN D 1 131 ? 12.869 23.072 16.838 1.00 22.76 131 GLN D C 1
ATOM 4243 O O . GLN D 1 131 ? 14.067 23.195 17.126 1.00 22.32 131 GLN D O 1
ATOM 4249 N N . GLY D 1 132 ? 12.205 23.993 16.124 1.00 21.24 132 GLY D N 1
ATOM 4250 C CA . GLY D 1 132 ? 12.825 25.258 15.687 1.00 21.21 132 GLY D CA 1
ATOM 4251 C C . GLY D 1 132 ? 13.478 26.028 16.824 1.00 19.93 132 GLY D C 1
ATOM 4252 O O . GLY D 1 132 ? 14.545 26.655 16.614 1.00 18.93 132 GLY D O 1
ATOM 4253 N N . TYR D 1 133 ? 12.887 25.979 18.015 1.00 19.43 133 TYR D N 1
ATOM 4254 C CA . TYR D 1 133 ? 13.458 26.664 19.194 1.00 20.30 133 TYR D CA 1
ATOM 4255 C C . TYR D 1 133 ? 14.753 26.011 19.640 1.00 19.04 133 TYR D C 1
ATOM 4256 O O . TYR D 1 133 ? 15.636 26.754 20.037 1.00 20.79 133 TYR D O 1
ATOM 4265 N N . ARG D 1 134 ? 14.869 24.699 19.527 1.00 20.09 134 ARG D N 1
ATOM 4266 C CA . ARG D 1 134 ? 16.119 23.971 19.838 1.00 18.35 134 ARG D CA 1
ATOM 4267 C C . ARG D 1 134 ? 17.222 24.353 18.857 1.00 18.71 134 ARG D C 1
ATOM 4268 O O . ARG D 1 134 ? 18.336 24.686 19.271 1.00 19.38 134 ARG D O 1
ATOM 4276 N N . PHE D 1 135 ? 16.921 24.337 17.557 1.00 18.46 135 PHE D N 1
ATOM 4277 C CA . PHE D 1 135 ? 17.899 24.754 16.532 1.00 17.03 135 PHE D CA 1
ATOM 4278 C C . PHE D 1 135 ? 18.277 26.221 16.742 1.00 18.23 135 PHE D C 1
ATOM 4279 O O . PHE D 1 135 ? 19.451 26.543 16.575 1.00 17.38 135 PHE D O 1
ATOM 4287 N N . ALA D 1 136 ? 17.344 27.075 17.160 1.00 18.63 136 ALA D N 1
ATOM 4288 C CA . ALA D 1 136 ? 17.641 28.502 17.373 1.00 20.05 136 ALA D CA 1
ATOM 4289 C C . ALA D 1 136 ? 18.665 28.673 18.513 1.00 22.46 136 ALA D C 1
ATOM 4290 O O . ALA D 1 136 ? 19.617 29.502 18.393 1.00 23.12 136 ALA D O 1
ATOM 4292 N N . VAL D 1 137 ? 18.505 27.919 19.597 1.00 21.23 137 VAL D N 1
ATOM 4293 C CA . VAL D 1 137 ? 19.499 27.980 20.714 1.00 22.72 137 VAL D CA 1
ATOM 4294 C C . VAL D 1 137 ? 20.875 27.519 20.174 1.00 18.67 137 VAL D C 1
ATOM 4295 O O . VAL D 1 137 ? 21.898 28.137 20.488 1.00 20.41 137 VAL D O 1
ATOM 4299 N N . ASP D 1 138 ? 20.907 26.439 19.415 1.00 21.85 138 ASP D N 1
ATOM 4300 C CA . ASP D 1 138 ? 22.129 25.887 18.783 1.00 21.70 138 ASP D CA 1
ATOM 4301 C C . ASP D 1 138 ? 22.828 26.993 17.984 1.00 22.11 138 ASP D C 1
ATOM 4302 O O . ASP D 1 138 ? 24.047 27.233 18.134 1.00 21.95 138 ASP D O 1
ATOM 4307 N N . ILE D 1 139 ? 22.074 27.691 17.161 1.00 20.36 139 ILE D N 1
ATOM 4308 C CA . ILE D 1 139 ? 22.659 28.808 16.369 1.00 20.56 139 ILE D CA 1
ATOM 4309 C C . ILE D 1 139 ? 23.309 29.815 17.328 1.00 20.97 139 ILE D C 1
ATOM 4310 O O . ILE D 1 139 ? 24.512 30.152 17.122 1.00 21.98 139 ILE D O 1
ATOM 4315 N N . LEU D 1 140 ? 22.576 30.282 18.320 1.00 21.09 140 LEU D N 1
ATOM 4316 C CA . LEU D 1 140 ? 23.047 31.385 19.196 1.00 22.75 140 LEU D CA 1
ATOM 4317 C C . LEU D 1 140 ? 24.272 30.896 19.981 1.00 24.83 140 LEU D C 1
ATOM 4318 O O . LEU D 1 140 ? 25.248 31.684 20.135 1.00 24.26 140 LEU D O 1
ATOM 4323 N N . ALA D 1 141 ? 24.225 29.656 20.474 1.00 23.72 141 ALA D N 1
ATOM 4324 C CA . ALA D 1 141 ? 25.344 29.081 21.264 1.00 26.94 141 ALA D CA 1
ATOM 4325 C C . ALA D 1 141 ? 26.626 29.115 20.433 1.00 29.37 141 ALA D C 1
ATOM 4326 O O . ALA D 1 141 ? 27.692 29.540 20.977 1.00 29.05 141 ALA D O 1
ATOM 4328 N N . ASN D 1 142 ? 26.521 28.752 19.153 1.00 24.14 142 ASN D N 1
ATOM 4329 C CA . ASN D 1 142 ? 27.688 28.556 18.261 1.00 26.87 142 ASN D CA 1
ATOM 4330 C C . ASN D 1 142 ? 28.093 29.901 17.646 1.00 29.41 142 ASN D C 1
ATOM 4331 O O . ASN D 1 142 ? 29.267 30.022 17.317 1.00 32.04 142 ASN D O 1
ATOM 4336 N N . LEU D 1 143 ? 27.209 30.885 17.535 1.00 29.73 143 LEU D N 1
ATOM 4337 C CA . LEU D 1 143 ? 27.679 32.211 17.057 1.00 34.37 143 LEU D CA 1
ATOM 4338 C C . LEU D 1 143 ? 28.550 32.793 18.166 1.00 38.78 143 LEU D C 1
ATOM 4339 O O . LEU D 1 143 ? 29.651 33.255 17.862 1.00 37.36 143 LEU D O 1
ATOM 4344 N N . LYS D 1 144 ? 28.050 32.728 19.405 1.00 44.91 144 LYS D N 1
ATOM 4345 C CA . LYS D 1 144 ? 28.783 33.255 20.575 1.00 46.49 144 LYS D CA 1
ATOM 4346 C C . LYS D 1 144 ? 30.122 32.546 20.677 1.00 49.97 144 LYS D C 1
ATOM 4347 O O . LYS D 1 144 ? 31.123 33.228 20.919 1.00 50.27 144 LYS D O 1
ATOM 4353 N N . LYS D 1 145 ? 30.132 31.233 20.456 1.00 52.11 145 LYS D N 1
ATOM 4354 C CA . LYS D 1 145 ? 31.387 30.466 20.654 1.00 60.34 145 LYS D CA 1
ATOM 4355 C C . LYS D 1 145 ? 32.461 30.971 19.681 1.00 66.57 145 LYS D C 1
ATOM 4356 O O . LYS D 1 145 ? 33.648 30.859 20.015 1.00 65.74 145 LYS D O 1
ATOM 4362 N N . LEU D 1 146 ? 32.048 31.521 18.543 1.00 67.47 146 LEU D N 1
ATOM 4363 C CA . LEU D 1 146 ? 33.002 32.029 17.529 1.00 68.52 146 LEU D CA 1
ATOM 4364 C C . LEU D 1 146 ? 33.313 33.493 17.836 1.00 66.44 146 LEU D C 1
ATOM 4365 O O . LEU D 1 146 ? 33.465 33.792 19.031 1.00 73.96 146 LEU D O 1
#

Radius of gyration: 26.15 Å; Cα contacts (8 Å, |Δi|>4): 1308; chains: 4; bounding box: 56×51×78 Å